Protein AF-A0A4R5BL15-F1 (afdb_monomer)

Mean predicted aligned error: 12.19 Å

Foldseek 3Di:
DDDDDDDDDDDDDDDDDDDDDDDDDDDDDDDDDDDDDDDDDDDDDDDDDDDDDQPPAWKWAFQKPQFGKIWGRWAWEDDPDWKIKTKTKIWGQHQAWAFVVLQLQWPVQQQKWKAQLLQQKIKTFWDQVDDTLWFLPRDIAHHRGIGMTMTMTTDDPPPRQWIWIGTARTDTIIHGYHYPPPPDDDDGPSVVGDTDDHGMAGWWWWKWFADLFIKIKIKTFLVQQDDPLDLDGDPRNLLVLQLVLVVCLVFAFAKEKEFEAAPPDDQVSQQVRRQSNQVSSVVSSCVRNVPSYHYDGGYPRNVDFLFDQADVVGDGDSSSRSRRRMMMMMGTTDSVRSVVPPLDQALDLQCVVLPKDKDWDAWEDNRQKIKTKMKIWHQDQAWGFQQQVQDPDPPSRLGFFFKKKADPVVSMIIGFIEGRPPRNHDHLEDRDHGDHRVPRRIAGHGMMGMYIGITGDDRPPDQKIFMDTNNNNGTDIHGHDHD

Sequence (483 aa):
MNGGRAHRPGIFRIGCGAAALVLASSACGALDTDFGGGEKDGAAGQGGGQGGGRGGGVVALPVSSAFHVEGRGMRLVRSGEREAVLQFELFNGTRDEVAPEDLGIDAREQLLGLVDPSHGTAYAPIGTGGADALVGSGDAIGPGGSGTVTAVFSAPPKETTEMLVAVSGLLPARVKVQPQGADGLKDDAVLHARRAERRVEPLVCKTGKAGPQATVGFRLSSDVLFAFGSATLLPDAQSALEGIAEQLKEVGGNLAVEGHTDAIGDEPSNQRLSQQRAAAVVAALRGRLDGAVAYRADGAGETRPIAPNARPGGGDNPDGRAQNRRVELQLTLAPSASASAAPAPNGGTGLADAGLRWRVDRVERLAGHVLAQVKVSNPTARALPLDFENHYSPEDAPTPGRVTASDQGTRLRYEPCRFLAPTYYDFIGNLGQNFTPKDAGSVPPGAEVILWSLLAAPPQQTGSMDVQVTGFPQPQPAEIATG

Radius of gyration: 28.51 Å; Cα contacts (8 Å, |Δi|>4): 1131; chains: 1; bounding box: 60×98×86 Å

Nearest PDB structures (foldseek):
  4rha-assembly2_A  TM=8.670E-01  e=1.370E-08  Salmonella enterica subsp. enterica serovar Typhimurium str. 14028S
  5nhx-assembly1_A  TM=8.116E-01  e=4.532E-08  Klebsiella pneumoniae
  4b62-assembly1_A  TM=8.363E-01  e=1.765E-07  Pseudomonas aeruginosa PAO1
  3wpx-assembly1_B  TM=8.026E-01  e=8.244E-08  Vibrio alginolyticus
  4zhw-assembly1_A  TM=8.375E-01  e=1.062E-06  Pseudomonas aeruginosa PAO1

pLDDT: mean 75.79, std 22.53, range [22.0, 98.31]

InterPro domains:
  IPR006664 Outer membrane protein, bacterial [PR01021] (226-248)
  IPR006664 Outer membrane protein, bacterial [PR01021] (255-270)
  IPR006664 Outer membrane protein, bacterial [PR01021] (270-286)
  IPR006665 OmpA-like domain [PF00691] (225-312)
  IPR006665 OmpA-like domain [PS51123] (213-335)
  IPR006665 OmpA-like domain [cd07185] (223-331)
  IPR036737 OmpA-like domain superfamily [G3DSA:3.30.1330.60] (206-341)
  IPR036737 OmpA-like domain superfamily [SSF103088] (217-331)
  IPR050330 Bacterial Outer Membrane Structural/Functional [PTHR30329] (218-331)

Solvent-accessible surface area (backbone atoms only — not comparable to full-atom values): 26438 Å² total; per-residue (Å²): 133,89,86,86,88,86,85,86,88,90,90,87,89,91,81,88,83,89,80,88,84,88,86,88,84,91,84,89,86,87,82,87,89,84,90,84,89,84,88,86,90,83,86,87,87,87,84,88,86,88,77,78,93,76,63,99,42,40,71,26,47,40,28,28,75,79,48,40,37,34,39,38,42,38,44,33,32,30,57,68,92,62,23,24,36,40,37,29,36,41,34,29,62,38,91,54,70,47,38,50,63,55,34,22,41,33,75,84,44,46,17,41,40,41,33,32,43,31,50,33,32,32,32,38,59,38,46,36,90,83,61,65,35,30,40,73,56,84,58,63,25,45,54,74,30,68,42,48,36,38,33,36,28,50,39,71,62,90,76,56,53,53,30,40,39,39,39,25,64,36,39,72,30,78,37,55,50,38,58,63,85,60,87,83,77,76,90,49,71,70,79,73,48,66,69,60,70,86,38,64,44,54,36,43,23,44,32,36,30,71,50,84,73,19,33,44,32,39,48,38,31,35,80,52,31,20,49,89,100,48,48,54,71,35,77,65,29,50,54,47,50,45,51,52,28,62,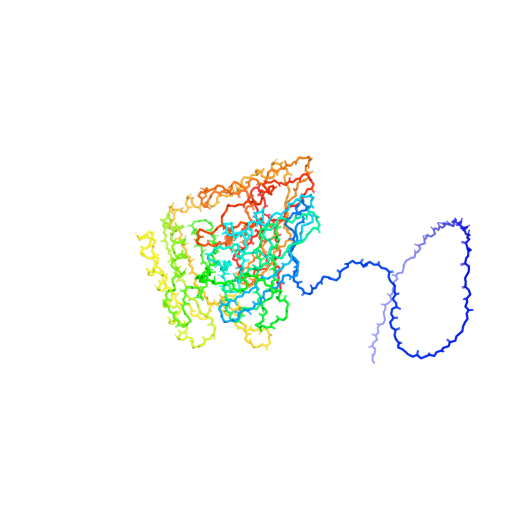73,40,52,87,49,46,29,42,34,40,26,39,10,30,26,37,81,77,78,53,70,71,58,29,30,51,50,10,28,45,35,12,43,41,52,50,57,61,41,51,80,64,34,78,69,45,46,49,82,45,61,41,42,53,9,47,80,77,61,75,39,56,55,46,40,95,90,64,55,85,21,60,55,20,25,39,45,16,23,22,37,39,37,39,35,38,41,34,64,80,55,30,77,74,53,54,77,72,84,62,32,52,48,62,38,45,74,72,53,42,45,74,45,83,71,47,36,35,43,42,76,51,20,26,44,39,32,31,38,40,33,22,83,44,94,53,70,39,69,52,55,61,71,56,59,98,60,66,95,80,63,73,48,32,65,44,45,34,36,30,34,84,90,80,50,37,35,31,33,43,23,26,62,54,67,100,48,53,29,33,42,70,35,42,40,47,56,65,55,65,47,81,78,62,52,36,38,45,50,72,23,41,38,42,37,29,18,41,25,56,41,71,62,81,86,57,53,54,38,33,38,35,43,30,13,40,84,68,66,44,82,41,61,48,39,81,113

Organism: NCBI:txid2530368

Structure (mmCIF, N/CA/C/O backbone):
data_AF-A0A4R5BL15-F1
#
_entry.id   AF-A0A4R5BL15-F1
#
loop_
_atom_site.group_PDB
_atom_site.id
_atom_site.type_symbol
_atom_site.label_atom_id
_atom_site.label_alt_id
_atom_site.label_comp_id
_atom_site.label_asym_id
_atom_site.label_entity_id
_atom_site.label_seq_id
_atom_site.pdbx_PDB_ins_code
_atom_site.Cartn_x
_atom_site.Cartn_y
_atom_site.Cartn_z
_atom_site.occupancy
_atom_site.B_iso_or_equiv
_atom_site.auth_seq_id
_atom_site.auth_comp_id
_atom_site.auth_asym_id
_atom_site.auth_atom_id
_atom_site.pdbx_PDB_model_num
ATOM 1 N N . MET A 1 1 ? -10.426 73.960 -1.659 1.00 35.16 1 MET A N 1
ATOM 2 C CA . MET A 1 1 ? -9.712 74.366 -0.431 1.00 35.16 1 MET A CA 1
ATOM 3 C C . MET A 1 1 ? -8.321 73.751 -0.475 1.00 35.16 1 MET A C 1
ATOM 5 O O . MET A 1 1 ? -8.216 72.597 -0.862 1.00 35.16 1 MET A O 1
ATOM 9 N N . ASN A 1 2 ? -7.310 74.587 -0.209 1.00 31.83 2 ASN A N 1
ATOM 10 C CA . ASN A 1 2 ? -5.853 74.366 -0.108 1.00 31.83 2 ASN A CA 1
ATOM 11 C C . ASN A 1 2 ? -5.405 72.932 0.244 1.00 31.83 2 ASN A C 1
ATOM 13 O O . ASN A 1 2 ? -6.056 72.287 1.050 1.00 31.83 2 ASN A O 1
ATOM 17 N N . GLY A 1 3 ? -4.274 72.392 -0.215 1.00 32.22 3 GLY A N 1
ATOM 18 C CA . GLY A 1 3 ? -3.078 72.962 -0.843 1.00 32.22 3 GLY A CA 1
ATOM 19 C C . GLY A 1 3 ? -1.856 72.118 -0.417 1.00 32.22 3 GLY A C 1
ATOM 20 O O . GLY A 1 3 ? -1.914 71.466 0.620 1.00 32.22 3 GLY A O 1
ATOM 21 N N . GLY A 1 4 ? -0.760 72.136 -1.189 1.00 30.19 4 GLY A N 1
ATOM 22 C CA . GLY A 1 4 ? 0.565 71.721 -0.688 1.00 30.19 4 GLY A CA 1
ATOM 23 C C . GLY A 1 4 ? 1.436 70.861 -1.614 1.00 30.19 4 GLY A C 1
ATOM 24 O O . GLY A 1 4 ? 1.488 69.647 -1.471 1.00 30.19 4 GLY A O 1
ATOM 25 N N . ARG A 1 5 ? 2.187 71.514 -2.514 1.00 35.66 5 ARG A N 1
ATOM 26 C CA . ARG A 1 5 ? 3.441 71.014 -3.123 1.00 35.66 5 ARG A CA 1
ATOM 27 C C . ARG A 1 5 ? 4.624 71.253 -2.171 1.00 35.66 5 ARG A C 1
ATOM 29 O O . ARG A 1 5 ? 4.665 72.319 -1.570 1.00 35.66 5 ARG A O 1
ATOM 36 N N . ALA A 1 6 ? 5.644 70.387 -2.217 1.00 32.69 6 ALA A N 1
ATOM 37 C CA . ALA A 1 6 ? 7.085 70.733 -2.227 1.00 32.69 6 ALA A CA 1
ATOM 38 C C . ALA A 1 6 ? 7.895 69.453 -2.560 1.00 32.69 6 ALA A C 1
ATOM 40 O O . ALA A 1 6 ? 7.704 68.437 -1.909 1.00 32.69 6 ALA A O 1
ATOM 41 N N . HIS A 1 7 ? 8.534 69.309 -3.727 1.00 29.67 7 HIS A N 1
ATOM 42 C CA . HIS A 1 7 ? 9.836 69.811 -4.223 1.00 29.67 7 HIS A CA 1
ATOM 43 C C . HIS A 1 7 ? 11.084 68.964 -3.857 1.00 29.67 7 HIS A C 1
ATOM 45 O O . HIS A 1 7 ? 11.388 68.734 -2.696 1.00 29.67 7 HIS A O 1
ATOM 51 N N . ARG A 1 8 ? 11.780 68.531 -4.929 1.00 34.22 8 ARG A N 1
ATOM 52 C CA . ARG A 1 8 ? 13.052 67.768 -5.053 1.00 34.22 8 ARG A CA 1
ATOM 53 C C . ARG A 1 8 ? 14.302 68.554 -4.585 1.00 34.22 8 ARG A C 1
ATOM 55 O O . ARG A 1 8 ? 14.168 69.756 -4.365 1.00 34.22 8 ARG A O 1
ATOM 62 N N . PRO A 1 9 ? 15.512 67.943 -4.520 1.00 37.75 9 PRO A N 1
ATOM 63 C CA . PRO A 1 9 ? 16.452 67.813 -5.678 1.00 37.75 9 PRO A CA 1
ATOM 64 C C . PRO A 1 9 ? 17.211 66.446 -5.674 1.00 37.75 9 PRO A C 1
ATOM 66 O O . PRO A 1 9 ? 17.134 65.727 -4.694 1.00 37.75 9 PRO A O 1
ATOM 69 N N . GLY A 1 10 ? 17.928 65.906 -6.672 1.00 28.14 10 GLY A N 1
ATOM 70 C CA . GLY A 1 10 ? 18.507 66.376 -7.933 1.00 28.14 10 GLY A CA 1
ATOM 71 C C . GLY A 1 10 ? 20.046 66.282 -7.902 1.00 28.14 10 GLY A C 1
ATOM 72 O O . GLY A 1 10 ? 20.636 67.230 -7.410 1.00 28.14 10 GLY A O 1
ATOM 73 N N . ILE A 1 11 ? 20.683 65.221 -8.443 1.00 27.20 11 ILE A N 1
ATOM 74 C CA . ILE A 1 11 ? 22.108 65.187 -8.886 1.00 27.20 11 ILE A CA 1
ATOM 75 C C . ILE A 1 11 ? 22.258 64.256 -10.117 1.00 27.20 11 ILE A C 1
ATOM 77 O O . ILE A 1 11 ? 21.502 63.304 -10.285 1.00 27.20 11 ILE A O 1
ATOM 81 N N . PHE A 1 12 ? 23.204 64.605 -10.996 1.00 24.97 12 PHE A N 1
ATOM 82 C CA . PHE A 1 12 ? 23.370 64.285 -12.422 1.00 24.97 12 PHE A CA 1
ATOM 83 C C . PHE A 1 12 ? 24.771 63.678 -12.708 1.00 24.97 12 PHE A C 1
ATOM 85 O O . PHE A 1 12 ? 25.675 63.896 -11.904 1.00 24.97 12 PHE A O 1
ATOM 92 N N . ARG A 1 13 ? 24.953 63.126 -13.931 1.00 26.81 13 ARG A N 1
ATOM 93 C CA . ARG A 1 13 ? 26.193 62.814 -14.723 1.00 26.81 13 ARG A CA 1
ATOM 94 C C . ARG A 1 13 ? 26.582 61.323 -14.820 1.00 26.81 13 ARG A C 1
ATOM 96 O O . ARG A 1 13 ? 26.665 60.686 -13.786 1.00 26.81 13 ARG A O 1
ATOM 103 N N . ILE A 1 14 ? 26.710 60.644 -15.981 1.00 25.53 14 ILE A N 1
ATOM 104 C CA . ILE A 1 14 ? 27.335 60.790 -17.342 1.00 25.53 14 ILE A CA 1
ATOM 105 C C . ILE A 1 14 ? 28.470 59.743 -17.502 1.00 25.53 14 ILE A C 1
ATOM 107 O O . ILE A 1 14 ? 29.382 59.708 -16.685 1.00 25.53 14 ILE A O 1
ATOM 111 N N . GLY A 1 15 ? 28.443 58.999 -18.622 1.00 24.12 15 GLY A N 1
ATOM 112 C CA . GLY A 1 15 ? 29.555 58.265 -19.271 1.00 24.12 15 GLY A CA 1
ATOM 113 C C . GLY A 1 15 ? 28.989 57.216 -20.256 1.00 24.12 15 GLY A C 1
ATOM 114 O O . GLY A 1 15 ? 28.384 56.262 -19.788 1.00 24.12 15 GLY A O 1
ATOM 115 N N . CYS A 1 16 ? 28.860 57.437 -21.580 1.00 22.00 16 CYS A N 1
ATOM 116 C CA . CYS A 1 16 ? 29.867 57.377 -22.677 1.00 22.00 16 CYS A CA 1
ATOM 117 C C . CYS A 1 16 ? 30.783 56.135 -22.615 1.00 22.00 16 CYS A C 1
ATOM 119 O O . CYS A 1 16 ? 31.408 55.932 -21.587 1.00 22.00 16 CYS A O 1
ATOM 121 N N . GLY A 1 17 ? 30.995 55.308 -23.650 1.00 24.61 17 GLY A N 1
ATOM 122 C CA . GLY A 1 17 ? 30.583 55.305 -25.060 1.00 24.61 17 GLY A CA 1
ATOM 123 C C . GLY A 1 17 ? 31.408 54.274 -25.874 1.00 24.61 17 GLY A C 1
ATOM 124 O O . GLY A 1 17 ? 32.307 53.650 -25.319 1.00 24.61 17 GLY A O 1
ATOM 125 N N . ALA A 1 18 ? 31.124 54.210 -27.188 1.00 26.77 18 ALA A N 1
ATOM 126 C CA . ALA A 1 18 ? 31.867 53.569 -28.301 1.00 26.77 18 ALA A CA 1
ATOM 127 C C . ALA A 1 18 ? 31.773 52.030 -28.460 1.00 26.77 18 ALA A C 1
ATOM 129 O O . ALA A 1 18 ? 31.748 51.304 -27.481 1.00 26.77 18 ALA A O 1
ATOM 130 N N . ALA A 1 19 ? 31.791 51.427 -29.654 1.00 25.86 19 ALA A N 1
ATOM 131 C CA . ALA A 1 19 ? 31.560 51.839 -31.043 1.00 25.86 19 ALA A CA 1
ATOM 132 C C . ALA A 1 19 ? 31.503 50.553 -31.911 1.00 25.86 19 ALA A C 1
ATOM 134 O O . ALA A 1 19 ? 31.914 49.480 -31.481 1.00 25.86 19 ALA A O 1
ATOM 135 N N . ALA A 1 20 ? 30.974 50.710 -33.123 1.00 25.08 20 ALA A N 1
ATOM 136 C CA . ALA A 1 20 ? 30.718 49.741 -34.189 1.00 25.08 20 ALA A CA 1
ATOM 137 C C . ALA A 1 20 ? 31.817 48.707 -34.526 1.00 25.08 20 ALA A C 1
ATOM 139 O O . ALA A 1 20 ? 32.996 49.047 -34.536 1.00 25.08 20 ALA A O 1
ATOM 140 N N . LEU A 1 21 ? 31.403 47.539 -35.046 1.00 22.89 21 LEU A N 1
ATOM 141 C CA . LEU A 1 21 ? 31.886 47.091 -36.360 1.00 22.89 21 LEU A CA 1
ATOM 142 C C . LEU A 1 21 ? 30.887 46.159 -37.069 1.00 22.89 21 LEU A C 1
ATOM 144 O O . LEU A 1 21 ? 30.405 45.170 -36.527 1.00 22.89 21 LEU A O 1
ATOM 148 N N . VAL A 1 22 ? 30.601 46.553 -38.304 1.00 24.28 22 VAL A N 1
ATOM 149 C CA . VAL A 1 22 ? 29.848 45.885 -39.366 1.00 24.28 22 VAL A CA 1
ATOM 150 C C . VAL A 1 22 ? 30.631 44.683 -39.891 1.00 24.28 22 VAL A C 1
ATOM 152 O O . VAL A 1 22 ? 31.834 44.811 -40.071 1.00 24.28 22 VAL A O 1
ATOM 155 N N . LEU A 1 23 ? 29.948 43.592 -40.252 1.00 24.66 23 LEU A N 1
ATOM 156 C CA . LEU A 1 23 ? 30.219 42.852 -41.492 1.00 24.66 23 LEU A CA 1
ATOM 157 C C . LEU A 1 23 ? 28.954 42.092 -41.916 1.00 24.66 23 LEU A C 1
ATOM 159 O O . LEU A 1 23 ? 28.505 41.157 -41.258 1.00 24.66 23 LEU A O 1
ATOM 163 N N . ALA A 1 24 ? 28.381 42.552 -43.025 1.00 25.83 24 ALA A N 1
ATOM 164 C CA . ALA A 1 24 ? 27.393 41.847 -43.819 1.00 25.83 24 ALA A CA 1
ATOM 165 C C . ALA A 1 24 ? 28.105 41.091 -44.949 1.00 25.83 24 ALA A C 1
ATOM 167 O O . ALA A 1 24 ? 29.043 41.618 -45.546 1.00 25.83 24 ALA A O 1
ATOM 168 N N . SER A 1 25 ? 27.597 39.909 -45.287 1.00 25.30 25 SER A N 1
ATOM 169 C CA . SER A 1 25 ? 27.744 39.271 -46.602 1.00 25.30 25 SER A CA 1
ATOM 170 C C . SER A 1 25 ? 26.602 38.247 -46.731 1.00 25.30 25 SER A C 1
ATOM 172 O O . SER A 1 25 ? 26.583 37.273 -45.988 1.00 25.30 25 SER A O 1
ATOM 174 N N . SER A 1 26 ? 25.467 38.570 -47.358 1.00 23.84 26 SER A N 1
ATOM 175 C CA . SER A 1 26 ? 25.162 38.503 -48.802 1.00 23.84 26 SER A CA 1
ATOM 176 C C . SER A 1 26 ? 25.052 37.080 -49.367 1.00 23.84 26 SER A C 1
ATOM 178 O O . SER A 1 26 ? 26.072 36.455 -49.628 1.00 23.84 26 SER A O 1
ATOM 180 N N . ALA A 1 27 ? 23.810 36.634 -49.604 1.00 26.84 27 ALA A N 1
ATOM 181 C CA . ALA A 1 27 ? 23.284 36.051 -50.857 1.00 26.84 27 ALA A CA 1
ATOM 182 C C . ALA A 1 27 ? 21.877 35.471 -50.561 1.00 26.84 27 ALA A C 1
ATOM 184 O O . ALA A 1 27 ? 21.744 34.612 -49.701 1.00 26.84 27 ALA A O 1
ATOM 185 N N . CYS A 1 28 ? 20.779 36.093 -51.002 1.00 22.73 28 CYS A N 1
ATOM 186 C CA . CYS A 1 28 ? 20.180 36.089 -52.349 1.00 22.73 28 CYS A CA 1
ATOM 187 C C . CYS A 1 28 ? 19.351 34.818 -52.628 1.00 22.73 28 CYS A C 1
ATOM 189 O O . CYS A 1 28 ? 19.885 33.715 -52.650 1.00 22.73 28 CYS A O 1
ATOM 191 N N . GLY A 1 29 ? 18.047 35.007 -52.852 1.00 25.64 29 GLY A N 1
ATOM 192 C CA . GLY A 1 29 ? 17.087 33.958 -53.205 1.00 25.64 29 GLY A CA 1
ATOM 193 C C . GLY A 1 29 ? 15.645 34.423 -53.012 1.00 25.64 29 GLY A C 1
ATOM 194 O O . GLY A 1 29 ? 14.982 34.003 -52.072 1.00 25.64 29 GLY A O 1
ATOM 195 N N . ALA A 1 30 ? 15.213 35.355 -53.862 1.00 25.41 30 ALA A N 1
ATOM 196 C CA . ALA A 1 30 ? 13.862 35.904 -53.934 1.00 25.41 30 ALA A CA 1
ATOM 197 C C . ALA A 1 30 ? 12.840 34.874 -54.439 1.00 25.41 30 ALA A C 1
ATOM 199 O O . ALA A 1 30 ? 13.188 34.079 -55.307 1.00 25.41 30 ALA A O 1
ATOM 200 N N . LEU A 1 31 ? 11.584 34.978 -53.989 1.00 24.98 31 LEU A N 1
ATOM 201 C CA . LEU A 1 31 ? 10.410 34.687 -54.815 1.00 24.98 31 LEU A CA 1
ATOM 202 C C . LEU A 1 31 ? 9.266 35.652 -54.468 1.00 24.98 31 LEU A C 1
ATOM 204 O O . LEU A 1 31 ? 9.033 35.975 -53.303 1.00 24.98 31 LEU A O 1
ATOM 208 N N . ASP A 1 32 ? 8.637 36.121 -55.541 1.00 25.69 32 ASP A N 1
ATOM 209 C CA . ASP A 1 32 ? 7.698 37.229 -55.677 1.00 25.69 32 ASP A CA 1
ATOM 210 C C . ASP A 1 32 ? 6.343 37.063 -54.971 1.00 25.69 32 ASP A C 1
ATOM 212 O O . ASP A 1 32 ? 5.815 35.969 -54.774 1.00 25.69 32 ASP A O 1
ATOM 216 N N . THR A 1 33 ? 5.759 38.220 -54.668 1.00 25.14 33 THR A N 1
ATOM 217 C CA . THR A 1 33 ? 4.349 38.470 -54.351 1.00 25.14 33 THR A CA 1
ATOM 218 C C . THR A 1 33 ? 3.517 38.620 -55.632 1.00 25.14 33 THR A C 1
ATOM 220 O O . THR A 1 33 ? 3.950 39.371 -56.499 1.00 25.14 33 THR A O 1
ATOM 223 N N . ASP A 1 34 ? 2.315 38.022 -55.725 1.00 24.48 34 ASP A N 1
ATOM 224 C CA . ASP A 1 34 ? 1.076 38.792 -55.986 1.00 24.48 34 ASP A CA 1
ATOM 225 C C . ASP A 1 34 ? -0.256 37.993 -56.030 1.00 24.48 34 ASP A C 1
ATOM 227 O O . ASP A 1 34 ? -0.357 36.924 -56.622 1.00 24.48 34 ASP A O 1
ATOM 231 N N . PHE A 1 35 ? -1.261 38.628 -55.401 1.00 25.50 35 PHE A N 1
ATOM 232 C CA . PHE A 1 35 ? -2.736 38.670 -55.553 1.00 25.50 35 PHE A CA 1
ATOM 233 C C . PHE A 1 35 ? -3.647 37.444 -55.804 1.00 25.50 35 PHE A C 1
ATOM 235 O O . PHE A 1 35 ? -3.551 36.746 -56.806 1.00 25.50 35 PHE A O 1
ATOM 242 N N . GLY A 1 36 ? -4.740 37.392 -55.015 1.00 25.16 36 GLY A N 1
ATOM 243 C CA . GLY A 1 36 ? -6.061 36.886 -55.441 1.00 25.16 36 GLY A CA 1
ATOM 244 C C . GLY A 1 36 ? -6.865 36.187 -54.336 1.00 25.16 36 GLY A C 1
ATOM 245 O O . GLY A 1 36 ? -6.486 35.107 -53.909 1.00 25.16 36 GLY A O 1
ATOM 246 N N . GLY A 1 37 ? -7.955 36.797 -53.849 1.00 23.31 37 GLY A N 1
ATOM 247 C CA . GLY A 1 37 ? -8.733 36.321 -52.693 1.00 23.31 37 GLY A CA 1
ATOM 248 C C . GLY A 1 37 ? -9.838 35.291 -52.972 1.00 23.31 37 GLY A C 1
ATOM 249 O O . GLY A 1 37 ? -10.103 34.943 -54.117 1.00 23.31 37 GLY A O 1
ATOM 250 N N . GLY A 1 38 ? -10.534 34.892 -51.897 1.00 23.50 38 GLY A N 1
ATOM 251 C CA . GLY A 1 38 ? -11.866 34.275 -51.953 1.00 23.50 38 GLY A CA 1
ATOM 252 C C . GLY A 1 38 ? -12.034 32.946 -51.204 1.00 23.50 38 GLY A C 1
ATOM 253 O O . GLY A 1 38 ? -11.696 31.899 -51.732 1.00 23.50 38 GLY A O 1
ATOM 254 N N . GLU A 1 39 ? -12.693 33.031 -50.044 1.00 24.41 39 GLU A N 1
ATOM 255 C CA . GLU A 1 39 ? -13.611 32.029 -49.463 1.00 24.41 39 GLU A CA 1
ATOM 256 C C . GLU A 1 39 ? -13.081 30.700 -48.867 1.00 24.41 39 GLU A C 1
ATOM 258 O O . GLU A 1 39 ? -11.928 30.319 -49.006 1.00 24.41 39 GLU A O 1
ATOM 263 N N . LYS A 1 40 ? -13.937 30.096 -48.032 1.00 28.03 40 LYS A N 1
ATOM 264 C CA . LYS A 1 40 ? -13.649 29.276 -46.842 1.00 28.03 40 LYS A CA 1
ATOM 265 C C . LYS A 1 40 ? -13.481 27.763 -47.089 1.00 28.03 40 LYS A C 1
ATOM 267 O O . LYS A 1 40 ? -13.969 27.222 -48.071 1.00 28.03 40 LYS A O 1
ATOM 272 N N . ASP A 1 41 ? -12.931 27.140 -46.037 1.00 24.36 41 ASP A N 1
ATOM 273 C CA . ASP A 1 41 ? -12.950 25.727 -45.611 1.00 24.36 41 ASP A CA 1
ATOM 274 C C . ASP A 1 41 ? -11.853 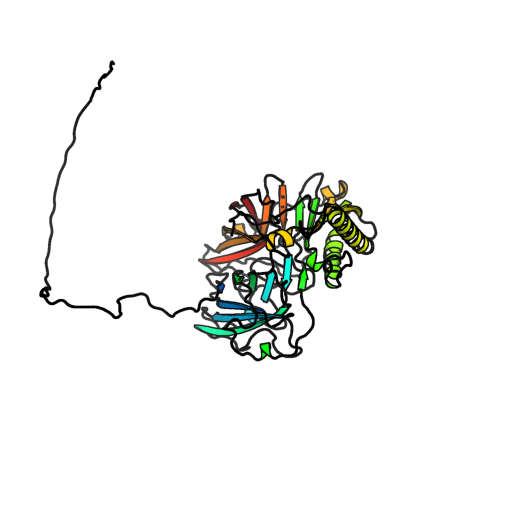24.775 -46.137 1.00 24.36 41 ASP A C 1
ATOM 276 O O . ASP A 1 41 ? -11.783 24.450 -47.315 1.00 24.36 41 ASP A O 1
ATOM 280 N N . GLY A 1 42 ? -11.056 24.227 -45.197 1.00 22.53 42 GLY A N 1
ATOM 281 C CA . GLY A 1 42 ? -10.327 22.959 -45.372 1.00 22.53 42 GLY A CA 1
ATOM 282 C C . GLY A 1 42 ? -8.802 22.970 -45.157 1.00 22.53 42 GLY A C 1
ATOM 283 O O . GLY A 1 42 ? -8.053 23.287 -46.064 1.00 22.53 42 GLY A O 1
ATOM 284 N N . ALA A 1 43 ? -8.388 22.510 -43.968 1.00 23.88 43 ALA A N 1
ATOM 285 C CA . ALA A 1 43 ? -7.252 21.620 -43.645 1.00 23.88 43 ALA A CA 1
ATOM 286 C C . ALA A 1 43 ? -5.790 21.857 -44.132 1.00 23.88 43 ALA A C 1
ATOM 288 O O . ALA A 1 43 ? -5.504 22.042 -45.306 1.00 23.88 43 ALA A O 1
ATOM 289 N N . ALA A 1 44 ? -4.877 21.566 -43.180 1.00 24.05 44 ALA A N 1
ATOM 290 C CA . ALA A 1 44 ? -3.436 21.249 -43.279 1.00 24.05 44 ALA A CA 1
ATOM 291 C C . ALA A 1 44 ? -2.483 22.428 -43.584 1.00 24.05 44 ALA A C 1
ATOM 293 O O . ALA A 1 44 ? -2.717 23.219 -44.478 1.00 24.05 44 ALA A O 1
ATOM 294 N N . GLY A 1 45 ? -1.360 22.644 -42.897 1.00 24.91 45 GLY A N 1
ATOM 295 C CA . GLY A 1 45 ? -0.570 21.795 -42.008 1.00 24.91 45 GLY A CA 1
ATOM 296 C C . GLY A 1 45 ? 0.905 21.897 -42.420 1.00 24.91 45 GLY A C 1
ATOM 297 O O . GLY A 1 45 ? 1.206 21.698 -43.588 1.00 24.91 45 GLY A O 1
ATOM 298 N N . GLN A 1 46 ? 1.797 22.214 -41.475 1.00 26.81 46 GLN A N 1
ATOM 299 C CA . GLN A 1 46 ? 3.226 21.839 -41.410 1.00 26.81 46 GLN A CA 1
ATOM 300 C C . GLN A 1 46 ? 3.821 22.528 -40.167 1.00 26.81 46 GLN A C 1
ATOM 302 O O . GLN A 1 46 ? 3.616 23.718 -39.974 1.00 26.81 46 GLN A O 1
ATOM 307 N N . GLY A 1 47 ? 4.498 21.862 -39.235 1.00 26.22 47 GLY A N 1
ATOM 308 C CA . GLY A 1 47 ? 5.228 20.593 -39.309 1.00 26.22 47 GLY A CA 1
ATOM 309 C C . GLY A 1 47 ? 6.678 20.879 -38.868 1.00 26.22 47 GLY A C 1
ATOM 310 O O . GLY A 1 47 ? 7.253 21.853 -39.322 1.00 26.22 47 GLY A O 1
ATOM 311 N N . GLY A 1 48 ? 7.319 20.134 -37.972 1.00 24.42 48 GLY A N 1
ATOM 312 C CA . GLY A 1 48 ? 6.992 18.788 -37.554 1.00 24.42 48 GLY A CA 1
ATOM 313 C C . GLY A 1 48 ? 7.750 18.303 -36.322 1.00 24.42 48 GLY A C 1
ATOM 314 O O . GLY A 1 48 ? 8.715 18.891 -35.841 1.00 24.42 48 GLY A O 1
ATOM 315 N N . GLY A 1 49 ? 7.218 17.183 -35.854 1.00 26.55 49 GLY A N 1
ATOM 316 C CA . GLY A 1 49 ? 7.647 16.352 -34.742 1.00 26.55 49 GLY A CA 1
ATOM 317 C C . GLY A 1 49 ? 6.580 15.276 -34.525 1.00 26.55 49 GLY A C 1
ATOM 318 O O . GLY A 1 49 ? 6.010 15.180 -33.447 1.00 26.55 49 GLY A O 1
ATOM 319 N N . GLN A 1 50 ? 6.210 14.560 -35.597 1.00 28.16 50 GLN A N 1
ATOM 320 C CA . GLN A 1 50 ? 5.260 13.445 -35.563 1.00 28.16 50 GLN A CA 1
ATOM 321 C C . GLN A 1 50 ? 5.984 12.150 -35.192 1.00 28.16 50 GLN A C 1
ATOM 323 O O . GLN A 1 50 ? 6.945 11.761 -35.849 1.00 28.16 50 GLN A O 1
ATOM 328 N N . GLY A 1 51 ? 5.431 11.455 -34.201 1.00 26.98 51 GLY A N 1
ATOM 329 C CA . GLY A 1 51 ? 5.641 10.038 -33.939 1.00 26.98 51 GLY A CA 1
ATOM 330 C C . GLY A 1 51 ? 4.435 9.472 -33.185 1.00 26.98 51 GLY A C 1
ATOM 331 O O . GLY A 1 51 ? 4.377 9.598 -31.971 1.00 26.98 51 GLY A O 1
ATOM 332 N N . GLY A 1 52 ? 3.473 8.910 -33.931 1.00 27.22 52 GLY A N 1
ATOM 333 C CA . GLY A 1 52 ? 2.459 7.924 -33.507 1.00 27.22 52 GLY A CA 1
ATOM 334 C C . GLY A 1 52 ? 1.526 8.270 -32.335 1.00 27.22 52 GLY A C 1
ATOM 335 O O . GLY A 1 52 ? 1.925 8.239 -31.177 1.00 27.22 52 GLY A O 1
ATOM 336 N N . GLY A 1 53 ? 0.238 8.494 -32.618 1.00 34.78 53 GLY A N 1
ATOM 337 C CA . GLY A 1 53 ? -0.799 8.697 -31.600 1.00 34.78 53 GLY A CA 1
ATOM 338 C C . GLY A 1 53 ? -0.898 7.538 -30.599 1.00 34.78 53 GLY A C 1
ATOM 339 O O . GLY A 1 53 ? -1.347 6.446 -30.939 1.00 34.78 53 GLY A O 1
ATOM 340 N N . ARG A 1 54 ? -0.514 7.801 -29.345 1.00 42.84 54 ARG A N 1
ATOM 341 C CA . ARG A 1 54 ? -0.784 6.942 -28.185 1.00 42.84 54 ARG A CA 1
ATOM 342 C C . ARG A 1 54 ? -2.244 7.166 -27.758 1.00 42.84 54 ARG A C 1
ATOM 344 O O . ARG A 1 54 ? -2.624 8.289 -27.441 1.00 42.84 54 ARG A O 1
ATOM 351 N N . GLY A 1 55 ? -3.078 6.124 -27.812 1.00 45.66 55 GLY A N 1
ATOM 352 C CA . GLY A 1 55 ? -4.491 6.184 -27.409 1.00 45.66 55 GLY A CA 1
ATOM 353 C C . GLY A 1 55 ? -4.660 6.632 -25.951 1.00 45.66 55 GLY A C 1
ATOM 354 O O . GLY A 1 55 ? -3.781 6.382 -25.136 1.00 45.66 55 GLY A O 1
ATOM 355 N N . GLY A 1 56 ? -5.783 7.282 -25.622 1.00 63.38 56 GLY A N 1
ATOM 356 C CA . GLY A 1 56 ? -6.028 8.020 -24.365 1.00 63.38 56 GLY A CA 1
ATOM 357 C C . GLY A 1 56 ? -6.076 7.234 -23.040 1.00 63.38 56 GLY A C 1
ATOM 358 O O . GLY A 1 56 ? -6.835 7.614 -22.155 1.00 63.38 56 GLY A O 1
ATOM 359 N N . GLY A 1 57 ? -5.323 6.140 -22.897 1.00 78.19 57 GLY A N 1
ATOM 360 C CA . GLY A 1 57 ? -5.105 5.434 -21.629 1.00 78.19 57 GLY A CA 1
ATOM 361 C C . GLY A 1 57 ? -3.859 5.927 -20.880 1.00 78.19 57 GLY A C 1
ATOM 362 O O . GLY A 1 57 ? -3.110 6.770 -21.374 1.00 78.19 57 GLY A O 1
ATOM 363 N N . VAL A 1 58 ? -3.633 5.394 -19.678 1.00 90.00 58 VAL A N 1
ATOM 364 C CA . VAL A 1 58 ? -2.523 5.805 -18.799 1.00 90.00 58 VAL A CA 1
ATOM 365 C C . VAL A 1 58 ? -1.218 5.123 -19.222 1.00 90.00 58 VAL A C 1
ATOM 367 O O . VAL A 1 58 ? -1.233 3.971 -19.652 1.00 90.00 58 VAL A O 1
ATOM 370 N N . VAL A 1 59 ? -0.087 5.828 -19.126 1.00 93.06 59 VAL A N 1
ATOM 371 C CA . VAL A 1 59 ? 1.247 5.258 -19.372 1.00 93.06 59 VAL A CA 1
ATOM 372 C C . VAL A 1 59 ? 1.987 5.124 -18.043 1.00 93.06 59 VAL A C 1
ATOM 374 O O . VAL A 1 59 ? 2.247 6.131 -17.387 1.00 93.06 59 VAL A O 1
ATOM 377 N N . ALA A 1 60 ? 2.334 3.898 -17.664 1.00 92.69 60 ALA A N 1
ATOM 378 C CA . ALA A 1 60 ? 3.263 3.602 -16.583 1.00 92.69 60 ALA A CA 1
ATOM 379 C C . ALA A 1 60 ? 4.698 3.614 -17.121 1.00 92.69 60 ALA A C 1
ATOM 381 O O . ALA A 1 60 ? 5.020 2.938 -18.102 1.00 92.69 60 ALA A O 1
ATOM 382 N N . LEU A 1 61 ? 5.539 4.424 -16.486 1.00 92.62 61 LEU A N 1
ATOM 383 C CA . LEU A 1 61 ? 6.928 4.647 -16.876 1.00 92.62 61 LEU A CA 1
ATOM 384 C C . LEU A 1 61 ? 7.859 3.616 -16.219 1.00 92.62 61 LEU A C 1
ATOM 386 O O . LEU A 1 61 ? 7.504 3.074 -15.171 1.00 92.62 61 LEU A O 1
ATOM 390 N N . PRO A 1 62 ? 9.053 3.371 -16.783 1.00 89.12 62 PRO A N 1
ATOM 391 C CA . PRO A 1 62 ? 10.040 2.486 -16.173 1.00 89.12 62 PRO A CA 1
ATOM 392 C C . PRO A 1 62 ? 10.525 3.017 -14.823 1.00 89.12 62 PRO A C 1
ATOM 394 O O . PRO A 1 62 ? 10.661 4.227 -14.624 1.00 89.12 62 PRO A O 1
ATOM 397 N N . VAL A 1 63 ? 10.881 2.100 -13.923 1.00 86.12 63 VAL A N 1
ATOM 398 C CA . VAL A 1 63 ? 11.551 2.445 -12.656 1.00 86.12 63 VAL A CA 1
ATOM 399 C C . VAL A 1 63 ? 13.044 2.710 -12.817 1.00 86.12 63 VAL A C 1
ATOM 401 O O . VAL A 1 63 ? 13.655 3.241 -11.900 1.00 86.12 63 VAL A O 1
ATOM 404 N N . SER A 1 64 ? 13.667 2.355 -13.943 1.00 86.25 64 SER A N 1
ATOM 405 C CA . SER A 1 64 ? 15.099 2.573 -14.157 1.00 86.25 64 SER A CA 1
ATOM 406 C C . SER A 1 64 ? 15.401 3.162 -15.526 1.00 86.25 64 SER A C 1
ATOM 408 O O . SER A 1 64 ? 14.791 2.805 -16.529 1.00 86.25 64 SER A O 1
ATOM 410 N N . SER A 1 65 ? 16.421 4.018 -15.588 1.00 88.50 65 SER A N 1
ATOM 411 C CA . SER A 1 65 ? 16.965 4.502 -16.858 1.00 88.50 65 SER A CA 1
ATOM 412 C C . SER A 1 65 ? 17.713 3.420 -17.647 1.00 88.50 65 SER A C 1
ATOM 414 O O . SER A 1 65 ? 17.953 3.604 -18.837 1.00 88.50 65 SER A O 1
ATOM 416 N N . ALA A 1 66 ? 18.128 2.326 -16.997 1.00 83.62 66 ALA A N 1
ATOM 417 C CA . ALA A 1 66 ? 18.819 1.204 -17.637 1.00 83.62 66 ALA A CA 1
ATOM 418 C C . ALA A 1 66 ? 17.864 0.085 -18.083 1.00 83.62 66 ALA A C 1
ATOM 420 O O . ALA A 1 66 ? 18.221 -0.707 -18.950 1.00 83.62 66 ALA A O 1
ATOM 421 N N . PHE A 1 67 ? 16.651 0.050 -17.526 1.00 83.69 67 PHE A N 1
ATOM 422 C CA . PHE A 1 67 ? 15.622 -0.937 -17.836 1.00 83.69 67 PHE A CA 1
ATOM 423 C C . PHE A 1 67 ? 14.372 -0.228 -18.368 1.00 83.69 67 PHE A C 1
ATOM 425 O O . PHE A 1 67 ? 13.502 0.207 -17.617 1.00 83.69 67 PHE A O 1
ATOM 432 N N . HIS A 1 68 ? 14.326 -0.043 -19.687 1.00 87.50 68 HIS A N 1
ATOM 433 C CA . HIS A 1 68 ? 13.322 0.776 -20.361 1.00 87.50 68 HIS A CA 1
ATOM 434 C C . HIS A 1 68 ? 12.111 -0.049 -20.821 1.00 87.50 68 HIS A C 1
ATOM 436 O O . HIS A 1 68 ? 11.933 -0.305 -22.009 1.00 87.50 68 HIS A O 1
ATOM 442 N N . VAL A 1 69 ? 11.272 -0.462 -19.874 1.00 88.25 69 VAL A N 1
ATOM 443 C CA . VAL A 1 69 ? 9.968 -1.090 -20.142 1.00 88.25 69 VAL A CA 1
ATOM 444 C C . VAL A 1 69 ? 8.850 -0.094 -19.823 1.00 88.25 69 VAL A C 1
ATOM 446 O O . VAL A 1 69 ? 8.932 0.643 -18.843 1.00 88.25 69 VAL A O 1
ATOM 449 N N . GLU A 1 70 ? 7.811 -0.034 -20.659 1.00 93.19 70 GLU A N 1
ATOM 450 C CA . GLU A 1 70 ? 6.660 0.862 -20.466 1.00 93.19 70 GLU A CA 1
ATOM 451 C C . GLU A 1 70 ? 5.348 0.074 -20.480 1.00 93.19 70 GLU A C 1
ATOM 453 O O . GLU A 1 70 ? 5.129 -0.760 -21.356 1.00 93.19 70 GLU A O 1
ATOM 458 N N . GLY A 1 71 ? 4.426 0.401 -19.575 1.00 92.50 71 GLY A N 1
ATOM 459 C CA . GLY A 1 71 ? 3.036 -0.048 -19.664 1.00 92.50 71 GLY A CA 1
ATOM 460 C C . GLY A 1 71 ? 2.183 1.038 -20.311 1.00 92.50 71 GLY A C 1
ATOM 461 O O . GLY A 1 71 ? 1.949 2.081 -19.712 1.00 92.50 71 GLY A O 1
ATOM 462 N N . ARG A 1 72 ? 1.727 0.841 -21.543 1.00 93.69 72 ARG A N 1
ATOM 463 C CA . ARG A 1 72 ? 1.032 1.846 -22.351 1.00 93.69 72 ARG A CA 1
ATOM 464 C C . ARG A 1 72 ? -0.464 1.584 -22.415 1.00 93.69 72 ARG A C 1
ATOM 466 O O . ARG A 1 72 ? -0.917 0.455 -22.578 1.00 93.69 72 ARG A O 1
ATOM 473 N N . GLY A 1 73 ? -1.240 2.664 -22.365 1.00 92.56 73 GLY A N 1
ATOM 474 C CA . GLY A 1 73 ? -2.680 2.603 -22.585 1.00 92.56 73 GLY A CA 1
ATOM 475 C C . GLY A 1 73 ? -3.429 1.810 -21.515 1.00 92.56 73 GLY A C 1
ATOM 476 O O . GLY A 1 73 ? -4.417 1.167 -21.853 1.00 92.56 73 GLY A O 1
ATOM 477 N N . MET A 1 74 ? -2.981 1.855 -20.255 1.00 93.06 74 MET A N 1
ATOM 478 C CA . MET A 1 74 ? -3.622 1.155 -19.145 1.00 93.06 74 MET A CA 1
ATOM 479 C C . MET A 1 74 ? -5.079 1.572 -18.979 1.00 93.06 74 MET A C 1
ATOM 481 O O . MET A 1 74 ? -5.404 2.765 -18.908 1.00 93.06 74 MET A O 1
ATOM 485 N N . ARG A 1 75 ? -5.947 0.561 -18.913 1.00 93.25 75 ARG A N 1
ATOM 486 C CA . ARG A 1 75 ? -7.394 0.692 -18.741 1.00 93.25 75 ARG A CA 1
ATOM 487 C C . ARG A 1 75 ? -7.872 -0.310 -17.712 1.00 93.25 75 ARG A C 1
ATOM 489 O O . ARG A 1 75 ? -7.587 -1.494 -17.844 1.00 93.25 75 ARG A O 1
ATOM 496 N N . LEU A 1 76 ? -8.636 0.170 -16.740 1.00 94.44 76 LEU A N 1
ATOM 497 C CA . LEU A 1 76 ? -9.297 -0.653 -15.741 1.00 94.44 76 LEU A CA 1
ATOM 498 C C . LEU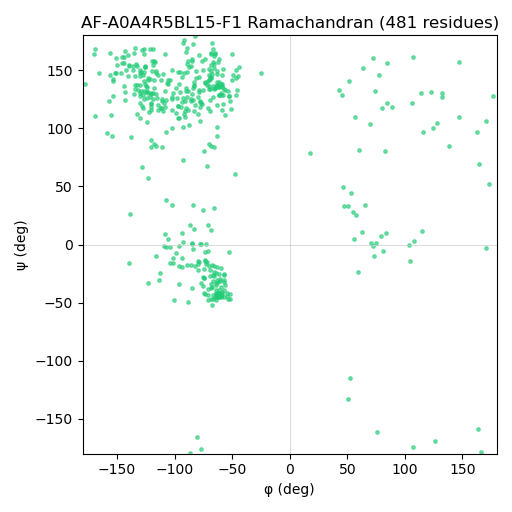 A 1 76 ? -10.808 -0.532 -15.932 1.00 94.44 76 LEU A C 1
ATOM 500 O O . LEU A 1 76 ? -11.356 0.557 -15.790 1.00 94.44 76 LEU A O 1
ATOM 504 N N . VAL A 1 77 ? -11.481 -1.623 -16.285 1.00 93.44 77 VAL A N 1
ATOM 505 C CA . VAL A 1 77 ? -12.897 -1.625 -16.680 1.00 93.44 77 VAL A CA 1
ATOM 506 C C . VAL A 1 77 ? -13.667 -2.635 -15.841 1.00 93.44 77 VAL A C 1
ATOM 508 O O . VAL A 1 77 ? -13.247 -3.781 -15.708 1.00 93.44 77 VAL A O 1
ATOM 511 N N . ARG A 1 78 ? -14.816 -2.251 -15.282 1.00 92.00 78 ARG A N 1
ATOM 512 C CA . ARG A 1 78 ? -15.707 -3.204 -14.602 1.00 92.00 78 ARG A CA 1
ATOM 513 C C . ARG A 1 78 ? -16.291 -4.195 -15.605 1.00 92.00 78 ARG A C 1
ATOM 515 O O . ARG A 1 78 ? -16.912 -3.792 -16.582 1.00 92.00 78 ARG A O 1
ATOM 522 N N . SER A 1 79 ? -16.151 -5.487 -15.332 1.00 87.69 79 SER A N 1
ATOM 523 C CA . SER A 1 79 ? -16.762 -6.564 -16.112 1.00 87.69 79 SER A CA 1
ATOM 524 C C . SER A 1 79 ? -17.855 -7.219 -15.267 1.00 87.69 79 SER A C 1
ATOM 526 O O . SER A 1 79 ? -17.633 -8.185 -14.544 1.00 87.69 79 SER A O 1
ATOM 528 N N . GLY A 1 80 ? -19.048 -6.624 -15.286 1.00 83.12 80 GLY A N 1
ATOM 529 C CA . GLY A 1 80 ? -20.158 -7.034 -14.426 1.00 83.12 80 GLY A CA 1
ATOM 530 C C . GLY A 1 80 ? -20.011 -6.582 -12.967 1.00 83.12 80 GLY A C 1
ATOM 531 O O . GLY A 1 80 ? -19.271 -5.657 -12.640 1.00 83.12 80 GLY A O 1
ATOM 532 N N . GLU A 1 81 ? -20.764 -7.231 -12.077 1.00 82.50 81 GLU A N 1
ATOM 533 C CA . GLU A 1 81 ? -20.903 -6.818 -10.669 1.00 82.50 81 GLU A CA 1
ATOM 534 C C . GLU A 1 81 ? -19.763 -7.299 -9.759 1.00 82.50 81 GLU A C 1
ATOM 536 O O . GLU A 1 81 ? -19.599 -6.781 -8.657 1.00 82.50 81 GLU A O 1
ATOM 541 N N . ARG A 1 82 ? -18.995 -8.309 -10.182 1.00 86.19 82 ARG A N 1
ATOM 542 C CA . ARG A 1 82 ? -18.009 -8.990 -9.325 1.00 86.19 82 ARG A CA 1
ATOM 543 C C . ARG A 1 82 ? -16.570 -8.830 -9.777 1.00 86.19 82 ARG A C 1
ATOM 545 O O . ARG A 1 82 ? -15.678 -9.208 -9.024 1.00 86.19 82 ARG A O 1
ATOM 552 N N . GLU A 1 83 ? -16.335 -8.290 -10.968 1.00 89.81 83 GLU A N 1
ATOM 553 C CA . GLU A 1 83 ? -15.019 -8.339 -11.597 1.00 89.81 83 GLU A CA 1
ATOM 554 C C . GLU A 1 83 ? -14.627 -6.997 -12.215 1.00 89.81 83 GLU A C 1
ATOM 556 O O . GLU A 1 83 ? -15.467 -6.211 -12.664 1.00 89.81 83 GLU A O 1
ATOM 561 N N . ALA A 1 84 ? -13.325 -6.744 -12.249 1.00 92.19 84 ALA A N 1
ATOM 562 C CA . ALA A 1 84 ? -12.711 -5.654 -12.988 1.00 92.19 84 ALA A CA 1
ATOM 563 C C . ALA A 1 84 ? -11.553 -6.205 -13.824 1.00 92.19 84 ALA A C 1
ATOM 565 O O . ALA A 1 84 ? -10.902 -7.168 -13.434 1.00 92.19 84 ALA A O 1
ATOM 566 N N . VAL A 1 85 ? -11.311 -5.611 -14.985 1.00 92.31 85 VAL A N 1
ATOM 567 C CA . VAL A 1 85 ? -10.306 -6.048 -15.954 1.00 92.31 85 VAL A CA 1
ATOM 568 C C . VAL A 1 85 ? -9.321 -4.915 -16.161 1.00 92.31 85 VAL A C 1
ATOM 570 O O . VAL A 1 85 ? -9.717 -3.828 -16.584 1.00 92.31 85 VAL A O 1
ATOM 573 N N . LEU A 1 86 ? -8.050 -5.179 -15.884 1.00 92.94 86 LEU A N 1
ATOM 574 C CA . LEU A 1 86 ? -6.940 -4.340 -16.301 1.00 92.94 86 LEU A CA 1
ATOM 575 C C . LEU A 1 86 ? -6.416 -4.861 -17.642 1.00 92.94 86 LEU A C 1
ATOM 577 O O . LEU A 1 86 ? -6.057 -6.032 -17.747 1.00 92.94 86 LEU A O 1
ATOM 581 N N . GLN A 1 87 ? -6.332 -3.993 -18.646 1.00 91.62 87 GLN A N 1
ATOM 582 C CA . GLN A 1 87 ? -5.659 -4.312 -19.902 1.00 91.62 87 GLN A CA 1
ATOM 583 C C . GLN A 1 87 ? -4.721 -3.182 -20.318 1.00 91.62 87 GLN A C 1
ATOM 585 O O . GLN A 1 87 ? -5.072 -2.000 -20.215 1.00 91.62 87 GLN A O 1
ATOM 590 N N . PHE A 1 88 ? -3.525 -3.544 -20.776 1.00 91.75 88 PHE A N 1
ATOM 591 C CA . PHE A 1 88 ? -2.525 -2.603 -21.271 1.00 91.75 88 PHE A CA 1
ATOM 592 C C . PHE A 1 88 ? -1.545 -3.258 -22.244 1.00 91.75 88 PHE A C 1
ATOM 594 O O . PHE A 1 88 ? -1.456 -4.480 -22.348 1.00 91.75 88 PHE A O 1
ATOM 601 N N . GLU A 1 89 ? -0.815 -2.425 -22.975 1.00 90.94 89 GLU A N 1
ATOM 602 C CA . GLU A 1 89 ? 0.287 -2.845 -23.834 1.00 90.94 89 GLU A CA 1
ATOM 603 C C . GLU A 1 89 ? 1.602 -2.740 -23.055 1.00 90.94 89 GLU A C 1
ATOM 605 O O . GLU A 1 89 ? 1.953 -1.662 -22.584 1.00 90.94 89 GLU A O 1
ATOM 610 N N . LEU A 1 90 ? 2.341 -3.836 -22.924 1.00 90.06 90 LEU A N 1
ATOM 611 C CA . LEU A 1 90 ? 3.689 -3.839 -22.371 1.00 90.06 90 LEU A CA 1
ATOM 612 C C . LEU A 1 90 ? 4.687 -3.662 -23.516 1.00 90.06 90 LEU A C 1
ATOM 614 O O . LEU A 1 90 ? 4.780 -4.525 -24.383 1.00 90.06 90 LEU A O 1
ATOM 618 N N . PHE A 1 91 ? 5.415 -2.550 -23.531 1.00 92.44 91 PHE A N 1
ATOM 619 C CA . PHE A 1 91 ? 6.419 -2.243 -24.547 1.00 92.44 91 PHE A CA 1
ATOM 620 C C . PHE A 1 91 ? 7.830 -2.495 -24.015 1.00 92.44 91 PHE A C 1
ATOM 622 O O . PHE A 1 91 ? 8.216 -1.924 -22.991 1.00 92.44 91 PHE A O 1
ATOM 629 N N . ASN A 1 92 ? 8.614 -3.281 -24.754 1.00 91.88 92 ASN A N 1
ATOM 630 C CA . ASN A 1 92 ? 10.019 -3.527 -24.460 1.00 91.88 92 ASN A CA 1
ATOM 631 C C . ASN A 1 92 ? 10.908 -2.525 -25.213 1.00 91.88 92 ASN A C 1
ATOM 633 O O . ASN A 1 92 ? 11.191 -2.684 -26.397 1.00 91.88 92 ASN A O 1
ATOM 637 N N . GLY A 1 93 ? 11.378 -1.493 -24.518 1.00 90.75 93 GLY A N 1
ATOM 638 C CA . GLY A 1 93 ? 12.358 -0.537 -25.036 1.00 90.75 93 GLY A CA 1
ATOM 639 C C . GLY A 1 93 ? 13.812 -0.882 -24.695 1.00 90.75 93 GLY A C 1
ATOM 640 O O . GLY A 1 93 ? 14.692 -0.040 -24.888 1.00 90.75 93 GLY A O 1
ATOM 641 N N . THR A 1 94 ? 14.072 -2.073 -24.153 1.00 88.06 94 THR A N 1
ATOM 642 C CA . THR A 1 94 ? 15.421 -2.548 -23.824 1.00 88.06 94 THR A CA 1
ATOM 643 C C . THR A 1 94 ? 16.126 -3.126 -25.060 1.00 88.06 94 THR A C 1
ATOM 645 O O . THR A 1 94 ? 15.587 -3.122 -26.169 1.00 88.06 94 THR A O 1
ATOM 648 N N . ARG A 1 95 ? 17.376 -3.575 -24.889 1.00 88.81 95 ARG A N 1
ATOM 649 C CA . ARG A 1 95 ? 18.153 -4.253 -25.944 1.00 88.81 95 ARG A CA 1
ATOM 650 C C . ARG A 1 95 ? 18.033 -5.769 -25.894 1.00 88.81 95 ARG A C 1
ATOM 652 O O . ARG A 1 95 ? 18.459 -6.424 -26.842 1.00 88.81 95 ARG A O 1
ATOM 659 N N . ASP A 1 96 ? 17.472 -6.281 -24.812 1.00 87.19 96 ASP A N 1
ATOM 660 C CA . ASP A 1 96 ? 17.325 -7.697 -24.549 1.00 87.19 96 ASP A CA 1
ATOM 661 C C . ASP A 1 96 ? 15.854 -8.076 -24.692 1.00 87.19 96 ASP A C 1
ATOM 663 O O . ASP A 1 96 ? 14.961 -7.228 -24.761 1.00 87.19 96 ASP A O 1
ATOM 667 N N . GLU A 1 97 ? 15.597 -9.364 -24.811 1.00 88.50 97 GLU A N 1
ATOM 668 C CA . GLU A 1 97 ? 14.242 -9.883 -24.762 1.00 88.50 97 GLU A CA 1
ATOM 669 C C . GLU A 1 97 ? 13.704 -9.781 -23.326 1.00 88.50 97 GLU A C 1
ATOM 671 O O . GLU A 1 97 ? 14.450 -9.988 -22.371 1.00 88.50 97 GLU A O 1
ATOM 676 N N . VAL A 1 98 ? 12.428 -9.417 -23.178 1.00 83.19 98 VAL A N 1
ATOM 677 C CA . VAL A 1 98 ? 11.759 -9.300 -21.875 1.00 83.19 98 VAL A CA 1
ATOM 678 C C . VAL A 1 98 ? 10.554 -10.219 -21.876 1.00 83.19 98 VAL A C 1
ATOM 680 O O . VAL A 1 98 ? 9.597 -9.993 -22.623 1.00 83.19 98 VAL A O 1
ATOM 683 N N . ALA A 1 99 ? 10.587 -11.247 -21.041 1.00 79.19 99 ALA A N 1
ATOM 684 C CA . ALA A 1 99 ? 9.445 -12.107 -20.811 1.00 79.19 99 ALA A CA 1
ATOM 685 C C . ALA A 1 99 ? 8.559 -11.538 -19.690 1.00 79.19 99 ALA A C 1
ATOM 687 O O . ALA A 1 99 ? 9.048 -10.842 -18.798 1.00 79.19 99 ALA A O 1
ATOM 688 N N . PRO A 1 100 ? 7.246 -11.827 -19.684 1.00 75.62 100 PRO A N 1
ATOM 689 C CA . PRO A 1 100 ? 6.392 -11.442 -18.565 1.00 75.62 100 PRO A CA 1
ATOM 690 C C . PRO A 1 100 ? 6.852 -11.999 -17.210 1.00 75.62 100 PRO A C 1
ATOM 692 O O . PRO A 1 100 ? 6.648 -11.333 -16.199 1.00 75.62 100 PRO A O 1
ATOM 695 N N . GLU A 1 101 ? 7.498 -13.169 -17.196 1.00 74.00 101 GLU A N 1
ATOM 696 C CA . GLU A 1 101 ? 8.138 -13.753 -16.006 1.00 74.00 101 GLU A CA 1
ATOM 697 C C . GLU A 1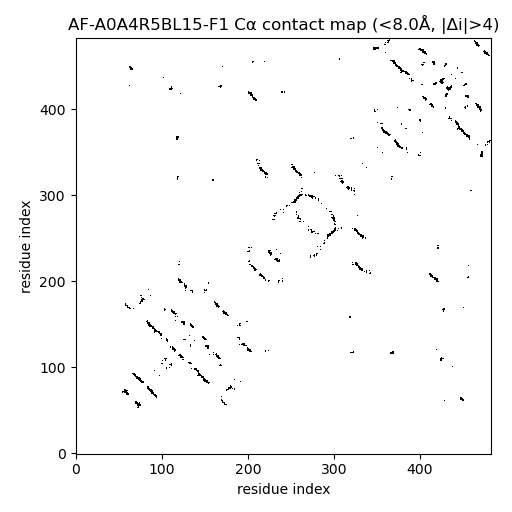 101 ? 9.300 -12.899 -15.476 1.00 74.00 101 GLU A C 1
ATOM 699 O O . GLU A 1 101 ? 9.446 -12.759 -14.272 1.00 74.00 101 GLU A O 1
ATOM 704 N N . ASP A 1 102 ? 10.060 -12.201 -16.332 1.00 75.06 102 ASP A N 1
ATOM 705 C CA . ASP A 1 102 ? 11.118 -11.283 -15.869 1.00 75.06 102 ASP A CA 1
ATOM 706 C C . ASP A 1 102 ? 10.547 -10.076 -15.094 1.00 75.06 102 ASP A C 1
ATOM 708 O O . ASP A 1 102 ? 11.266 -9.390 -14.361 1.00 75.06 102 ASP A O 1
ATOM 712 N N . LEU A 1 103 ? 9.249 -9.804 -15.268 1.00 75.25 103 LEU A N 1
ATOM 713 C CA . LEU A 1 103 ? 8.484 -8.771 -14.566 1.00 75.25 103 LEU A CA 1
ATOM 714 C C . LEU A 1 103 ? 7.549 -9.360 -13.497 1.00 75.25 103 LEU A C 1
ATOM 716 O O . LEU A 1 103 ? 6.730 -8.629 -12.934 1.00 75.25 103 LEU A O 1
ATOM 720 N N . GLY A 1 104 ? 7.616 -10.674 -13.272 1.00 72.56 104 GLY A N 1
ATOM 721 C CA . GLY A 1 104 ? 6.734 -11.440 -12.403 1.00 72.56 104 GLY A CA 1
ATOM 722 C C . GLY A 1 104 ? 5.248 -11.304 -12.710 1.00 72.56 104 GLY A C 1
ATOM 723 O O . GLY A 1 104 ? 4.406 -11.447 -11.830 1.00 72.56 104 GLY A O 1
ATOM 724 N N . ILE A 1 105 ? 4.886 -11.029 -13.962 1.00 74.75 105 ILE A N 1
ATOM 725 C CA . ILE A 1 105 ? 3.491 -10.953 -14.420 1.00 74.75 105 ILE A CA 1
ATOM 726 C C . ILE A 1 105 ? 2.959 -12.367 -14.737 1.00 74.75 105 ILE A C 1
ATOM 728 O O . ILE A 1 105 ? 1.919 -12.524 -15.360 1.00 74.75 105 ILE A O 1
ATOM 732 N N . ASP A 1 106 ? 3.640 -13.435 -14.332 1.00 69.31 106 ASP A N 1
ATOM 733 C CA . ASP A 1 106 ? 3.173 -14.805 -14.533 1.00 69.31 106 ASP A CA 1
ATOM 734 C C . ASP A 1 106 ? 2.360 -15.345 -13.340 1.00 69.31 106 ASP A C 1
ATOM 736 O O . ASP A 1 106 ? 2.217 -14.721 -12.285 1.00 69.31 106 ASP A O 1
ATOM 740 N N . ALA A 1 107 ? 1.782 -16.535 -13.517 1.00 61.34 107 ALA A N 1
ATOM 741 C CA . ALA A 1 107 ? 0.900 -17.149 -12.531 1.00 61.34 107 ALA A CA 1
ATOM 742 C C . ALA A 1 107 ? 1.591 -17.576 -11.221 1.00 61.34 107 ALA A C 1
ATOM 744 O O . ALA A 1 107 ? 0.880 -17.824 -10.242 1.00 61.34 107 ALA A O 1
ATOM 745 N N . ARG A 1 108 ? 2.922 -17.704 -11.205 1.00 64.12 108 ARG A N 1
ATOM 746 C CA . ARG A 1 108 ? 3.736 -18.070 -10.039 1.00 64.12 108 ARG A CA 1
ATOM 747 C C . ARG A 1 108 ? 4.130 -16.837 -9.243 1.00 64.12 108 ARG A C 1
ATOM 749 O O . ARG A 1 108 ? 3.939 -16.845 -8.031 1.00 64.12 108 ARG A O 1
ATOM 756 N N . GLU A 1 109 ? 4.652 -15.815 -9.916 1.00 63.75 109 GLU A N 1
ATOM 757 C CA . GLU A 1 109 ? 5.189 -14.627 -9.249 1.00 63.75 109 GLU A CA 1
ATOM 758 C C . GLU A 1 109 ? 4.096 -13.593 -8.932 1.00 63.75 109 GLU A C 1
ATOM 760 O O . GLU A 1 109 ? 4.102 -13.038 -7.843 1.00 63.75 109 GLU A O 1
ATOM 765 N N . GLN A 1 110 ? 3.093 -13.400 -9.802 1.00 67.19 110 GLN A N 1
ATOM 766 C CA . GLN A 1 110 ? 1.917 -12.535 -9.574 1.00 67.19 110 GLN A CA 1
ATOM 767 C C . GLN A 1 110 ? 2.223 -11.096 -9.092 1.00 67.19 110 GLN A C 1
ATOM 769 O O . GLN A 1 110 ? 1.401 -10.477 -8.417 1.00 67.19 110 GLN A O 1
ATOM 774 N N . LEU A 1 111 ? 3.342 -10.505 -9.519 1.00 72.31 111 LEU A N 1
ATOM 775 C CA . LEU A 1 111 ? 3.828 -9.155 -9.180 1.00 72.31 111 LEU A CA 1
ATOM 776 C C . LEU A 1 111 ? 3.077 -8.018 -9.902 1.00 72.31 111 LEU A C 1
ATOM 778 O O . LEU A 1 111 ? 3.622 -6.945 -10.186 1.00 72.31 111 LEU A O 1
ATOM 782 N N . LEU A 1 112 ? 1.802 -8.253 -10.203 1.00 81.81 112 LEU A N 1
ATOM 783 C CA . LEU A 1 112 ? 0.847 -7.295 -10.737 1.00 81.81 112 LEU A CA 1
ATOM 784 C C . LEU A 1 112 ? -0.312 -7.185 -9.747 1.00 81.81 112 LEU A C 1
ATOM 786 O O . LEU A 1 112 ? -0.997 -8.167 -9.489 1.00 81.81 112 LEU A O 1
ATOM 790 N N . GLY A 1 113 ? -0.582 -5.985 -9.242 1.00 85.75 113 GLY A N 1
ATOM 791 C CA . GLY A 1 113 ? -1.649 -5.754 -8.272 1.00 85.75 113 GLY A CA 1
ATOM 792 C C . GLY A 1 113 ? -2.360 -4.423 -8.471 1.00 85.75 113 GLY A C 1
ATOM 793 O O . GLY A 1 113 ? -1.846 -3.496 -9.105 1.00 85.75 113 GLY A O 1
ATOM 794 N N . LEU A 1 114 ? -3.556 -4.323 -7.892 1.00 90.75 114 LEU A N 1
ATOM 795 C CA . LEU A 1 114 ? -4.256 -3.050 -7.738 1.00 90.75 114 LEU A CA 1
ATOM 796 C C . LEU A 1 114 ? -4.319 -2.674 -6.263 1.00 90.75 114 LEU A C 1
ATOM 798 O O . LEU A 1 114 ? -4.582 -3.517 -5.408 1.00 90.75 114 LEU A O 1
ATOM 802 N N . VAL A 1 115 ? -4.161 -1.389 -5.977 1.00 90.94 115 VAL A N 1
ATOM 803 C CA . VAL A 1 115 ? -4.411 -0.816 -4.655 1.00 90.94 115 VAL A CA 1
ATOM 804 C C . VAL A 1 115 ? -5.525 0.211 -4.776 1.00 90.94 115 VAL A C 1
ATOM 806 O O . VAL A 1 115 ? -5.520 1.043 -5.680 1.00 90.94 115 VAL A O 1
ATOM 809 N N . ASP A 1 116 ? -6.477 0.161 -3.853 1.00 93.00 116 ASP A N 1
ATOM 810 C CA . ASP A 1 116 ? -7.475 1.199 -3.620 1.00 93.00 116 ASP A CA 1
ATOM 811 C C . ASP A 1 116 ? -7.044 2.005 -2.384 1.00 93.00 116 ASP A C 1
ATOM 813 O O . ASP A 1 116 ? -7.225 1.548 -1.245 1.00 93.00 116 ASP A O 1
ATOM 817 N N . PRO A 1 117 ? -6.442 3.193 -2.576 1.00 90.88 117 PRO A N 1
ATOM 818 C CA . PRO A 1 117 ? -5.926 3.989 -1.469 1.00 90.88 117 PRO A CA 1
ATOM 819 C C . PRO A 1 117 ? -7.025 4.580 -0.577 1.00 90.88 117 PRO A C 1
ATOM 821 O O . PRO A 1 117 ? -6.746 4.911 0.578 1.00 90.88 117 PRO A O 1
ATOM 824 N N . SER A 1 118 ? -8.253 4.725 -1.088 1.00 89.44 118 SER A N 1
ATOM 825 C CA . SER A 1 118 ? -9.400 5.252 -0.337 1.00 89.44 118 SER A CA 1
ATOM 826 C C . SER A 1 118 ? -9.928 4.218 0.651 1.00 89.44 118 SER A C 1
ATOM 828 O O . SER A 1 118 ? -10.215 4.550 1.800 1.00 89.44 118 SER A O 1
ATOM 830 N N . HIS A 1 119 ? -9.995 2.959 0.219 1.00 90.00 119 HIS A N 1
ATOM 831 C CA . HIS A 1 119 ? -10.488 1.847 1.029 1.00 90.00 119 HIS A CA 1
ATOM 832 C C . HIS A 1 119 ? -9.375 1.058 1.715 1.00 90.00 119 HIS A C 1
ATOM 834 O O . HIS A 1 119 ? -9.687 0.092 2.402 1.00 90.00 119 HIS A O 1
ATOM 840 N N . GLY A 1 120 ? -8.099 1.402 1.510 1.00 88.31 120 GLY A N 1
ATOM 841 C CA . GLY A 1 120 ? -6.966 0.652 2.060 1.00 88.31 120 GLY A CA 1
ATOM 842 C C . GLY A 1 120 ? -7.037 -0.833 1.707 1.00 88.31 120 GLY A C 1
ATOM 843 O O . GLY A 1 120 ? -6.877 -1.681 2.583 1.00 88.31 120 GLY A O 1
ATOM 844 N N . THR A 1 121 ? -7.356 -1.140 0.448 1.00 86.88 121 THR A N 1
ATOM 845 C CA . THR A 1 121 ? -7.471 -2.517 -0.052 1.00 86.88 121 THR A CA 1
ATOM 846 C C . THR A 1 121 ? -6.497 -2.789 -1.169 1.00 86.88 121 THR A C 1
ATOM 848 O O . THR A 1 121 ? -6.170 -1.913 -1.965 1.00 86.88 121 THR A O 1
ATOM 851 N N . ALA A 1 122 ? -6.089 -4.042 -1.236 1.00 86.31 122 ALA A N 1
ATOM 852 C CA . ALA A 1 122 ? -5.278 -4.610 -2.280 1.00 86.31 122 ALA A CA 1
ATOM 853 C C . ALA A 1 122 ? -6.059 -5.683 -3.024 1.00 86.31 122 ALA A C 1
ATOM 855 O O . ALA A 1 122 ? -6.873 -6.391 -2.428 1.00 86.31 122 ALA A O 1
ATOM 856 N N . TYR A 1 123 ? -5.788 -5.816 -4.314 1.00 86.75 123 TYR A N 1
ATOM 857 C CA . TYR A 1 123 ? -6.451 -6.776 -5.177 1.00 86.75 123 TYR A CA 1
ATOM 858 C C . TYR A 1 123 ? -5.391 -7.542 -5.943 1.00 86.75 123 TYR A C 1
ATOM 860 O O . TYR A 1 123 ? -4.612 -6.953 -6.699 1.00 86.75 123 TYR 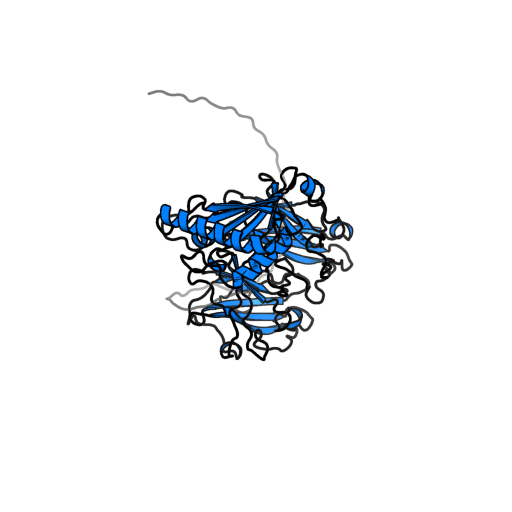A O 1
ATOM 868 N N . ALA A 1 124 ? -5.414 -8.857 -5.759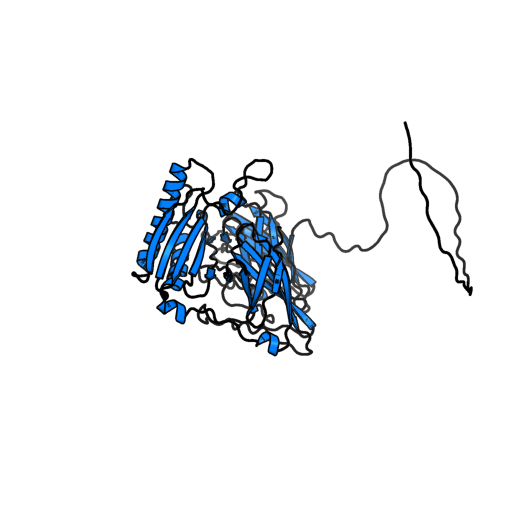 1.00 82.00 124 ALA A N 1
ATOM 869 C CA . ALA A 1 124 ? -4.616 -9.769 -6.550 1.00 82.00 124 ALA A CA 1
ATOM 870 C C . ALA A 1 124 ? -5.354 -10.134 -7.842 1.00 82.00 124 ALA A C 1
ATOM 872 O O . ALA A 1 124 ? -6.595 -10.181 -7.852 1.00 82.00 124 ALA A O 1
ATOM 873 N N . PRO A 1 125 ? -4.619 -10.487 -8.901 1.00 81.56 125 PRO A N 1
ATOM 874 C CA . PRO A 1 125 ? -5.208 -11.099 -10.073 1.00 81.56 125 PRO A CA 1
ATOM 875 C C . PRO A 1 125 ? -5.924 -12.406 -9.703 1.00 81.56 125 PRO A C 1
ATOM 877 O O . PRO A 1 125 ? -5.410 -13.231 -8.941 1.00 81.56 125 PRO A O 1
ATOM 880 N N . ILE A 1 126 ? -7.129 -12.610 -10.234 1.00 80.06 126 ILE A N 1
ATOM 881 C CA . ILE A 1 126 ? -7.902 -13.839 -10.060 1.00 80.06 126 ILE A CA 1
ATOM 882 C C . ILE A 1 126 ? -7.404 -14.873 -11.071 1.00 80.06 126 ILE A C 1
ATOM 884 O O . ILE A 1 126 ? -7.502 -14.679 -12.281 1.00 80.06 126 ILE A O 1
ATOM 888 N N . GLY A 1 127 ? -6.921 -16.004 -10.558 1.00 68.56 127 GLY A N 1
ATOM 889 C CA . GLY A 1 127 ? -6.469 -17.124 -11.376 1.00 68.56 127 GLY A CA 1
ATOM 890 C C . GLY A 1 127 ? -7.589 -17.809 -12.172 1.00 68.56 127 GLY A C 1
ATOM 891 O O . GLY A 1 127 ? -8.744 -17.888 -11.743 1.00 68.56 127 GLY A O 1
ATOM 892 N N . THR A 1 128 ? -7.205 -18.385 -13.308 1.00 56.78 128 THR A N 1
ATOM 893 C CA . THR A 1 128 ? -8.056 -19.087 -14.283 1.00 56.78 128 THR A CA 1
ATOM 894 C C . THR A 1 128 ? -7.836 -20.606 -14.254 1.00 56.78 128 THR A C 1
ATOM 896 O O . THR A 1 128 ? -7.794 -21.252 -15.291 1.00 56.78 128 THR A O 1
ATOM 899 N N . GLY A 1 129 ? -7.632 -21.212 -13.078 1.00 51.69 129 GLY A N 1
ATOM 900 C CA . GLY A 1 129 ? -7.681 -22.673 -12.871 1.00 51.69 129 GLY A CA 1
ATOM 901 C C . GLY A 1 129 ? -6.774 -23.587 -13.724 1.00 51.69 129 GLY A C 1
ATOM 902 O O . GLY A 1 129 ? -6.903 -24.801 -13.587 1.00 51.69 129 GLY A O 1
ATOM 903 N N . GLY A 1 130 ? -5.881 -23.071 -14.581 1.00 48.03 130 GLY A N 1
ATOM 904 C CA . GLY A 1 130 ? -5.041 -23.918 -15.438 1.00 48.03 130 GLY A CA 1
ATOM 905 C C . GLY A 1 130 ? -4.196 -23.271 -16.548 1.00 48.03 130 GLY A C 1
ATOM 906 O O . GLY A 1 130 ? -3.462 -24.015 -17.187 1.00 48.03 130 GLY A O 1
ATOM 907 N N . ALA A 1 131 ? -4.237 -21.957 -16.800 1.00 42.47 131 ALA A N 1
ATOM 908 C CA . ALA A 1 131 ? -3.319 -21.308 -17.751 1.00 42.47 131 ALA A CA 1
ATOM 909 C C . ALA A 1 131 ? -3.171 -19.807 -17.451 1.00 42.47 131 ALA A C 1
ATOM 911 O O . ALA A 1 131 ? -4.181 -19.110 -17.391 1.00 42.47 131 ALA A O 1
ATOM 912 N N . ASP A 1 132 ? -1.932 -19.357 -17.227 1.00 49.00 132 ASP A N 1
ATOM 913 C CA . ASP A 1 132 ? -1.415 -17.978 -17.275 1.00 49.00 132 ASP A CA 1
ATOM 914 C C . ASP A 1 132 ? -2.473 -16.867 -17.211 1.00 49.00 132 ASP A C 1
ATOM 916 O O . ASP A 1 132 ? -2.853 -16.256 -18.207 1.00 49.00 132 ASP A O 1
ATOM 920 N N . ALA A 1 133 ? -2.968 -16.595 -16.003 1.00 47.16 133 ALA A N 1
ATOM 921 C CA . ALA A 1 133 ? -4.088 -15.684 -15.749 1.00 47.16 133 ALA A CA 1
ATOM 922 C C . ALA A 1 133 ? -3.779 -14.187 -15.971 1.00 47.16 133 ALA A C 1
ATOM 924 O O . ALA A 1 133 ? -4.497 -13.334 -15.445 1.00 47.16 133 ALA A O 1
ATOM 925 N N . LEU A 1 134 ? -2.696 -13.856 -16.677 1.00 59.22 134 LEU A N 1
ATOM 926 C CA . LEU A 1 134 ? -2.103 -12.524 -16.626 1.00 59.22 134 LEU A CA 1
ATOM 927 C C . LEU A 1 134 ? -1.602 -11.953 -17.957 1.00 59.22 134 LEU A C 1
ATOM 929 O O . LEU A 1 134 ? -1.408 -10.742 -18.033 1.00 59.22 134 LEU A O 1
ATOM 933 N N . VAL A 1 135 ? -1.419 -12.741 -19.022 1.00 55.16 135 VAL A N 1
ATOM 934 C CA . VAL A 1 135 ? -0.826 -12.216 -20.265 1.00 55.16 135 VAL A CA 1
ATOM 935 C C . VAL A 1 135 ? -1.469 -12.849 -21.489 1.00 55.16 135 VAL A C 1
ATOM 937 O O . VAL A 1 135 ? -1.433 -14.061 -21.658 1.00 55.16 135 VAL A O 1
ATOM 940 N N . GLY A 1 136 ? -1.993 -12.013 -22.386 1.00 51.31 136 GLY A N 1
ATOM 941 C CA . GLY A 1 136 ? -2.568 -12.440 -23.662 1.00 51.31 136 GLY A CA 1
ATOM 942 C C . GLY A 1 136 ? -1.534 -12.888 -24.700 1.00 51.31 136 GLY A C 1
ATOM 943 O O . GLY A 1 136 ? -1.918 -13.229 -25.815 1.00 51.31 136 GLY A O 1
ATOM 944 N N . SER A 1 137 ? -0.236 -12.875 -24.375 1.00 51.38 137 SER A N 1
ATOM 945 C CA . SER A 1 137 ? 0.811 -13.367 -25.274 1.00 51.38 137 SER A CA 1
ATOM 946 C C . SER A 1 137 ? 1.695 -14.471 -24.715 1.00 51.38 137 SER A C 1
ATOM 948 O O . SER A 1 137 ? 2.075 -15.281 -25.536 1.00 51.38 137 SER A O 1
ATOM 950 N N . GLY A 1 138 ? 2.023 -14.561 -23.414 1.00 59.34 138 GLY A N 1
ATOM 951 C CA . GLY A 1 138 ? 2.912 -15.605 -22.835 1.00 59.34 138 GLY A CA 1
ATOM 952 C C . GLY A 1 138 ? 4.349 -15.664 -23.398 1.00 59.34 138 GLY A C 1
ATOM 953 O O . GLY A 1 138 ? 5.273 -16.106 -22.725 1.00 59.34 138 GLY A O 1
ATOM 954 N N . ASP A 1 139 ? 4.535 -15.163 -24.611 1.00 73.50 139 ASP A N 1
ATOM 955 C CA . ASP A 1 139 ? 5.748 -15.080 -25.379 1.00 73.50 139 ASP A CA 1
ATOM 956 C C . ASP A 1 139 ? 6.580 -13.910 -24.886 1.00 73.50 139 ASP A C 1
ATOM 958 O O . ASP A 1 139 ? 6.076 -12.836 -24.523 1.00 73.50 139 ASP A O 1
ATOM 962 N N . ALA A 1 140 ? 7.880 -14.133 -24.917 1.00 83.75 140 ALA A N 1
ATOM 963 C CA . ALA A 1 140 ? 8.837 -13.112 -24.606 1.00 83.75 140 ALA A CA 1
ATOM 964 C C . ALA A 1 140 ? 8.846 -12.027 -25.703 1.00 83.75 140 ALA A C 1
ATOM 966 O O . ALA A 1 140 ? 8.593 -12.265 -26.888 1.00 83.75 140 ALA A O 1
ATOM 967 N N . ILE A 1 141 ? 9.014 -10.779 -25.272 1.00 88.31 141 ILE A N 1
ATOM 968 C CA . ILE A 1 141 ? 8.866 -9.597 -26.115 1.00 88.31 141 ILE A CA 1
ATOM 969 C C . ILE A 1 141 ? 10.261 -9.173 -26.550 1.00 88.31 141 ILE A C 1
ATOM 971 O O . ILE A 1 141 ? 11.061 -8.718 -25.734 1.00 88.31 141 ILE A O 1
ATOM 975 N N . GLY A 1 142 ? 10.555 -9.284 -27.844 1.00 91.12 142 GLY A N 1
ATOM 976 C CA . GLY A 1 142 ? 11.830 -8.827 -28.396 1.00 91.12 142 GLY A CA 1
ATOM 977 C C . GLY A 1 142 ? 12.033 -7.301 -28.296 1.00 91.12 142 GLY A C 1
ATOM 978 O O . GLY A 1 142 ? 11.065 -6.555 -28.111 1.00 91.12 142 GLY A O 1
ATOM 979 N N . PRO A 1 143 ? 13.275 -6.808 -28.462 1.00 93.88 143 PRO A N 1
ATOM 980 C CA . PRO A 1 143 ? 13.594 -5.378 -28.444 1.00 93.88 143 PRO A CA 1
ATOM 981 C C . PRO A 1 143 ? 12.729 -4.549 -29.404 1.00 93.88 143 PRO A C 1
ATOM 983 O O . PRO A 1 143 ? 12.629 -4.850 -30.594 1.00 93.88 143 PRO A O 1
ATOM 986 N N . GLY A 1 144 ? 12.109 -3.483 -28.896 1.00 93.88 144 GLY A N 1
ATOM 987 C CA . GLY A 1 144 ? 11.184 -2.622 -29.640 1.00 93.88 144 GLY A CA 1
ATOM 988 C C . GLY A 1 144 ? 9.795 -3.226 -29.883 1.00 93.88 144 GLY A C 1
ATOM 989 O O . GLY A 1 144 ? 8.966 -2.583 -30.531 1.00 93.88 144 GLY A O 1
ATOM 990 N N . GLY A 1 145 ? 9.541 -4.442 -29.393 1.00 92.50 145 GLY A N 1
ATOM 991 C CA . GLY A 1 145 ? 8.259 -5.129 -29.482 1.00 92.50 145 GLY A CA 1
ATOM 992 C C . GLY A 1 145 ? 7.276 -4.733 -28.380 1.00 92.50 145 GLY A C 1
ATOM 993 O O . GLY A 1 145 ? 7.621 -4.040 -27.417 1.00 92.50 145 GLY A O 1
ATOM 994 N N . SER A 1 146 ? 6.044 -5.228 -28.517 1.00 90.69 146 SER A N 1
ATOM 995 C CA . SER A 1 146 ? 4.981 -5.052 -27.528 1.00 90.69 146 SER A CA 1
ATOM 996 C C . SER A 1 146 ? 4.144 -6.318 -27.354 1.00 90.69 146 SER A C 1
ATOM 998 O O . SER A 1 146 ? 3.849 -7.002 -28.333 1.00 90.69 146 SER A O 1
ATOM 1000 N N . GLY A 1 147 ? 3.693 -6.572 -26.126 1.00 86.31 147 GLY A N 1
ATOM 1001 C CA . GLY A 1 147 ? 2.732 -7.620 -25.768 1.00 86.31 147 GLY A CA 1
ATOM 1002 C C . GLY A 1 147 ? 1.473 -7.033 -25.127 1.00 86.31 147 GLY A C 1
ATOM 1003 O O . GLY A 1 147 ? 1.491 -5.911 -24.622 1.00 86.31 147 GLY A O 1
ATOM 1004 N N . THR A 1 148 ? 0.358 -7.768 -25.153 1.00 87.06 148 THR A N 1
ATOM 1005 C CA . THR A 1 148 ? -0.866 -7.362 -24.435 1.00 87.06 148 THR A CA 1
ATOM 1006 C C . THR A 1 148 ? -0.940 -8.090 -23.100 1.00 87.06 148 THR A C 1
ATOM 1008 O O . THR A 1 148 ? -0.884 -9.317 -23.048 1.00 87.06 148 THR A O 1
ATOM 1011 N N . VAL A 1 149 ? -1.097 -7.325 -22.025 1.00 87.12 149 VAL A N 1
ATOM 1012 C CA . VAL A 1 149 ? -1.319 -7.835 -20.672 1.00 87.12 149 VAL A CA 1
ATOM 1013 C C . VAL A 1 149 ? -2.801 -7.677 -20.357 1.00 87.12 149 VAL A C 1
ATOM 1015 O O . VAL A 1 149 ? -3.333 -6.569 -20.455 1.00 87.12 149 VAL A O 1
ATOM 1018 N N . THR A 1 150 ? -3.453 -8.776 -19.980 1.00 88.19 150 THR A N 1
ATOM 1019 C CA . THR A 1 150 ? -4.861 -8.809 -19.570 1.00 88.19 150 THR A CA 1
ATOM 1020 C C . THR A 1 150 ? -4.931 -9.500 -18.218 1.00 88.19 150 THR A C 1
ATOM 1022 O O . THR A 1 150 ? -4.594 -10.673 -18.100 1.00 88.19 150 THR A O 1
ATOM 1025 N N . ALA A 1 151 ? -5.390 -8.775 -17.203 1.00 87.25 151 ALA A N 1
ATOM 1026 C CA . ALA A 1 151 ? -5.496 -9.274 -15.842 1.00 87.25 151 ALA A CA 1
ATOM 1027 C C . ALA A 1 151 ? -6.883 -8.989 -15.275 1.00 87.25 151 ALA A C 1
ATOM 1029 O O . ALA A 1 151 ? -7.444 -7.902 -15.436 1.00 87.25 151 ALA A O 1
ATOM 1030 N N . VAL A 1 152 ? -7.437 -9.978 -14.590 1.00 87.81 152 VAL A N 1
ATOM 1031 C CA . VAL A 1 152 ? -8.755 -9.890 -13.970 1.00 87.81 152 VAL A CA 1
ATOM 1032 C C . VAL A 1 152 ? -8.598 -9.753 -12.468 1.00 87.81 152 VAL A C 1
ATOM 1034 O O . VAL A 1 152 ? -7.860 -10.508 -11.856 1.00 87.81 152 VAL A O 1
ATOM 1037 N N . PHE A 1 153 ? -9.391 -8.881 -11.861 1.00 89.31 153 PHE A N 1
ATOM 1038 C CA . PHE A 1 153 ? -9.450 -8.655 -10.426 1.00 89.31 153 PHE A CA 1
ATOM 1039 C C . PHE A 1 153 ? -10.880 -8.786 -9.913 1.00 89.31 153 PHE A C 1
ATOM 1041 O O . PHE A 1 153 ? -11.854 -8.707 -10.667 1.00 89.31 153 PHE A O 1
ATOM 1048 N N . SER A 1 154 ? -11.011 -8.925 -8.594 1.00 89.12 154 SER A N 1
ATOM 1049 C CA . SER A 1 154 ? -12.305 -8.717 -7.942 1.00 89.12 154 SER A CA 1
ATOM 1050 C C . SER A 1 154 ? -12.736 -7.263 -8.148 1.00 89.12 154 SER A C 1
ATOM 1052 O O . SER A 1 154 ? -11.906 -6.359 -8.078 1.00 89.12 154 SER A O 1
ATOM 1054 N N . ALA A 1 155 ? -14.020 -7.023 -8.409 1.00 90.44 155 ALA A N 1
ATOM 1055 C CA . ALA A 1 155 ? -14.526 -5.666 -8.575 1.00 90.44 155 ALA A CA 1
ATOM 1056 C C . ALA A 1 155 ? -14.309 -4.863 -7.281 1.00 90.44 155 ALA A C 1
ATOM 1058 O O . ALA A 1 155 ? -14.748 -5.314 -6.216 1.00 90.44 155 ALA A O 1
ATOM 1059 N N . PRO A 1 156 ? -13.705 -3.662 -7.356 1.00 91.38 156 PRO A N 1
ATOM 1060 C CA . PRO A 1 156 ? -13.633 -2.773 -6.203 1.00 91.38 156 PRO A CA 1
ATOM 1061 C C . PRO A 1 156 ? -15.038 -2.248 -5.849 1.00 91.38 156 PRO A C 1
ATOM 1063 O O . PRO A 1 156 ? -15.946 -2.322 -6.692 1.00 91.38 156 PRO A O 1
ATOM 1066 N N . PRO A 1 157 ? -15.264 -1.685 -4.648 1.00 89.56 157 PRO A N 1
ATOM 1067 C CA . PRO A 1 157 ? -16.522 -1.024 -4.286 1.00 89.56 157 PRO A CA 1
ATOM 1068 C C . PRO A 1 157 ? -17.010 -0.065 -5.375 1.00 89.56 157 PRO A C 1
ATOM 1070 O O . PRO A 1 157 ? -16.199 0.582 -6.031 1.00 89.56 157 PRO A O 1
ATOM 1073 N N . LYS A 1 158 ? -18.328 0.038 -5.611 1.00 88.56 158 LYS A N 1
ATOM 1074 C CA . LYS A 1 158 ? -18.887 0.866 -6.709 1.00 88.56 158 LYS A CA 1
ATOM 1075 C C . LYS A 1 158 ? -18.473 2.338 -6.633 1.00 88.56 158 LYS A C 1
ATOM 1077 O O . LYS A 1 158 ? -18.429 3.005 -7.660 1.00 88.56 158 LYS A O 1
ATOM 1082 N N . GLU A 1 159 ? -18.171 2.815 -5.431 1.00 87.50 159 GLU A N 1
ATOM 1083 C CA . GLU A 1 159 ? -17.698 4.171 -5.170 1.00 87.50 159 GLU A CA 1
ATOM 1084 C C . GLU A 1 159 ? -16.212 4.401 -5.486 1.00 87.50 159 GLU A C 1
ATOM 1086 O O . GLU A 1 159 ? -15.808 5.552 -5.635 1.00 87.50 159 GLU A O 1
ATOM 1091 N N . THR A 1 160 ? -15.416 3.343 -5.670 1.00 90.81 160 THR A N 1
ATOM 1092 C CA . THR A 1 160 ? -14.024 3.442 -6.125 1.00 90.81 160 THR A CA 1
ATOM 1093 C C . THR A 1 160 ? -13.985 3.891 -7.583 1.00 90.81 160 THR A C 1
ATOM 1095 O O . THR A 1 160 ? -14.431 3.170 -8.484 1.00 90.81 160 THR A O 1
ATOM 1098 N N . THR A 1 161 ? -13.431 5.082 -7.816 1.00 89.56 161 THR A N 1
ATOM 1099 C CA . THR A 1 161 ? -13.332 5.703 -9.150 1.00 89.56 161 THR A CA 1
ATOM 1100 C C . THR A 1 161 ? -11.935 5.629 -9.758 1.00 89.56 161 THR A C 1
ATOM 1102 O O . THR A 1 161 ? -11.776 5.798 -10.967 1.00 89.56 161 THR A O 1
ATOM 1105 N N . GLU A 1 162 ? -10.921 5.343 -8.949 1.00 92.62 162 GLU A N 1
ATOM 1106 C CA . GLU A 1 162 ? -9.526 5.269 -9.361 1.00 92.62 162 GLU A CA 1
ATOM 1107 C C . GLU A 1 162 ? -8.778 4.273 -8.479 1.00 92.62 162 GLU A C 1
ATOM 1109 O O . GLU A 1 162 ? -9.095 4.110 -7.302 1.00 92.62 162 GLU A O 1
ATOM 1114 N N . MET A 1 163 ? -7.795 3.597 -9.061 1.00 94.06 163 MET A N 1
ATOM 1115 C CA . MET A 1 163 ? -6.916 2.670 -8.362 1.00 94.06 163 MET A CA 1
ATOM 1116 C C . MET A 1 163 ? -5.468 2.936 -8.751 1.00 94.06 163 MET A C 1
ATOM 1118 O O . MET A 1 163 ? -5.180 3.447 -9.834 1.00 94.06 163 MET A O 1
ATOM 1122 N N . LEU A 1 164 ? -4.550 2.564 -7.871 1.00 93.88 164 LEU A N 1
ATOM 1123 C CA . LEU A 1 164 ? -3.131 2.520 -8.172 1.00 93.88 164 LEU A CA 1
ATOM 1124 C C . LEU A 1 164 ? -2.809 1.140 -8.756 1.00 93.88 164 LEU A C 1
ATOM 1126 O O . LEU A 1 164 ? -2.969 0.128 -8.077 1.00 93.88 164 LEU A O 1
ATOM 1130 N N . VAL A 1 165 ? -2.380 1.100 -10.012 1.00 92.44 165 VAL A N 1
ATOM 1131 C CA . VAL A 1 165 ? -1.839 -0.097 -10.659 1.00 92.44 165 VAL A CA 1
ATOM 1132 C C . VAL A 1 165 ? -0.365 -0.189 -10.303 1.00 92.44 165 VAL A C 1
ATOM 1134 O O . VAL A 1 165 ? 0.391 0.751 -10.562 1.00 92.44 165 VAL A O 1
ATOM 1137 N N . ALA A 1 166 ? 0.039 -1.314 -9.728 1.00 86.50 166 ALA A N 1
ATOM 1138 C CA . ALA A 1 166 ? 1.423 -1.598 -9.397 1.00 86.50 166 ALA A CA 1
ATOM 1139 C C . ALA A 1 166 ? 1.872 -2.843 -10.171 1.00 86.50 166 ALA A C 1
ATOM 1141 O O . ALA A 1 166 ? 1.224 -3.887 -10.105 1.00 86.50 166 ALA A O 1
ATOM 1142 N N . VAL A 1 167 ? 2.958 -2.708 -10.931 1.00 82.19 167 VAL A N 1
ATOM 1143 C CA . VAL A 1 167 ? 3.553 -3.772 -11.755 1.00 82.19 167 VAL A CA 1
ATOM 1144 C C . VAL A 1 167 ? 5.055 -3.745 -11.525 1.00 82.19 167 VAL A C 1
ATOM 1146 O O . VAL A 1 167 ? 5.635 -2.655 -11.504 1.00 82.19 167 VAL A O 1
ATOM 1149 N N . SER A 1 168 ? 5.699 -4.901 -11.367 1.00 77.19 168 SER A N 1
ATOM 1150 C CA . SER A 1 168 ? 7.158 -4.920 -11.249 1.00 77.19 168 SER A CA 1
ATOM 1151 C C . SER A 1 168 ? 7.838 -4.313 -12.484 1.00 77.19 168 SER A C 1
ATOM 1153 O O . SER A 1 168 ? 7.326 -4.367 -13.602 1.00 77.19 168 SER A O 1
ATOM 1155 N N . GLY A 1 169 ? 8.973 -3.645 -12.268 1.00 77.06 169 GLY A N 1
ATOM 1156 C CA . GLY A 1 169 ? 9.697 -2.903 -13.309 1.00 77.06 169 GLY A CA 1
ATOM 1157 C C . GLY A 1 169 ? 9.054 -1.581 -13.764 1.00 77.06 169 GLY A C 1
ATOM 1158 O O . GLY A 1 169 ? 9.719 -0.793 -14.444 1.00 77.06 169 GLY A O 1
ATOM 1159 N N . LEU A 1 170 ? 7.815 -1.278 -13.358 1.00 86.50 170 LEU A N 1
ATOM 1160 C CA . LEU A 1 170 ? 7.107 -0.039 -13.696 1.00 86.50 170 LEU A CA 1
ATOM 1161 C C . LEU A 1 170 ? 6.815 0.809 -12.452 1.00 86.50 170 LEU A C 1
ATOM 1163 O O . LEU A 1 170 ? 6.606 0.307 -11.348 1.00 86.50 170 LEU A O 1
ATOM 1167 N N . LEU A 1 171 ? 6.783 2.128 -12.631 1.00 88.56 171 LEU A N 1
ATOM 1168 C CA . LEU A 1 171 ? 6.294 3.035 -11.601 1.00 88.56 171 LEU A CA 1
ATOM 1169 C C . LEU A 1 171 ? 4.785 2.851 -11.401 1.00 88.56 171 LEU A C 1
ATOM 1171 O O . LEU A 1 171 ? 4.064 2.684 -12.391 1.00 88.56 171 LEU A O 1
ATOM 1175 N N . PRO A 1 172 ? 4.284 2.968 -10.155 1.00 90.19 172 PRO A N 1
ATOM 1176 C CA . PRO A 1 172 ? 2.856 2.916 -9.888 1.00 90.19 172 PRO A CA 1
ATOM 1177 C C . PRO A 1 172 ? 2.085 3.958 -10.695 1.00 90.19 172 PRO A C 1
ATOM 1179 O O . PRO A 1 172 ? 2.455 5.135 -10.725 1.00 90.19 172 PRO A O 1
ATOM 1182 N N . ALA A 1 173 ? 0.992 3.530 -11.321 1.00 93.00 173 ALA A N 1
ATOM 1183 C CA . ALA A 1 173 ? 0.180 4.368 -12.192 1.00 93.00 173 ALA A CA 1
ATOM 1184 C C . ALA A 1 173 ? -1.257 4.471 -11.675 1.00 93.00 173 ALA A C 1
ATOM 1186 O O . ALA A 1 173 ? -1.910 3.466 -11.409 1.00 93.00 173 ALA A O 1
ATOM 1187 N N . ARG A 1 174 ? -1.774 5.696 -11.552 1.00 93.88 174 ARG A N 1
ATOM 1188 C CA . ARG A 1 174 ? -3.181 5.943 -11.206 1.00 93.88 174 ARG A CA 1
ATOM 1189 C C . ARG A 1 174 ? -4.051 5.684 -12.431 1.00 93.88 174 ARG A C 1
ATOM 1191 O O . ARG A 1 174 ? -3.864 6.321 -13.465 1.00 93.88 174 ARG A O 1
ATOM 1198 N N . VAL A 1 175 ? -4.994 4.752 -12.326 1.00 94.69 175 VAL A N 1
ATOM 1199 C CA . VAL A 1 175 ? -5.880 4.350 -13.423 1.00 94.69 175 VAL A CA 1
ATOM 1200 C C . VAL A 1 175 ? -7.330 4.450 -12.974 1.00 94.69 175 VAL A C 1
ATOM 1202 O O . VAL A 1 175 ? -7.738 3.865 -11.971 1.00 94.69 175 VAL A O 1
ATOM 1205 N N . LYS A 1 176 ? -8.130 5.193 -13.744 1.00 94.00 176 LYS A N 1
ATOM 1206 C CA . LYS A 1 176 ? -9.567 5.343 -13.493 1.00 94.00 176 LYS A CA 1
ATOM 1207 C C . LYS A 1 176 ? -10.299 4.024 -13.714 1.00 94.00 176 LYS A C 1
ATOM 1209 O O . LYS A 1 176 ? -10.081 3.357 -14.726 1.00 94.00 176 LYS A O 1
ATOM 1214 N N . VAL A 1 177 ? -11.215 3.706 -12.803 1.00 93.31 177 VAL A N 1
ATOM 1215 C CA . VAL A 1 177 ? -12.138 2.575 -12.918 1.00 93.31 177 VAL A CA 1
ATOM 1216 C C . VAL A 1 177 ? -13.279 2.975 -13.850 1.00 93.31 177 VAL A C 1
ATOM 1218 O O . VAL A 1 177 ? -14.095 3.840 -13.533 1.00 93.31 177 VAL A O 1
ATOM 1221 N N . GLN A 1 178 ? -13.343 2.345 -15.014 1.00 92.69 178 GLN A N 1
ATOM 1222 C CA . GLN A 1 178 ? -14.361 2.595 -16.028 1.00 92.69 178 GLN A CA 1
ATOM 1223 C C . GLN A 1 178 ? -15.593 1.701 -15.806 1.00 92.69 178 GLN A C 1
ATOM 1225 O O . GLN A 1 178 ? -15.462 0.575 -15.307 1.00 92.69 178 GLN A O 1
ATOM 1230 N N . PRO A 1 179 ? -16.800 2.177 -16.161 1.00 90.00 179 PRO A N 1
ATOM 1231 C CA . PRO A 1 179 ? -18.022 1.391 -16.034 1.00 90.00 179 PRO A CA 1
ATOM 1232 C C . PRO A 1 179 ? -18.051 0.216 -17.020 1.00 90.00 179 PRO A C 1
ATOM 1234 O O . PRO A 1 179 ? -17.302 0.173 -17.996 1.00 90.00 179 PRO A O 1
ATOM 1237 N N . GLN A 1 180 ? -18.962 -0.727 -16.777 1.00 84.75 180 GLN A N 1
ATOM 1238 C CA . GLN A 1 180 ? -19.190 -1.845 -17.686 1.00 84.75 180 GLN A CA 1
ATOM 1239 C C . GLN A 1 180 ? -19.616 -1.358 -19.074 1.00 84.75 180 GLN A C 1
ATOM 1241 O O . GLN A 1 180 ? -20.442 -0.455 -19.194 1.00 84.75 180 GLN A O 1
ATOM 1246 N N . GLY A 1 181 ? -19.062 -1.988 -20.112 1.00 75.19 181 GLY A N 1
ATOM 1247 C CA . GLY A 1 181 ? -19.347 -1.642 -21.505 1.00 75.19 181 GLY A CA 1
ATOM 1248 C C . GLY A 1 181 ? -18.598 -0.408 -22.009 1.00 75.19 181 GLY A C 1
ATOM 1249 O O . GLY A 1 181 ? -18.876 0.033 -23.117 1.00 75.19 181 GLY A O 1
ATOM 1250 N N . ALA A 1 182 ? -17.661 0.147 -21.231 1.00 79.31 182 ALA A N 1
ATOM 1251 C CA . ALA A 1 182 ? -16.724 1.130 -21.758 1.00 79.31 182 ALA A CA 1
ATOM 1252 C C . ALA A 1 182 ? -15.911 0.515 -22.911 1.00 79.31 182 ALA A C 1
ATOM 1254 O O . ALA A 1 182 ? -15.360 -0.582 -22.779 1.00 79.31 182 ALA A O 1
ATOM 1255 N N . ASP A 1 183 ? -15.851 1.224 -24.039 1.00 66.69 183 ASP A N 1
ATOM 1256 C CA . ASP A 1 183 ? -15.122 0.781 -25.224 1.00 66.69 183 ASP A CA 1
ATOM 1257 C C . ASP A 1 183 ? -13.624 0.618 -24.921 1.00 66.69 183 ASP A C 1
ATOM 1259 O O . ASP A 1 183 ? -13.005 1.455 -24.260 1.00 66.69 183 ASP A O 1
ATOM 1263 N N . GLY A 1 184 ? -13.004 -0.432 -25.468 1.00 70.81 184 GLY A N 1
ATOM 1264 C CA . GLY A 1 184 ? -11.543 -0.521 -25.539 1.00 70.81 184 GLY A CA 1
ATOM 1265 C C . GLY A 1 184 ? -10.868 -1.635 -24.743 1.00 70.81 184 GLY A C 1
ATOM 1266 O O . GLY A 1 184 ? -9.637 -1.606 -24.664 1.00 70.81 184 GLY A O 1
ATOM 1267 N N . LEU A 1 185 ? -11.609 -2.613 -24.212 1.00 85.06 185 LEU A N 1
ATOM 1268 C CA . LEU A 1 185 ? -11.025 -3.933 -23.953 1.00 85.06 185 LEU A CA 1
ATOM 1269 C C . LEU A 1 185 ? -10.932 -4.697 -25.278 1.00 85.06 185 LEU A C 1
ATOM 1271 O O . LEU A 1 185 ? -11.932 -4.879 -25.971 1.00 85.06 185 LEU A O 1
ATOM 1275 N N . LYS A 1 186 ? -9.724 -5.117 -25.643 1.00 85.81 186 LYS A N 1
ATOM 1276 C CA . LYS A 1 186 ? -9.497 -6.088 -26.712 1.00 85.81 186 LYS A CA 1
ATOM 1277 C C . LYS A 1 186 ? -9.907 -7.466 -26.209 1.00 85.81 186 LYS A C 1
ATOM 1279 O O . LYS A 1 186 ? -9.626 -7.799 -25.057 1.00 85.81 186 LYS A O 1
ATOM 1284 N N . ASP A 1 187 ? -10.554 -8.234 -27.078 1.00 84.81 187 ASP A N 1
ATOM 1285 C CA . ASP A 1 187 ? -10.930 -9.611 -26.777 1.00 84.81 187 ASP A CA 1
ATOM 1286 C C . ASP A 1 187 ? -9.685 -10.466 -26.499 1.00 84.81 187 ASP A C 1
ATOM 1288 O O . ASP A 1 187 ? -8.679 -10.343 -27.199 1.00 84.81 187 ASP A O 1
ATOM 1292 N N . ASP A 1 188 ? -9.746 -11.286 -25.453 1.00 80.38 188 ASP A N 1
ATOM 1293 C CA . ASP A 1 188 ? -8.617 -12.048 -24.916 1.00 80.38 188 ASP A CA 1
ATOM 1294 C C . ASP A 1 188 ? -9.152 -13.303 -24.205 1.00 80.38 188 ASP A C 1
ATOM 1296 O O . ASP A 1 188 ? -10.201 -13.262 -23.554 1.00 80.38 188 ASP A O 1
ATOM 1300 N N . ALA A 1 189 ? -8.445 -14.431 -24.317 1.00 78.12 189 ALA A N 1
ATOM 1301 C CA . ALA A 1 189 ? -8.845 -15.697 -23.703 1.00 78.12 189 ALA A CA 1
ATOM 1302 C C . ALA A 1 189 ? -9.022 -15.592 -22.175 1.00 78.12 189 ALA A C 1
ATOM 1304 O O . ALA A 1 189 ? -9.912 -16.241 -21.615 1.00 78.12 189 ALA A O 1
ATOM 1305 N N . VAL A 1 190 ? -8.245 -14.730 -21.507 1.00 78.00 190 VAL A N 1
ATOM 1306 C CA . VAL A 1 190 ? -8.347 -14.466 -20.062 1.00 78.00 190 VAL A CA 1
ATOM 1307 C C . VAL A 1 190 ? -9.731 -13.916 -19.688 1.00 78.00 190 VAL A C 1
ATOM 1309 O O . VAL A 1 190 ? -10.256 -14.220 -18.612 1.00 78.00 190 VAL A O 1
ATOM 1312 N N . LEU A 1 191 ? -10.384 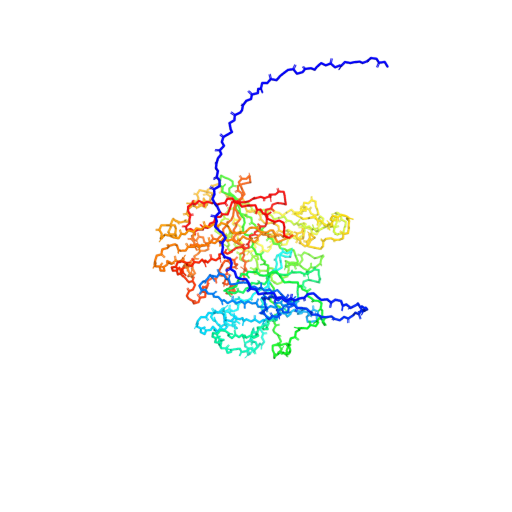-13.162 -20.582 1.00 81.25 191 LEU A N 1
ATOM 1313 C CA . LEU A 1 191 ? -11.712 -12.595 -20.324 1.00 81.25 191 LEU A CA 1
ATOM 1314 C C . LEU A 1 191 ? -12.794 -13.672 -20.212 1.00 81.25 191 LEU A C 1
ATOM 1316 O O . LEU A 1 191 ? -13.728 -13.503 -19.428 1.00 81.25 191 LEU A O 1
ATOM 1320 N N . HIS A 1 192 ? -12.645 -14.782 -20.933 1.00 80.69 192 HIS A N 1
ATOM 1321 C CA . HIS A 1 192 ? -13.651 -15.848 -21.031 1.00 80.69 192 HIS A CA 1
ATOM 1322 C C . HIS A 1 192 ? -13.377 -17.044 -20.119 1.00 80.69 192 HIS A C 1
ATOM 1324 O O . HIS A 1 192 ? -14.199 -17.958 -20.016 1.00 80.69 192 HIS A O 1
ATOM 1330 N N . ALA A 1 193 ? -12.220 -17.065 -19.464 1.00 74.44 193 ALA A N 1
ATOM 1331 C CA . ALA A 1 193 ? -11.825 -18.159 -18.598 1.00 74.44 193 ALA A CA 1
ATOM 1332 C C . ALA A 1 193 ? -12.704 -18.248 -17.338 1.00 74.44 193 ALA A C 1
ATOM 1334 O O . ALA A 1 193 ? -13.141 -17.241 -16.775 1.00 74.44 193 ALA A O 1
ATOM 1335 N N . ARG A 1 194 ? -12.939 -19.478 -16.857 1.00 70.62 194 ARG A N 1
ATOM 1336 C CA . ARG A 1 194 ? -13.597 -19.703 -15.562 1.00 70.62 194 ARG A CA 1
ATOM 1337 C C . ARG A 1 194 ? -12.669 -19.264 -14.441 1.00 70.62 194 ARG A C 1
ATOM 1339 O O . ARG A 1 194 ? -11.494 -19.622 -14.436 1.00 70.62 194 ARG A O 1
ATOM 1346 N N . ARG A 1 195 ? -13.217 -18.518 -13.488 1.00 73.31 195 ARG A N 1
ATOM 1347 C CA . ARG A 1 195 ? -12.420 -17.820 -12.480 1.00 73.31 195 ARG A CA 1
ATOM 1348 C C . ARG A 1 195 ? -12.592 -18.431 -11.099 1.00 73.31 195 ARG A C 1
ATOM 1350 O O . ARG A 1 195 ? -13.656 -18.959 -10.771 1.00 73.31 195 ARG A O 1
ATOM 1357 N N . ALA A 1 196 ? -11.506 -18.384 -10.337 1.00 62.56 196 ALA A N 1
ATOM 1358 C CA . ALA A 1 196 ? -11.451 -18.812 -8.948 1.00 62.56 196 ALA A CA 1
ATOM 1359 C C . ALA A 1 196 ? -12.007 -17.735 -7.988 1.00 62.56 196 ALA A C 1
ATOM 1361 O O . ALA A 1 196 ? -12.707 -16.806 -8.392 1.00 62.56 196 ALA A O 1
ATOM 1362 N N . GLU A 1 197 ? -11.726 -17.910 -6.697 1.00 67.75 197 GLU A N 1
ATOM 1363 C CA . GLU A 1 197 ? -12.247 -17.126 -5.575 1.00 67.75 197 GLU A CA 1
ATOM 1364 C C . GLU A 1 197 ? -11.795 -15.654 -5.565 1.00 67.75 197 GLU A C 1
ATOM 1366 O O . GLU A 1 197 ? -10.824 -15.254 -6.210 1.00 67.75 197 GL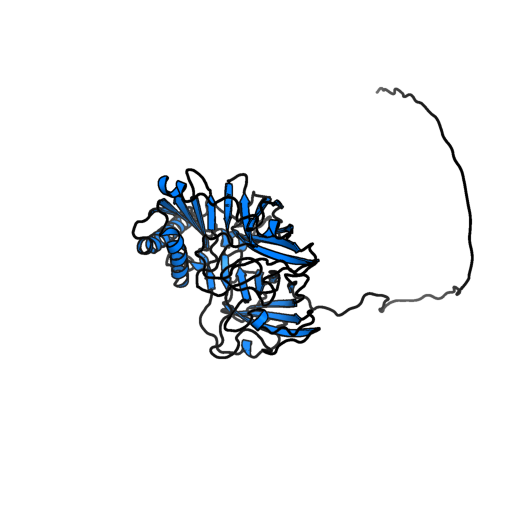U A O 1
ATOM 1371 N N . ARG A 1 198 ? -12.526 -14.843 -4.790 1.00 75.94 198 ARG A N 1
ATOM 1372 C CA . ARG A 1 198 ? -12.231 -13.430 -4.527 1.00 75.94 198 ARG A CA 1
ATOM 1373 C C . ARG A 1 198 ? -10.855 -13.297 -3.867 1.00 75.94 198 ARG A C 1
ATOM 1375 O O . ARG A 1 198 ? -10.606 -13.934 -2.852 1.00 75.94 198 ARG A O 1
ATOM 1382 N N . ARG A 1 199 ? -9.999 -12.429 -4.413 1.00 78.69 199 ARG A N 1
ATOM 1383 C CA . ARG A 1 199 ? -8.662 -12.132 -3.875 1.00 78.69 199 ARG A CA 1
ATOM 1384 C C . ARG A 1 199 ? -8.537 -10.652 -3.543 1.00 78.69 199 ARG A C 1
ATOM 1386 O O . ARG A 1 199 ? -8.094 -9.849 -4.364 1.00 78.69 199 ARG A O 1
ATOM 1393 N N . VAL A 1 200 ? -9.016 -10.302 -2.355 1.00 82.00 200 VAL A N 1
ATOM 1394 C CA . VAL A 1 200 ? -8.983 -8.939 -1.822 1.00 82.00 200 VAL A CA 1
ATOM 1395 C C . VAL A 1 200 ? -8.401 -8.998 -0.426 1.00 82.00 200 VAL A C 1
ATOM 1397 O O . VAL A 1 200 ? -8.860 -9.787 0.393 1.00 82.00 200 VAL A O 1
ATOM 1400 N N . GLU A 1 201 ? -7.428 -8.142 -0.154 1.00 79.94 201 GLU A N 1
ATOM 1401 C CA . GLU A 1 201 ? -6.738 -8.112 1.129 1.00 79.94 201 GLU A CA 1
ATOM 1402 C C . GLU A 1 201 ? -6.704 -6.696 1.701 1.00 79.94 201 GLU A C 1
ATOM 1404 O O . GLU A 1 201 ? -6.670 -5.715 0.948 1.00 79.94 201 GLU A O 1
ATOM 1409 N N . PRO A 1 202 ? -6.729 -6.548 3.033 1.00 81.38 202 PRO A N 1
ATOM 1410 C CA . PRO A 1 202 ? -6.531 -5.250 3.645 1.00 81.38 202 PRO A CA 1
ATOM 1411 C C . PRO A 1 202 ? -5.064 -4.846 3.541 1.00 81.38 202 PRO A C 1
ATOM 1413 O O . PRO A 1 202 ? -4.154 -5.638 3.776 1.00 81.38 202 PRO A O 1
ATOM 1416 N N . LEU A 1 203 ? -4.849 -3.573 3.246 1.00 82.88 203 LEU A N 1
ATOM 1417 C CA . LEU A 1 203 ? -3.543 -2.952 3.311 1.00 82.88 203 LEU A CA 1
ATOM 1418 C C . LEU A 1 203 ? -3.231 -2.599 4.770 1.00 82.88 203 LEU A C 1
ATOM 1420 O O . LEU A 1 203 ? -4.019 -1.914 5.426 1.00 82.88 203 LEU A O 1
ATOM 1424 N N . VAL A 1 204 ? -2.081 -3.043 5.281 1.00 82.31 204 VAL A N 1
ATOM 1425 C CA . VAL A 1 204 ? -1.654 -2.740 6.655 1.00 82.31 204 VAL A CA 1
ATOM 1426 C C . VAL A 1 204 ? -0.458 -1.831 6.648 1.00 82.31 204 VAL A C 1
ATOM 1428 O O . VAL A 1 204 ? 0.618 -2.204 6.200 1.00 82.31 204 VAL A O 1
ATOM 1431 N N . CYS A 1 205 ? -0.640 -0.648 7.217 1.00 83.00 205 CYS A N 1
ATOM 1432 C CA . CYS A 1 205 ? 0.422 0.323 7.399 1.00 83.00 205 CYS A CA 1
ATOM 1433 C C . CYS A 1 205 ? 0.803 0.393 8.875 1.00 83.00 205 CYS A C 1
ATOM 1435 O O . CYS A 1 205 ? -0.049 0.669 9.725 1.00 83.00 205 CYS A O 1
ATOM 1437 N N . LYS A 1 206 ? 2.086 0.172 9.171 1.00 84.81 206 LYS A N 1
ATOM 1438 C CA . LYS A 1 206 ? 2.646 0.332 10.515 1.00 84.81 206 LYS A CA 1
ATOM 1439 C C . LYS A 1 206 ? 3.108 1.775 10.699 1.00 84.81 206 LYS A C 1
ATOM 1441 O O . LYS A 1 206 ? 3.807 2.344 9.863 1.00 84.81 206 LYS A O 1
ATOM 1446 N N . THR A 1 207 ? 2.727 2.370 11.816 1.00 88.25 207 THR A N 1
ATOM 1447 C CA . THR A 1 207 ? 3.296 3.629 12.300 1.00 88.25 207 THR A CA 1
ATOM 1448 C C . THR A 1 207 ? 3.941 3.391 13.652 1.00 88.25 207 THR A C 1
ATOM 1450 O O . THR A 1 207 ? 3.582 2.451 14.360 1.00 88.25 207 THR A O 1
ATOM 1453 N N . GLY A 1 208 ? 4.919 4.205 14.025 1.00 86.31 208 GLY A N 1
ATOM 1454 C CA . GLY A 1 208 ? 5.590 4.036 15.303 1.00 86.31 208 GLY A CA 1
ATOM 1455 C C . GLY A 1 208 ? 6.140 5.332 15.858 1.00 86.31 208 GLY A C 1
ATOM 1456 O O . GLY A 1 208 ? 6.568 6.206 15.113 1.00 86.31 208 GLY A O 1
ATOM 1457 N N . LYS A 1 209 ? 6.153 5.456 17.179 1.00 85.44 209 LYS A N 1
ATOM 1458 C CA . LYS A 1 209 ? 6.832 6.542 17.884 1.00 85.44 209 LYS A CA 1
ATOM 1459 C C . LYS A 1 209 ? 7.855 5.932 18.824 1.00 85.44 209 LYS A C 1
ATOM 1461 O O . LYS A 1 209 ? 7.501 5.077 19.625 1.00 85.44 209 LYS A O 1
ATOM 1466 N N . ALA A 1 210 ? 9.106 6.372 18.742 1.00 77.56 210 ALA A N 1
ATOM 1467 C CA . ALA A 1 210 ? 10.160 5.932 19.653 1.00 77.56 210 ALA A CA 1
ATOM 1468 C C . ALA A 1 210 ? 10.177 6.760 20.952 1.00 77.56 210 ALA A C 1
ATOM 1470 O O . ALA A 1 210 ? 9.734 7.913 20.978 1.00 77.56 210 ALA A O 1
ATOM 1471 N N . GLY A 1 211 ? 10.746 6.193 22.021 1.00 75.06 211 GLY A N 1
ATOM 1472 C CA . GLY A 1 211 ? 10.999 6.876 23.294 1.00 75.06 211 GLY A CA 1
ATOM 1473 C C . GLY A 1 211 ? 10.407 6.159 24.515 1.00 75.06 211 GLY A C 1
ATOM 1474 O O . GLY A 1 211 ? 9.932 5.033 24.396 1.00 75.06 211 GLY A O 1
ATOM 1475 N N . PRO A 1 212 ? 10.393 6.812 25.694 1.00 70.81 212 PRO A N 1
ATOM 1476 C CA . PRO A 1 212 ? 9.922 6.209 26.951 1.00 70.81 212 PRO A CA 1
ATOM 1477 C C . PRO A 1 212 ? 8.458 5.741 26.938 1.00 70.81 212 PRO A C 1
ATOM 1479 O O . PRO A 1 212 ? 8.055 4.933 27.767 1.00 70.81 212 PRO A O 1
ATOM 1482 N N . GLN A 1 213 ? 7.659 6.270 26.009 1.00 77.56 213 GLN A N 1
ATOM 1483 C CA . GLN A 1 213 ? 6.287 5.851 25.723 1.00 77.56 213 GLN A CA 1
ATOM 1484 C C . GLN A 1 213 ? 6.196 5.451 24.253 1.00 77.56 213 GLN A C 1
ATOM 1486 O O . GLN A 1 213 ? 5.474 6.070 23.471 1.00 77.56 213 GLN A O 1
ATOM 1491 N N . ALA A 1 214 ? 7.025 4.486 23.858 1.00 84.75 214 ALA A N 1
ATOM 1492 C CA . ALA A 1 214 ? 7.031 4.014 22.489 1.00 84.75 214 ALA A CA 1
ATOM 1493 C C . ALA A 1 214 ? 5.644 3.482 22.108 1.00 84.75 214 ALA A C 1
ATOM 1495 O O . ALA A 1 214 ? 4.991 2.799 22.905 1.00 84.75 214 ALA A O 1
ATOM 1496 N N . THR A 1 215 ? 5.194 3.808 20.901 1.00 88.00 215 THR A N 1
ATOM 1497 C CA . THR A 1 215 ? 3.921 3.321 20.372 1.00 88.00 215 THR A CA 1
ATOM 1498 C C . THR A 1 215 ? 4.106 2.657 19.022 1.00 88.00 215 THR A C 1
ATOM 1500 O O . THR A 1 215 ? 4.975 3.049 18.246 1.00 88.00 215 THR A O 1
ATOM 1503 N N . VAL A 1 216 ? 3.268 1.662 18.746 1.00 87.94 216 VAL A N 1
ATOM 1504 C CA . VAL A 1 216 ? 3.122 1.024 17.436 1.00 87.94 216 VAL A CA 1
ATOM 1505 C C . VAL A 1 216 ? 1.656 1.124 17.041 1.00 87.94 216 VAL A C 1
ATOM 1507 O O . VAL A 1 216 ? 0.779 0.755 17.818 1.00 87.94 216 VAL A O 1
ATOM 1510 N N . GLY A 1 217 ? 1.388 1.671 15.863 1.00 89.19 217 GLY A N 1
ATOM 1511 C CA . GLY A 1 217 ? 0.052 1.917 15.344 1.00 89.19 217 GLY A CA 1
ATOM 1512 C C . GLY A 1 217 ? -0.220 1.136 14.064 1.00 89.19 217 GLY A C 1
ATOM 1513 O O . GLY A 1 217 ? 0.646 1.074 13.193 1.00 89.19 217 GLY A O 1
ATOM 1514 N N . PHE A 1 218 ? -1.437 0.623 13.915 1.00 89.69 218 PHE A N 1
ATOM 1515 C CA . PHE A 1 218 ? -1.957 0.048 12.676 1.00 89.69 218 PHE A CA 1
ATOM 1516 C C . PHE A 1 218 ? -3.291 0.700 12.328 1.00 89.69 218 PHE A C 1
ATOM 1518 O O . PHE A 1 218 ? -4.088 1.019 13.212 1.00 89.69 218 PHE A O 1
ATOM 1525 N N . ARG A 1 219 ? -3.554 0.869 11.034 1.00 88.94 219 ARG A N 1
ATOM 1526 C CA . ARG A 1 219 ? -4.843 1.343 10.523 1.00 88.94 219 ARG A CA 1
ATOM 1527 C C . ARG A 1 219 ? -5.393 0.323 9.540 1.00 88.94 219 ARG A C 1
ATOM 1529 O O . ARG A 1 219 ? -4.682 -0.088 8.630 1.00 88.94 219 ARG A O 1
ATOM 1536 N N . LEU A 1 220 ? -6.652 -0.053 9.736 1.00 89.44 220 LEU A N 1
ATOM 1537 C CA . LEU A 1 220 ? -7.372 -1.026 8.922 1.00 89.44 220 LEU A CA 1
ATOM 1538 C C . LEU A 1 220 ? -8.684 -0.431 8.425 1.00 89.44 220 LEU A C 1
ATOM 1540 O O . LEU A 1 220 ? -9.396 0.238 9.174 1.00 89.44 220 LEU A O 1
ATOM 1544 N N . SER A 1 221 ? -9.039 -0.722 7.180 1.00 88.69 221 SER A N 1
ATOM 1545 C CA . SER A 1 221 ? -10.335 -0.337 6.625 1.00 88.69 221 SER A CA 1
ATOM 1546 C C . SER A 1 221 ? -11.461 -1.221 7.151 1.00 88.69 221 SER A C 1
ATOM 1548 O O . SER A 1 221 ? -11.369 -2.449 7.144 1.00 88.69 221 SER A O 1
ATOM 1550 N N . SER A 1 222 ? -12.562 -0.600 7.577 1.00 89.38 222 SER A N 1
ATOM 1551 C CA . SER A 1 222 ? -13.742 -1.331 8.047 1.00 89.38 222 SER A CA 1
ATOM 1552 C C . SER A 1 222 ? -14.421 -2.119 6.932 1.00 89.38 222 SER A C 1
ATOM 1554 O O . SER A 1 222 ? -15.049 -3.129 7.229 1.00 89.38 222 SER A O 1
ATOM 1556 N N . ASP A 1 223 ? -14.288 -1.694 5.676 1.00 84.62 223 ASP A N 1
ATOM 1557 C CA . ASP A 1 223 ? -14.966 -2.329 4.537 1.00 84.62 223 ASP A CA 1
ATOM 1558 C C . ASP A 1 223 ? -14.353 -3.688 4.170 1.00 84.62 223 ASP A C 1
ATOM 1560 O O . ASP A 1 223 ? -14.972 -4.498 3.483 1.00 84.62 223 ASP A O 1
ATOM 1564 N N . VAL A 1 224 ? -13.140 -3.953 4.661 1.00 81.56 224 VAL A N 1
ATOM 1565 C CA . VAL A 1 224 ? -12.458 -5.250 4.538 1.00 81.56 224 VAL A CA 1
ATOM 1566 C C . VAL A 1 224 ? -12.658 -6.099 5.774 1.00 81.56 224 VAL A C 1
ATOM 1568 O O . VAL A 1 224 ? -12.731 -7.323 5.695 1.00 81.56 224 VAL A O 1
ATOM 1571 N N . LEU A 1 225 ? -12.736 -5.447 6.933 1.00 88.19 225 LEU A N 1
ATOM 1572 C CA . LEU A 1 225 ? -12.912 -6.146 8.191 1.00 88.19 225 LEU A CA 1
ATOM 1573 C C . LEU A 1 225 ? -14.344 -6.642 8.373 1.00 88.19 225 LEU A C 1
ATOM 1575 O O . LEU A 1 225 ? -14.534 -7.712 8.941 1.00 88.19 225 LEU A O 1
ATOM 1579 N N . PHE A 1 226 ? -15.346 -5.897 7.908 1.00 90.81 226 PHE A N 1
ATOM 1580 C CA . PHE A 1 226 ? -16.746 -6.138 8.238 1.00 90.81 226 PHE A CA 1
ATOM 1581 C C . PHE A 1 226 ? -17.661 -6.033 7.022 1.00 90.81 226 PHE A C 1
ATOM 1583 O O . PHE A 1 226 ? -17.427 -5.260 6.098 1.00 90.81 226 PHE A O 1
ATOM 1590 N N . ALA A 1 227 ? -18.788 -6.742 7.077 1.00 84.75 227 ALA A N 1
ATOM 1591 C CA . ALA A 1 227 ? -19.896 -6.470 6.169 1.00 84.75 227 ALA A CA 1
ATOM 1592 C C . ALA A 1 227 ? -20.519 -5.082 6.437 1.00 84.75 227 ALA A C 1
ATOM 1594 O O . ALA A 1 227 ? -20.444 -4.538 7.549 1.00 84.75 227 ALA A O 1
ATOM 1595 N N . PHE A 1 228 ? -21.192 -4.526 5.425 1.00 81.75 228 PHE A N 1
ATOM 1596 C CA . PHE A 1 228 ? -21.891 -3.244 5.534 1.00 81.75 228 PHE A CA 1
ATOM 1597 C C . PHE A 1 228 ? -22.878 -3.234 6.713 1.00 81.75 228 PHE A C 1
ATOM 1599 O O . PHE A 1 228 ? -23.642 -4.181 6.902 1.00 81.75 228 PHE A O 1
ATOM 1606 N N . GLY A 1 229 ? -22.838 -2.172 7.525 1.00 83.06 229 GLY A N 1
ATOM 1607 C CA . GLY A 1 229 ? -23.694 -2.018 8.709 1.00 83.06 229 GLY A CA 1
ATOM 1608 C C . GLY A 1 229 ? -23.495 -3.073 9.806 1.00 83.06 229 GLY A C 1
ATOM 1609 O O . GLY A 1 229 ? -24.301 -3.143 10.729 1.00 83.06 229 GLY A O 1
ATOM 1610 N N . SER A 1 230 ? -22.450 -3.902 9.720 1.00 91.25 230 SER A N 1
ATOM 1611 C CA . SER A 1 230 ? -22.195 -5.009 10.644 1.00 91.25 230 SER A CA 1
ATOM 1612 C C . SER A 1 230 ? -20.880 -4.831 11.406 1.00 91.25 230 SER A C 1
ATOM 1614 O O . SER A 1 230 ? -19.968 -4.117 10.974 1.00 91.25 230 SER A O 1
ATOM 1616 N N . ALA A 1 231 ? -20.790 -5.514 12.547 1.00 93.62 231 ALA A N 1
ATOM 1617 C CA . ALA A 1 231 ? -19.564 -5.739 13.315 1.00 93.62 231 ALA A CA 1
ATOM 1618 C C . ALA A 1 231 ? -19.082 -7.203 13.232 1.00 93.62 231 ALA A C 1
ATOM 1620 O O . ALA A 1 231 ? -18.174 -7.607 13.954 1.00 93.62 231 ALA A O 1
ATOM 1621 N N . THR A 1 232 ? -19.692 -8.011 12.357 1.00 93.25 232 THR A N 1
ATOM 1622 C CA . THR A 1 232 ? -19.248 -9.386 12.090 1.00 93.25 232 THR A CA 1
ATOM 1623 C C . THR A 1 232 ? -18.021 -9.353 11.192 1.00 93.25 232 THR A C 1
ATOM 1625 O O . THR A 1 232 ? -18.088 -8.793 10.095 1.00 93.25 232 THR A O 1
ATOM 1628 N N . LEU A 1 233 ? -16.921 -9.941 11.666 1.00 91.19 233 LEU A N 1
ATOM 1629 C CA . LEU A 1 233 ? -15.677 -10.021 10.907 1.00 91.19 233 LEU A CA 1
ATOM 1630 C C . LEU A 1 233 ? -15.853 -10.904 9.666 1.00 91.19 233 LEU A C 1
ATOM 1632 O O . LEU A 1 233 ? -16.407 -12.001 9.752 1.00 91.19 233 LEU A O 1
ATOM 1636 N N . LEU A 1 234 ? -15.361 -10.427 8.526 1.00 88.25 234 LEU A N 1
ATOM 1637 C CA . LEU A 1 234 ? -15.277 -11.204 7.293 1.00 88.25 234 LEU A CA 1
ATOM 1638 C C . LEU A 1 234 ? -14.147 -12.249 7.383 1.00 88.25 234 LEU A C 1
ATOM 1640 O O . LEU A 1 234 ? -13.229 -12.081 8.189 1.00 88.25 234 LEU A O 1
ATOM 1644 N N . PRO A 1 235 ? -14.170 -13.315 6.560 1.00 82.62 235 PRO A N 1
ATOM 1645 C CA . PRO A 1 235 ? -13.076 -14.287 6.506 1.00 82.62 235 PRO A CA 1
ATOM 1646 C C . PRO A 1 235 ? -11.706 -13.635 6.262 1.00 82.62 235 PRO A C 1
ATOM 1648 O O . PRO A 1 235 ? -10.782 -13.874 7.033 1.00 82.62 235 PRO A O 1
ATOM 1651 N N . ASP A 1 236 ? -11.611 -12.724 5.288 1.00 75.12 236 ASP A N 1
ATOM 1652 C CA . ASP A 1 236 ? -10.365 -12.017 4.935 1.00 75.12 236 ASP A CA 1
ATOM 1653 C C . ASP A 1 236 ? -9.812 -11.163 6.092 1.00 75.12 236 ASP A C 1
ATOM 1655 O O . ASP A 1 236 ? -8.610 -10.916 6.191 1.00 75.12 236 ASP A O 1
ATOM 1659 N N . ALA A 1 237 ? -10.681 -10.738 7.015 1.00 83.31 237 ALA A N 1
ATOM 1660 C CA . ALA A 1 237 ? -10.282 -9.996 8.204 1.00 83.31 237 ALA A CA 1
ATOM 1661 C C . ALA A 1 237 ? -9.427 -10.845 9.158 1.00 83.31 237 ALA A C 1
ATOM 1663 O O . ALA A 1 237 ? -8.625 -10.302 9.915 1.00 83.31 237 ALA A O 1
ATOM 1664 N N . GLN A 1 238 ? -9.594 -12.171 9.150 1.00 83.19 238 GLN A N 1
ATOM 1665 C CA . GLN A 1 238 ? -8.890 -13.063 10.071 1.00 83.19 238 GLN A CA 1
ATOM 1666 C C . GLN A 1 238 ? -7.392 -13.112 9.774 1.00 83.19 238 GLN A C 1
ATOM 1668 O O . GLN A 1 238 ? -6.609 -12.934 10.705 1.00 83.19 238 GLN A O 1
ATOM 1673 N N . SER A 1 239 ? -7.003 -13.266 8.504 1.00 78.06 239 SER A N 1
ATOM 1674 C CA . SER A 1 239 ? -5.594 -13.265 8.080 1.00 78.06 239 SER A CA 1
ATOM 1675 C C . SER A 1 239 ? -4.909 -11.945 8.434 1.00 78.06 239 SER A C 1
ATOM 1677 O O . SER A 1 239 ? -3.763 -11.909 8.874 1.00 78.06 239 SER A O 1
ATOM 1679 N N . ALA A 1 240 ? -5.651 -10.842 8.326 1.00 79.44 240 ALA A N 1
ATOM 1680 C CA . ALA A 1 240 ? -5.145 -9.525 8.667 1.00 79.44 240 ALA A CA 1
ATOM 1681 C C . ALA A 1 240 ? -4.848 -9.340 10.148 1.00 79.44 240 ALA A C 1
ATOM 1683 O O . ALA A 1 240 ? -3.790 -8.842 10.538 1.00 79.44 240 ALA A O 1
ATOM 1684 N N . LEU A 1 241 ? -5.797 -9.758 10.978 1.00 88.31 241 LEU A N 1
ATOM 1685 C CA . LEU A 1 241 ? -5.650 -9.710 12.422 1.00 88.31 241 LEU A CA 1
ATOM 1686 C C . LEU A 1 241 ? -4.606 -10.717 12.915 1.00 88.31 241 LEU A C 1
ATOM 1688 O O . LEU A 1 241 ? -3.979 -10.468 13.938 1.00 88.31 241 LEU A O 1
ATOM 1692 N N . GLU A 1 242 ? -4.388 -11.816 12.195 1.00 84.94 242 GLU A N 1
ATOM 1693 C CA . GLU A 1 242 ? -3.318 -12.774 12.468 1.00 84.94 242 GLU A CA 1
ATOM 1694 C C . GLU A 1 242 ? -1.930 -12.183 12.208 1.00 84.94 242 GLU A C 1
ATOM 1696 O O . GLU A 1 242 ? -1.128 -12.148 13.138 1.00 84.94 242 GLU A O 1
ATOM 1701 N N . GLY A 1 243 ? -1.680 -11.602 11.030 1.00 79.31 243 GLY A N 1
ATOM 1702 C CA . GLY A 1 243 ? -0.391 -10.964 10.733 1.00 79.31 243 GLY A CA 1
ATOM 1703 C C . GLY A 1 243 ? -0.079 -9.758 11.632 1.00 79.31 243 GLY A C 1
ATOM 1704 O O . GLY A 1 243 ? 1.079 -9.487 11.951 1.00 79.31 243 GLY A O 1
ATOM 1705 N N . ILE A 1 244 ? -1.105 -9.033 12.096 1.00 84.06 244 ILE A N 1
ATOM 1706 C CA . ILE A 1 244 ? -0.931 -8.004 13.135 1.00 84.06 244 ILE A CA 1
ATOM 1707 C C . ILE A 1 244 ? -0.630 -8.644 14.491 1.00 84.06 244 ILE A C 1
ATOM 1709 O O . ILE A 1 244 ? 0.239 -8.156 15.211 1.00 84.06 244 ILE A O 1
ATOM 1713 N N . ALA A 1 245 ? -1.331 -9.718 14.862 1.00 85.88 245 ALA A N 1
ATOM 1714 C CA . ALA A 1 245 ? -1.079 -10.401 16.123 1.00 85.88 245 ALA A CA 1
ATOM 1715 C C . ALA A 1 245 ? 0.356 -10.935 16.185 1.00 85.88 245 ALA A C 1
ATOM 1717 O O . ALA A 1 245 ? 1.001 -10.766 17.208 1.00 85.88 245 ALA A O 1
ATOM 1718 N N . GLU A 1 246 ? 0.889 -11.506 15.107 1.00 80.62 246 GLU A N 1
ATOM 1719 C CA . GLU A 1 246 ? 2.277 -11.981 15.051 1.00 80.62 246 GLU A CA 1
ATOM 1720 C C . GLU A 1 246 ? 3.295 -10.882 15.365 1.00 80.62 246 GLU A C 1
ATOM 1722 O O . GLU A 1 246 ? 4.146 -11.083 16.227 1.00 80.62 246 GLU A O 1
ATOM 1727 N N . GLN A 1 247 ? 3.131 -9.687 14.792 1.00 76.81 247 GLN A N 1
ATOM 1728 C CA . GLN A 1 247 ? 3.980 -8.530 15.113 1.00 76.81 247 GLN A CA 1
ATOM 1729 C C . GLN A 1 247 ? 3.849 -8.051 16.567 1.00 76.81 247 GLN A C 1
ATOM 1731 O O . GLN A 1 247 ? 4.732 -7.370 17.086 1.00 76.81 247 GLN A O 1
ATOM 1736 N N . LEU A 1 248 ? 2.719 -8.341 17.211 1.00 81.94 248 LEU A N 1
ATOM 1737 C CA . LEU A 1 248 ? 2.423 -7.919 18.577 1.00 81.94 248 LEU A CA 1
ATOM 1738 C C . LEU A 1 248 ? 2.748 -9.003 19.620 1.00 81.94 248 LEU A C 1
ATOM 1740 O O . LEU A 1 248 ? 2.890 -8.665 20.792 1.00 81.94 248 LEU A O 1
ATOM 1744 N N . LYS A 1 249 ? 2.880 -10.283 19.235 1.00 75.88 249 LYS A N 1
ATOM 1745 C CA . LYS A 1 249 ? 3.102 -11.422 20.154 1.00 75.88 249 LYS A CA 1
ATOM 1746 C C . LYS A 1 249 ? 4.354 -11.245 21.008 1.00 75.88 249 LYS A C 1
ATOM 1748 O O . LYS A 1 249 ? 4.340 -11.571 22.192 1.00 75.88 249 LYS A O 1
ATOM 1753 N N . GLU A 1 250 ? 5.418 -10.715 20.419 1.00 68.50 250 GLU A N 1
ATOM 1754 C CA . GLU A 1 250 ? 6.708 -10.540 21.096 1.00 68.50 250 GLU A CA 1
ATOM 1755 C C . GLU A 1 250 ? 6.777 -9.249 21.925 1.00 68.50 250 GLU A C 1
ATOM 1757 O O . GLU A 1 250 ? 7.758 -8.999 22.629 1.00 68.50 250 GLU A O 1
ATOM 1762 N N . VAL A 1 251 ? 5.726 -8.422 21.876 1.00 72.19 251 VAL A N 1
ATOM 1763 C CA . VAL A 1 251 ? 5.749 -7.061 22.402 1.00 72.19 251 VAL A CA 1
ATOM 1764 C C . VAL A 1 251 ? 4.626 -6.847 23.421 1.00 72.19 251 VAL A C 1
ATOM 1766 O O . VAL A 1 251 ? 3.457 -6.680 23.084 1.00 72.19 251 VAL A O 1
ATOM 1769 N N . GLY A 1 252 ? 4.989 -6.801 24.704 1.00 79.06 252 GLY A N 1
ATOM 1770 C CA . GLY A 1 252 ? 4.042 -6.513 25.785 1.00 79.06 252 GLY A CA 1
ATOM 1771 C C . GLY A 1 252 ? 3.640 -5.033 25.875 1.00 79.06 252 GLY A C 1
ATOM 1772 O O . GLY A 1 252 ? 4.431 -4.132 25.575 1.00 79.06 252 GLY A O 1
ATOM 1773 N N . GLY A 1 253 ? 2.421 -4.752 26.346 1.00 89.31 253 GLY A N 1
ATOM 1774 C CA . GLY A 1 253 ? 1.947 -3.372 26.499 1.00 89.31 253 GLY A CA 1
ATOM 1775 C C . GLY A 1 253 ? 0.436 -3.204 26.665 1.00 89.31 253 GLY A C 1
ATOM 1776 O O . GLY A 1 253 ? -0.277 -4.130 27.049 1.00 89.31 253 GLY A O 1
ATOM 1777 N N . ASN A 1 254 ? -0.050 -1.996 26.371 1.00 92.69 254 ASN A N 1
ATOM 1778 C CA . ASN A 1 254 ? -1.474 -1.653 26.354 1.00 92.69 254 ASN A CA 1
ATOM 1779 C C . ASN A 1 254 ? -1.931 -1.420 24.911 1.00 92.69 254 ASN A C 1
ATOM 1781 O O . ASN A 1 254 ? -1.480 -0.466 24.279 1.00 92.69 254 ASN A O 1
ATOM 1785 N N . LEU A 1 255 ? -2.820 -2.270 24.403 1.00 94.38 255 LEU A N 1
ATOM 1786 C CA . LEU A 1 255 ? -3.396 -2.179 23.068 1.00 94.38 255 LEU A CA 1
ATOM 1787 C C . LEU A 1 255 ? -4.763 -1.486 23.124 1.00 94.38 255 LEU A C 1
ATOM 1789 O O . LEU A 1 255 ? -5.745 -2.059 23.605 1.00 94.38 255 LEU A O 1
ATOM 1793 N N . ALA A 1 256 ? -4.825 -0.261 22.609 1.00 95.94 256 ALA A N 1
ATOM 1794 C CA . ALA A 1 256 ? -6.070 0.454 22.358 1.00 95.94 256 ALA A CA 1
ATOM 1795 C C . ALA A 1 256 ? -6.570 0.153 20.940 1.00 95.94 256 ALA A C 1
ATOM 1797 O O . ALA A 1 256 ? -5.801 0.219 19.984 1.00 95.94 256 ALA A O 1
ATOM 1798 N N . VAL A 1 257 ? -7.852 -0.177 20.810 1.00 97.19 257 VAL A N 1
ATOM 1799 C CA . VAL A 1 257 ? -8.536 -0.400 19.535 1.00 97.19 257 VAL A CA 1
ATOM 1800 C C . VAL A 1 257 ? -9.685 0.593 19.436 1.00 97.19 257 VAL A C 1
ATOM 1802 O O . VAL A 1 257 ? -10.621 0.533 20.236 1.00 97.19 257 VAL A O 1
ATOM 1805 N N . GLU A 1 258 ? -9.616 1.494 18.461 1.00 97.81 258 GLU A N 1
ATOM 1806 C CA . GLU A 1 258 ? -10.620 2.529 18.226 1.00 97.81 258 GLU A CA 1
ATOM 1807 C C . GLU A 1 258 ? -11.384 2.256 16.928 1.00 97.81 258 GLU A C 1
ATOM 1809 O O . GLU A 1 258 ? -10.794 2.084 15.861 1.00 97.81 258 GLU A O 1
ATOM 1814 N N . GLY A 1 259 ? -12.713 2.188 17.015 1.00 97.38 259 GLY A N 1
ATOM 1815 C CA . GLY A 1 259 ? -13.591 2.030 15.858 1.00 97.38 259 GLY A CA 1
ATOM 1816 C C . GLY A 1 259 ? -14.182 3.364 15.415 1.00 97.38 259 GLY A C 1
ATOM 1817 O O . GLY A 1 259 ? -14.727 4.101 16.244 1.00 97.38 259 GLY A O 1
ATOM 1818 N N . HIS A 1 260 ? -14.169 3.625 14.107 1.00 97.06 260 HIS A N 1
ATOM 1819 C CA . HIS A 1 260 ? -14.708 4.840 13.493 1.00 97.06 260 HIS A CA 1
ATOM 1820 C C . HIS A 1 260 ? -15.730 4.532 12.391 1.00 97.06 260 HIS A C 1
ATOM 1822 O O . HIS A 1 260 ? -15.673 3.489 11.732 1.00 97.06 260 HIS A O 1
ATOM 1828 N N . THR A 1 261 ? -16.655 5.463 12.175 1.00 95.94 261 THR A N 1
ATOM 1829 C CA . THR A 1 261 ? -17.605 5.454 11.055 1.00 95.94 261 THR A CA 1
ATOM 1830 C C . THR A 1 261 ? -17.408 6.683 10.173 1.00 95.94 261 THR A C 1
ATOM 1832 O O . THR A 1 261 ? -16.717 7.636 10.541 1.00 95.94 261 THR A O 1
ATOM 1835 N N . ASP A 1 262 ? -18.033 6.667 8.998 1.00 93.56 262 ASP A N 1
ATOM 1836 C CA . ASP A 1 262 ? -18.312 7.901 8.270 1.00 93.56 262 ASP A CA 1
ATOM 1837 C C . ASP A 1 262 ? -19.513 8.637 8.893 1.00 93.56 262 ASP A C 1
ATOM 1839 O O . ASP A 1 262 ? -20.031 8.223 9.931 1.00 93.56 262 ASP A O 1
ATOM 1843 N N . ALA A 1 263 ? -19.919 9.745 8.269 1.00 92.88 263 ALA A N 1
ATOM 1844 C CA . ALA A 1 263 ? -21.035 10.576 8.726 1.00 92.88 263 ALA A CA 1
ATOM 1845 C C . ALA A 1 263 ? -22.416 10.126 8.200 1.00 92.88 263 ALA A C 1
ATOM 1847 O O . ALA A 1 263 ? -23.350 10.927 8.162 1.00 92.88 263 ALA A O 1
ATOM 1848 N N . ILE A 1 264 ? -22.553 8.890 7.701 1.00 90.88 264 ILE A N 1
ATOM 1849 C CA . ILE A 1 264 ? -23.852 8.357 7.273 1.00 90.88 264 ILE A CA 1
ATOM 1850 C C . ILE A 1 264 ? -24.531 7.680 8.464 1.00 90.88 264 ILE A C 1
ATOM 1852 O O . ILE A 1 264 ? -23.964 6.785 9.084 1.00 90.88 264 ILE A O 1
ATOM 1856 N N . GLY A 1 265 ? -25.776 8.067 8.748 1.00 89.62 265 GLY A N 1
ATOM 1857 C CA . GLY A 1 265 ? -26.555 7.555 9.881 1.00 89.62 265 GLY A CA 1
ATOM 1858 C C . GLY A 1 265 ? -26.692 8.577 11.009 1.00 89.62 265 GLY A C 1
ATOM 1859 O O . GLY A 1 265 ? -26.332 9.739 10.851 1.00 89.62 265 GLY A O 1
ATOM 1860 N N . ASP A 1 266 ? -27.283 8.160 12.131 1.00 94.81 266 ASP A N 1
ATOM 1861 C CA . ASP A 1 266 ? -27.362 8.979 13.344 1.00 94.81 266 ASP A CA 1
ATOM 1862 C C . ASP A 1 266 ? -26.173 8.717 14.281 1.00 94.81 266 ASP A C 1
ATOM 1864 O O . ASP A 1 266 ? -25.686 7.589 14.391 1.00 94.81 266 ASP A O 1
ATOM 1868 N N . GLU A 1 267 ? -25.742 9.754 15.004 1.00 95.38 267 GLU A N 1
ATOM 1869 C CA . GLU A 1 267 ? -24.609 9.702 15.936 1.00 95.38 267 GLU A CA 1
ATOM 1870 C C . GLU A 1 267 ? -24.711 8.541 16.955 1.00 95.38 267 GLU A C 1
ATOM 1872 O O . GLU A 1 267 ? -23.740 7.788 17.085 1.00 95.38 267 GLU A O 1
ATOM 1877 N N . PRO A 1 268 ? -25.854 8.291 17.635 1.00 96.88 268 PRO A N 1
ATOM 1878 C CA . PRO A 1 268 ? -25.993 7.133 18.519 1.00 96.88 268 PRO A CA 1
ATOM 1879 C C . PRO A 1 268 ? -25.772 5.781 17.828 1.00 96.88 268 PRO A C 1
ATOM 1881 O O . PRO A 1 268 ? -25.166 4.881 18.418 1.00 96.88 268 PRO A O 1
ATOM 1884 N N . SER A 1 269 ? -26.280 5.598 16.609 1.00 95.06 269 SER A N 1
ATOM 1885 C CA . SER A 1 269 ? -26.066 4.378 15.822 1.00 95.06 269 SER A CA 1
ATOM 1886 C C . SER A 1 269 ? -24.606 4.215 15.418 1.00 95.06 269 SER A C 1
ATOM 1888 O O . SER A 1 269 ? -24.050 3.130 15.599 1.00 95.06 269 SER A O 1
ATOM 1890 N N . ASN A 1 270 ? -23.968 5.294 14.971 1.00 96.19 270 ASN A N 1
ATOM 1891 C CA . ASN A 1 270 ? -22.558 5.308 14.598 1.00 96.19 270 ASN A CA 1
ATOM 1892 C C . ASN A 1 270 ? -21.651 4.998 15.791 1.00 96.19 270 ASN A C 1
ATOM 1894 O O . ASN A 1 270 ? -20.783 4.128 15.698 1.00 96.19 270 ASN A O 1
ATOM 1898 N N . GLN A 1 271 ? -21.930 5.589 16.951 1.00 97.94 271 GLN A N 1
ATOM 1899 C CA . GLN A 1 271 ? -21.230 5.294 18.198 1.00 97.94 271 GLN A CA 1
ATOM 1900 C C . GLN A 1 271 ? -21.362 3.817 18.607 1.00 97.94 271 GLN A C 1
ATOM 1902 O O . GLN A 1 271 ? -20.374 3.176 18.973 1.00 97.94 271 GLN A O 1
ATOM 1907 N N . ARG A 1 272 ? -22.573 3.243 18.529 1.00 97.50 272 ARG A N 1
ATOM 1908 C CA . ARG A 1 272 ? -22.796 1.820 18.844 1.00 97.50 272 ARG A CA 1
ATOM 1909 C C . ARG A 1 272 ? -22.063 0.901 17.870 1.00 97.50 272 ARG A C 1
ATOM 1911 O O . ARG A 1 272 ? -21.394 -0.029 18.317 1.00 97.50 272 ARG A O 1
ATOM 1918 N N . LEU A 1 273 ? -22.180 1.151 16.566 1.00 96.75 273 LEU A N 1
ATOM 1919 C CA . LEU A 1 273 ? -21.556 0.324 15.533 1.00 96.75 273 LEU A CA 1
ATOM 1920 C C . LEU A 1 273 ? -20.032 0.331 15.671 1.00 96.75 273 LEU A C 1
ATOM 1922 O O . LEU A 1 273 ? -19.392 -0.720 15.628 1.00 96.75 273 LEU A O 1
ATOM 1926 N N . SER A 1 274 ? -19.447 1.507 15.878 1.00 97.81 274 SER A N 1
ATOM 1927 C CA . SER A 1 274 ? -18.001 1.645 15.981 1.00 97.81 274 SER A CA 1
ATOM 1928 C C . SER A 1 274 ? -17.453 0.990 17.261 1.00 97.81 274 SER A C 1
ATOM 1930 O O . SER A 1 274 ? -16.441 0.289 17.200 1.00 97.81 274 SER A O 1
ATOM 1932 N N . GLN A 1 275 ? -18.176 1.082 18.386 1.00 98.31 275 GLN A N 1
ATOM 1933 C CA . GLN A 1 275 ? -17.850 0.358 19.621 1.00 98.31 275 GLN A CA 1
ATOM 1934 C C . GLN A 1 275 ? -17.921 -1.166 19.436 1.00 98.31 275 GLN A C 1
ATOM 1936 O O . GLN A 1 275 ? -17.049 -1.893 19.918 1.00 98.31 275 GLN A O 1
ATOM 1941 N N . GLN A 1 276 ? -18.947 -1.666 18.740 1.00 98.06 276 GLN A N 1
ATOM 1942 C CA . GLN A 1 276 ? -19.096 -3.096 18.455 1.00 98.06 276 GLN A CA 1
ATOM 1943 C C . GLN A 1 276 ? -17.959 -3.615 17.568 1.00 98.06 276 GLN A C 1
ATOM 1945 O O . GLN A 1 276 ? -17.410 -4.680 17.845 1.00 98.06 276 GLN A O 1
ATOM 1950 N N . ARG A 1 277 ? -17.558 -2.850 16.545 1.00 97.69 277 ARG A N 1
ATOM 1951 C CA . ARG A 1 277 ? -16.421 -3.181 15.671 1.00 97.69 277 ARG A CA 1
ATOM 1952 C C . ARG A 1 277 ? -15.100 -3.234 16.437 1.00 97.69 277 ARG A C 1
ATOM 1954 O O . ARG A 1 277 ? -14.358 -4.205 16.293 1.00 97.69 277 ARG A O 1
ATOM 1961 N N . ALA A 1 278 ? -14.838 -2.252 17.301 1.00 97.94 278 ALA A N 1
ATOM 1962 C CA . ALA A 1 278 ? -13.655 -2.257 18.162 1.00 97.94 278 ALA A CA 1
ATOM 1963 C C . ALA A 1 278 ? -13.634 -3.484 19.093 1.00 97.94 278 ALA A C 1
ATOM 1965 O O . ALA A 1 278 ? -12.616 -4.169 19.214 1.00 97.94 278 ALA A O 1
ATOM 1966 N N . ALA A 1 279 ? -14.777 -3.817 19.703 1.00 97.38 279 ALA A N 1
ATOM 1967 C CA . ALA A 1 279 ? -14.906 -4.995 20.558 1.00 97.38 279 ALA A CA 1
ATOM 1968 C C . ALA A 1 279 ? -14.697 -6.313 19.790 1.00 97.38 279 ALA A C 1
ATOM 1970 O O . ALA A 1 279 ? -14.051 -7.221 20.314 1.00 97.38 279 ALA A O 1
ATOM 1971 N N . ALA A 1 280 ? -15.196 -6.415 18.553 1.00 96.44 280 ALA A N 1
ATOM 1972 C CA . ALA A 1 280 ? -15.009 -7.586 17.697 1.00 96.44 280 ALA A CA 1
ATOM 1973 C C . ALA A 1 280 ? -13.530 -7.810 17.341 1.00 96.44 280 ALA A C 1
ATOM 1975 O O . ALA A 1 280 ? -13.037 -8.934 17.438 1.00 96.44 280 ALA A O 1
ATOM 1976 N N . VAL A 1 281 ? -12.798 -6.740 17.011 1.00 95.56 281 VAL A N 1
ATOM 1977 C CA . VAL A 1 281 ? -11.349 -6.806 16.748 1.00 95.56 281 VAL A CA 1
ATOM 1978 C C . VAL A 1 281 ? -10.582 -7.224 18.002 1.00 95.56 281 VAL A C 1
ATOM 1980 O O . VAL A 1 281 ? -9.753 -8.131 17.934 1.00 95.56 281 VAL A O 1
ATOM 1983 N N . VAL A 1 282 ? -10.897 -6.650 19.169 1.00 95.31 282 VAL A N 1
ATOM 1984 C CA . VAL A 1 282 ? -10.293 -7.080 20.443 1.00 95.31 282 VAL A CA 1
ATOM 1985 C C . VAL A 1 282 ? -10.579 -8.553 20.735 1.00 95.31 282 VAL A C 1
ATOM 1987 O O . VAL A 1 282 ? -9.674 -9.273 21.149 1.00 95.31 282 VAL A O 1
ATOM 1990 N N . ALA A 1 283 ? -11.808 -9.026 20.518 1.00 94.12 283 ALA A N 1
ATOM 1991 C CA . ALA A 1 283 ? -12.155 -10.429 20.728 1.00 94.12 283 ALA A CA 1
ATOM 1992 C C . ALA A 1 283 ? -11.340 -11.362 19.816 1.00 94.12 283 ALA A C 1
ATOM 1994 O O . ALA A 1 283 ? -10.834 -12.380 20.285 1.00 94.12 283 ALA A O 1
ATOM 1995 N N . ALA A 1 284 ? -11.153 -10.984 18.550 1.00 92.62 284 ALA A N 1
ATOM 1996 C CA . ALA A 1 284 ? -10.345 -11.742 17.602 1.00 92.62 284 ALA A CA 1
ATOM 1997 C C . ALA A 1 284 ? -8.846 -11.752 17.955 1.00 92.62 284 ALA A C 1
ATOM 1999 O O . ALA A 1 284 ? -8.191 -12.780 17.781 1.00 92.62 284 ALA A O 1
ATOM 2000 N N . LEU A 1 285 ? -8.296 -10.649 18.473 1.00 92.56 285 LEU A N 1
ATOM 2001 C CA . LEU A 1 285 ? -6.884 -10.566 18.874 1.00 92.56 285 LEU A CA 1
ATOM 2002 C C . LEU A 1 285 ? -6.598 -11.252 20.214 1.00 92.56 285 LEU A C 1
ATOM 2004 O O . LEU A 1 285 ? -5.534 -11.845 20.382 1.00 92.56 285 LEU A O 1
ATOM 2008 N N . ARG A 1 286 ? -7.552 -11.236 21.156 1.00 90.50 286 ARG A N 1
ATOM 2009 C CA . ARG A 1 286 ? -7.407 -11.885 22.471 1.00 90.50 286 ARG A CA 1
ATOM 2010 C C . ARG A 1 286 ? -7.034 -13.356 22.372 1.00 90.50 286 ARG A C 1
ATOM 2012 O O . ARG A 1 286 ? -6.184 -13.796 23.134 1.00 90.50 286 ARG A O 1
ATOM 2019 N N . GLY A 1 287 ? -7.641 -14.085 21.436 1.00 80.62 287 GLY A N 1
ATOM 2020 C CA . GLY A 1 287 ? -7.342 -15.502 21.215 1.00 80.62 287 GLY A CA 1
ATOM 2021 C C . GLY A 1 287 ? -6.001 -15.777 20.527 1.00 80.62 287 GLY A C 1
ATOM 2022 O O . GLY A 1 287 ? -5.651 -16.937 20.377 1.00 80.62 287 GLY A O 1
ATOM 2023 N N . ARG A 1 288 ? -5.284 -14.742 20.067 1.00 88.00 288 ARG A N 1
ATOM 2024 C CA . ARG A 1 288 ? -4.030 -14.864 19.299 1.00 88.00 288 ARG A CA 1
ATOM 2025 C C . ARG A 1 288 ? -2.797 -14.355 20.039 1.00 88.00 288 ARG A C 1
ATOM 2027 O O . ARG A 1 288 ? -1.683 -14.729 19.690 1.00 88.00 288 ARG A O 1
ATOM 2034 N N . LEU A 1 289 ? -2.994 -13.449 20.992 1.00 86.75 289 LEU A N 1
ATOM 2035 C CA . LEU A 1 289 ? -1.923 -12.800 21.752 1.00 86.75 289 LEU A CA 1
ATOM 2036 C C . LEU A 1 289 ? -1.779 -13.358 23.173 1.00 86.75 289 LEU A C 1
ATOM 2038 O O . LEU A 1 289 ? -0.933 -12.870 23.912 1.00 86.75 289 LEU A O 1
ATOM 2042 N N . ASP A 1 290 ? -2.627 -14.304 23.587 1.00 82.06 290 ASP A N 1
ATOM 2043 C CA . ASP A 1 290 ? -2.520 -15.065 24.844 1.00 82.06 290 ASP A CA 1
ATOM 2044 C C . ASP A 1 290 ? -2.247 -14.225 26.110 1.00 82.06 290 ASP A C 1
ATOM 2046 O O . ASP A 1 290 ? -1.591 -14.657 27.055 1.00 82.06 290 ASP A O 1
ATOM 2050 N N . GLY A 1 291 ? -2.776 -12.996 26.150 1.00 79.06 291 GLY A N 1
ATOM 2051 C CA . GLY A 1 291 ? -2.618 -12.081 27.286 1.00 79.06 291 GLY A CA 1
ATOM 2052 C C . GLY A 1 291 ? -1.319 -11.267 27.312 1.00 79.06 291 GLY A C 1
ATOM 2053 O O . GLY A 1 291 ? -1.080 -10.579 28.301 1.00 79.06 291 GLY A O 1
ATOM 2054 N N . ALA A 1 292 ? -0.520 -11.269 26.238 1.00 79.75 292 ALA A N 1
ATOM 2055 C CA . ALA A 1 292 ? 0.693 -10.449 26.111 1.00 79.75 292 ALA A CA 1
ATOM 2056 C C . ALA A 1 292 ? 0.434 -8.938 26.285 1.00 79.75 292 ALA A C 1
ATOM 2058 O O . ALA A 1 292 ? 1.321 -8.186 26.693 1.00 79.75 292 ALA A O 1
ATOM 2059 N N . VAL A 1 293 ? -0.792 -8.486 26.003 1.00 86.56 293 VAL A N 1
ATOM 2060 C CA . VAL A 1 293 ? -1.200 -7.080 26.087 1.00 86.56 293 VAL A CA 1
ATOM 2061 C C . VAL A 1 293 ? -2.492 -6.911 26.885 1.00 86.56 293 VAL A C 1
ATOM 2063 O O . VAL A 1 293 ? -3.376 -7.772 26.871 1.00 86.56 293 VAL A O 1
ATOM 2066 N N . ALA A 1 294 ? -2.635 -5.764 27.547 1.00 91.31 294 ALA A N 1
ATOM 2067 C CA . ALA A 1 294 ? -3.914 -5.321 28.089 1.00 91.31 294 ALA A CA 1
ATOM 2068 C C . ALA A 1 294 ? -4.734 -4.629 26.991 1.00 91.31 294 ALA A C 1
ATOM 2070 O O . ALA A 1 294 ? -4.198 -3.830 26.227 1.00 91.31 294 ALA A O 1
ATOM 2071 N N . TYR A 1 295 ? -6.036 -4.911 26.919 1.00 94.50 295 TYR A N 1
ATOM 2072 C CA . TYR A 1 295 ? -6.899 -4.420 25.841 1.00 94.50 295 TYR A CA 1
ATOM 2073 C C . TYR A 1 295 ? -7.817 -3.300 26.296 1.00 94.50 295 TYR A C 1
ATOM 2075 O O . TYR A 1 295 ? -8.455 -3.396 27.346 1.00 94.50 295 TYR A O 1
ATOM 2083 N N . ARG A 1 296 ? -8.001 -2.320 25.417 1.00 96.00 296 ARG A N 1
ATOM 2084 C CA . ARG A 1 296 ? -9.055 -1.316 25.505 1.00 96.00 296 ARG A CA 1
ATOM 2085 C C . ARG A 1 296 ? -9.759 -1.204 24.152 1.00 96.00 296 ARG A C 1
ATOM 2087 O O . ARG A 1 296 ? -9.090 -1.150 23.129 1.00 96.00 296 ARG A O 1
ATOM 2094 N N . ALA A 1 297 ? -11.090 -1.205 24.152 1.00 97.75 297 ALA A N 1
ATOM 2095 C CA . ALA A 1 297 ? -11.905 -1.031 22.950 1.00 97.75 297 ALA A CA 1
ATOM 2096 C C . ALA A 1 297 ? -12.801 0.194 23.124 1.00 97.75 297 ALA A C 1
ATOM 2098 O O . ALA A 1 297 ? -13.660 0.185 24.008 1.00 97.75 297 ALA A O 1
ATOM 2099 N N . ASP A 1 298 ? -12.640 1.202 22.272 1.0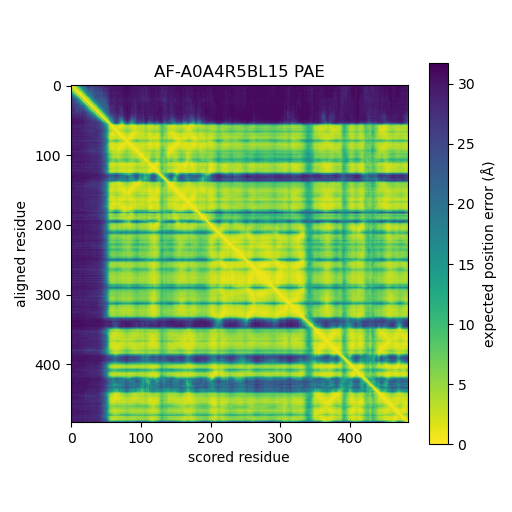0 97.94 298 ASP A N 1
ATOM 2100 C CA . ASP A 1 298 ? -13.459 2.413 22.283 1.00 97.94 298 ASP A CA 1
ATOM 2101 C C . ASP A 1 298 ? -14.089 2.642 20.901 1.00 97.94 298 ASP A C 1
ATOM 2103 O O . ASP A 1 298 ? -13.452 2.499 19.859 1.00 97.94 298 ASP A O 1
ATOM 2107 N N . GLY A 1 299 ? -15.366 3.006 20.876 1.00 97.50 299 GLY A N 1
ATOM 2108 C CA . GLY A 1 299 ? -16.003 3.568 19.694 1.00 97.50 299 GLY A CA 1
ATOM 2109 C C . GLY A 1 299 ? -15.879 5.089 19.688 1.00 97.50 299 GLY A C 1
ATOM 2110 O O . GLY A 1 299 ? -16.146 5.722 20.706 1.00 97.50 299 GLY A O 1
ATOM 2111 N N . ALA A 1 300 ? -15.512 5.683 18.554 1.00 97.44 300 ALA A N 1
ATOM 2112 C CA . ALA A 1 300 ? -15.535 7.133 18.355 1.00 97.44 300 ALA A CA 1
ATOM 2113 C C . ALA A 1 300 ? -16.667 7.621 17.430 1.00 97.44 300 ALA A C 1
ATOM 2115 O O . ALA A 1 300 ? -16.775 8.827 17.187 1.00 97.44 300 ALA A O 1
ATOM 2116 N N . GLY A 1 301 ? -17.475 6.710 16.876 1.00 97.25 301 GLY A N 1
ATOM 2117 C CA . GLY A 1 301 ? -18.467 7.029 15.852 1.00 97.25 301 GLY A CA 1
ATOM 2118 C C . GLY A 1 301 ? -17.852 7.840 14.707 1.00 97.25 301 GLY A C 1
ATOM 2119 O O . GLY A 1 301 ? -16.754 7.541 14.231 1.00 97.25 301 GLY A O 1
ATOM 2120 N N . GLU A 1 302 ? -18.540 8.909 14.318 1.00 95.50 302 GLU A N 1
ATOM 2121 C CA . GLU A 1 302 ? -18.134 9.836 13.254 1.00 95.50 302 GLU A CA 1
ATOM 2122 C C . GLU A 1 302 ? -17.335 11.054 13.757 1.00 95.50 302 GLU A C 1
ATOM 2124 O O . GLU A 1 302 ? -16.956 11.923 12.973 1.00 95.50 302 GLU A O 1
ATOM 2129 N N . THR A 1 303 ? -17.059 11.138 15.065 1.00 96.12 303 THR A N 1
ATOM 2130 C CA . THR A 1 303 ? -16.594 12.375 15.730 1.00 96.12 303 THR A CA 1
ATOM 2131 C C . THR A 1 303 ? -15.137 12.752 15.438 1.00 96.12 303 THR A C 1
ATOM 2133 O O . THR A 1 303 ? -14.716 13.877 15.711 1.00 96.12 303 THR A O 1
ATOM 2136 N N . ARG A 1 304 ? -14.350 11.821 14.883 1.00 94.38 304 ARG A N 1
ATOM 2137 C CA . ARG A 1 304 ? -12.916 11.991 14.582 1.00 94.38 304 ARG A CA 1
ATOM 2138 C C . ARG A 1 304 ? -12.601 11.613 13.126 1.00 94.38 304 ARG A C 1
ATOM 2140 O O . ARG A 1 304 ? -11.927 10.598 12.889 1.00 94.38 304 ARG A O 1
ATOM 2147 N N . PRO A 1 305 ? -13.112 12.378 12.142 1.00 94.00 305 PRO A N 1
ATOM 2148 C CA . PRO A 1 305 ? -12.846 12.118 10.734 1.00 94.00 305 PRO A CA 1
ATOM 2149 C C . PRO A 1 305 ? -11.386 12.444 10.387 1.00 94.00 305 PRO A C 1
ATOM 2151 O O . PRO A 1 305 ? -10.830 13.436 10.857 1.00 94.00 305 PRO A O 1
ATOM 2154 N N . ILE A 1 306 ? -10.776 11.621 9.536 1.00 91.12 306 ILE A N 1
ATOM 2155 C CA . ILE A 1 306 ? -9.429 11.845 8.976 1.00 91.12 306 ILE A CA 1
ATOM 2156 C C . ILE A 1 306 ? -9.475 12.385 7.546 1.00 91.12 306 ILE A C 1
ATOM 2158 O O . ILE A 1 306 ? -8.461 12.847 7.022 1.00 91.12 306 ILE A O 1
ATOM 2162 N N . ALA A 1 307 ? -10.653 12.353 6.926 1.00 91.25 307 ALA A N 1
ATOM 2163 C CA . ALA A 1 307 ? -10.927 12.962 5.638 1.00 91.25 307 ALA A CA 1
ATOM 2164 C C . ALA A 1 307 ? -12.319 13.621 5.637 1.00 91.25 307 ALA A C 1
ATOM 2166 O O . ALA A 1 307 ? -13.205 13.204 6.389 1.00 91.25 307 ALA A O 1
ATOM 2167 N N . PRO A 1 308 ? -12.557 14.651 4.807 1.00 92.00 308 PRO A N 1
ATOM 2168 C CA . PRO A 1 308 ? -13.873 15.278 4.711 1.00 92.00 308 PRO A CA 1
ATOM 2169 C C . PRO A 1 308 ? -14.943 14.286 4.235 1.00 92.00 308 PRO A C 1
ATOM 2171 O O . PRO A 1 308 ? -14.785 13.681 3.182 1.00 92.00 308 PRO A O 1
ATOM 2174 N N . ASN A 1 309 ? -16.068 14.161 4.945 1.00 92.06 309 ASN A N 1
ATOM 2175 C CA . ASN A 1 309 ? -17.208 13.341 4.489 1.00 92.06 309 ASN A CA 1
ATOM 2176 C C . ASN A 1 309 ? -17.972 13.965 3.299 1.00 92.06 309 ASN A C 1
ATOM 2178 O O . ASN A 1 309 ? -18.749 13.280 2.635 1.00 92.06 309 ASN A O 1
ATOM 2182 N N . ALA A 1 310 ? -17.739 15.252 3.019 1.00 92.44 310 ALA A N 1
ATOM 2183 C CA . ALA A 1 310 ? -18.354 16.013 1.933 1.00 92.44 310 ALA A CA 1
ATOM 2184 C C . ALA A 1 310 ? -17.302 16.812 1.145 1.00 92.44 310 ALA A C 1
ATOM 2186 O O . ALA A 1 310 ? -16.249 17.167 1.681 1.00 92.44 310 ALA A O 1
ATOM 2187 N N . ARG A 1 311 ? -17.584 17.089 -0.133 1.00 90.25 311 ARG A N 1
ATOM 2188 C CA . ARG A 1 311 ? -16.700 17.860 -1.025 1.00 90.25 311 ARG A CA 1
ATOM 2189 C C . ARG A 1 311 ? -16.763 19.369 -0.728 1.00 90.25 311 ARG A C 1
ATOM 2191 O O . ARG A 1 311 ? -17.782 19.846 -0.215 1.00 90.25 311 ARG A O 1
ATOM 2198 N N . PRO A 1 312 ? -15.730 20.155 -1.102 1.00 83.38 312 PRO A N 1
ATOM 2199 C CA . PRO A 1 312 ? -15.820 21.615 -1.098 1.00 83.38 312 PRO A CA 1
ATOM 2200 C C . PRO A 1 312 ? -16.978 22.079 -1.997 1.00 83.38 312 PRO A C 1
ATOM 2202 O O . PRO A 1 312 ? -17.002 21.759 -3.182 1.00 83.38 312 PRO A O 1
ATOM 2205 N N . GLY A 1 313 ? -17.952 22.801 -1.434 1.00 83.81 313 GLY A N 1
ATOM 2206 C CA . GLY A 1 313 ? -19.180 23.214 -2.136 1.00 83.81 313 GLY A CA 1
ATOM 2207 C C . GLY A 1 313 ? -20.434 22.406 -1.781 1.00 83.81 313 GLY A C 1
ATOM 2208 O O . GLY A 1 313 ? -21.519 22.728 -2.257 1.00 83.81 313 GLY A O 1
ATOM 2209 N N . GLY A 1 314 ? -20.305 21.411 -0.901 1.00 81.69 314 GLY A N 1
ATOM 2210 C CA . GLY A 1 314 ? -21.404 20.525 -0.535 1.00 81.69 314 GLY A CA 1
ATOM 2211 C C . GLY A 1 314 ? -21.556 19.374 -1.528 1.00 81.69 314 GLY A C 1
ATOM 2212 O O . GLY A 1 314 ? -21.117 19.437 -2.674 1.00 81.69 314 GLY A O 1
ATOM 2213 N N . GLY A 1 315 ? -22.150 18.282 -1.060 1.00 88.69 315 GLY A N 1
ATOM 2214 C CA . GLY A 1 315 ? -22.256 17.040 -1.816 1.00 88.69 315 GLY A CA 1
ATOM 2215 C C . GLY A 1 315 ? -21.326 15.948 -1.301 1.00 88.69 315 GLY A C 1
ATOM 2216 O O . GLY A 1 315 ? -20.368 16.182 -0.563 1.00 88.69 315 GLY A O 1
ATOM 2217 N N . ASP A 1 316 ? -21.675 14.733 -1.687 1.00 90.69 316 ASP A N 1
ATOM 2218 C CA . ASP A 1 316 ? -21.121 13.496 -1.164 1.00 90.69 316 ASP A CA 1
ATOM 2219 C C . ASP A 1 316 ? -19.621 13.328 -1.487 1.00 90.69 316 ASP A C 1
ATOM 2221 O O . ASP A 1 316 ? -19.205 13.564 -2.626 1.00 90.69 316 ASP A O 1
ATOM 2225 N N . ASN A 1 317 ? -18.800 12.915 -0.508 1.00 91.81 317 ASN A N 1
ATOM 2226 C CA . ASN A 1 317 ? -17.390 12.552 -0.725 1.00 91.81 317 ASN A CA 1
ATOM 2227 C C . ASN A 1 317 ? -17.107 11.078 -0.375 1.00 91.81 317 ASN A C 1
ATOM 2229 O O . ASN A 1 317 ? -16.680 10.798 0.750 1.00 91.81 317 ASN A O 1
ATOM 2233 N N . PRO A 1 318 ? -17.315 10.139 -1.318 1.00 90.56 318 PRO A N 1
ATOM 2234 C CA . PRO A 1 318 ? -17.123 8.715 -1.055 1.00 90.56 318 PRO A CA 1
ATOM 2235 C C . PRO A 1 318 ? -15.707 8.350 -0.610 1.00 90.56 318 PRO A C 1
ATOM 2237 O O . PRO A 1 318 ? -15.557 7.648 0.383 1.00 90.56 318 PRO A O 1
ATOM 2240 N N . ASP A 1 319 ? -14.674 8.911 -1.247 1.00 88.31 319 ASP A N 1
ATOM 2241 C CA . ASP A 1 319 ? -13.276 8.642 -0.881 1.00 88.31 319 ASP A CA 1
ATOM 2242 C C . ASP A 1 319 ? -12.962 9.066 0.556 1.00 88.31 319 ASP A C 1
ATOM 2244 O O . ASP A 1 319 ? -12.234 8.387 1.280 1.00 88.31 319 ASP A O 1
ATOM 2248 N N . GLY A 1 320 ? -13.516 10.201 0.993 1.00 91.38 320 GLY A N 1
ATOM 2249 C CA . GLY A 1 320 ? -13.351 10.669 2.366 1.00 91.38 320 GLY A CA 1
ATOM 2250 C C . GLY A 1 320 ? -14.117 9.815 3.375 1.00 91.38 320 GLY A C 1
ATOM 2251 O O . GLY A 1 320 ? -13.602 9.522 4.453 1.00 91.38 320 GLY A O 1
ATOM 2252 N N . ARG A 1 321 ? -15.320 9.356 3.015 1.00 93.38 321 ARG A N 1
ATOM 2253 C CA . ARG A 1 321 ? -16.091 8.431 3.854 1.00 93.38 321 ARG A CA 1
ATOM 2254 C C . ARG A 1 321 ? -15.407 7.077 4.001 1.00 93.38 321 ARG A C 1
ATOM 2256 O O . ARG A 1 321 ? -15.291 6.600 5.126 1.00 93.38 321 ARG A O 1
ATOM 2263 N N . ALA A 1 322 ? -14.904 6.502 2.911 1.00 92.25 322 ALA A N 1
ATOM 2264 C CA . ALA A 1 322 ? -14.161 5.243 2.929 1.00 92.25 322 ALA A CA 1
ATOM 2265 C C . ALA A 1 322 ? -12.978 5.296 3.907 1.00 92.25 322 ALA A C 1
ATOM 2267 O O . ALA A 1 322 ? -12.835 4.421 4.757 1.00 92.25 322 ALA A O 1
ATOM 2268 N N . GLN A 1 323 ? -12.215 6.393 3.894 1.00 92.69 323 GLN A N 1
ATOM 2269 C CA . GLN A 1 323 ? -11.129 6.614 4.854 1.00 92.69 323 GLN A CA 1
ATOM 2270 C C . GLN A 1 323 ? -11.620 6.728 6.306 1.00 92.69 323 GLN A C 1
ATOM 2272 O O . GLN A 1 323 ? -10.931 6.298 7.231 1.00 92.69 323 GLN A O 1
ATOM 2277 N N . ASN A 1 324 ? -12.797 7.313 6.540 1.00 94.69 324 ASN A N 1
ATOM 2278 C CA . ASN A 1 324 ? -13.350 7.465 7.886 1.00 94.69 324 ASN A CA 1
ATOM 2279 C C . ASN A 1 324 ? -13.890 6.147 8.460 1.00 94.69 324 ASN A C 1
ATOM 2281 O O . ASN A 1 324 ? -13.818 5.950 9.675 1.00 94.69 324 ASN A O 1
ATOM 2285 N N . ARG A 1 325 ? -14.348 5.218 7.610 1.00 94.81 325 ARG A N 1
ATOM 2286 C CA . ARG A 1 325 ? -14.743 3.854 7.990 1.00 94.81 325 ARG A CA 1
ATOM 2287 C C . ARG A 1 325 ? -13.510 2.991 8.276 1.00 94.81 325 ARG A C 1
ATOM 2289 O O . ARG A 1 325 ? -13.098 2.165 7.468 1.00 94.81 325 ARG A O 1
ATOM 2296 N N . ARG A 1 326 ? -12.929 3.124 9.468 1.00 94.50 326 ARG A N 1
ATOM 2297 C CA . ARG A 1 326 ? -11.664 2.461 9.839 1.00 94.50 326 ARG A CA 1
ATOM 2298 C C . ARG A 1 326 ? -11.649 1.940 11.274 1.00 94.50 326 ARG A C 1
ATOM 2300 O O . ARG A 1 326 ? -12.439 2.369 12.113 1.00 94.50 326 ARG A O 1
ATOM 2307 N N . VAL A 1 327 ? -10.700 1.054 11.545 1.00 95.31 327 VAL A N 1
ATOM 2308 C CA . VAL A 1 327 ? -10.283 0.664 12.892 1.00 95.31 327 VAL A CA 1
ATOM 2309 C C . VAL A 1 327 ? -8.813 1.034 13.061 1.00 95.31 327 VAL A C 1
ATOM 2311 O O . VAL A 1 327 ? -7.986 0.715 12.204 1.00 95.31 327 VAL A O 1
ATOM 2314 N N . GLU A 1 328 ? -8.488 1.717 14.154 1.00 94.38 328 GLU A N 1
ATOM 2315 C CA . GLU A 1 328 ? -7.117 2.060 14.527 1.00 94.38 328 GLU A CA 1
ATOM 2316 C C . GLU A 1 328 ? -6.693 1.228 15.736 1.00 94.38 328 GLU A C 1
ATOM 2318 O O . GLU A 1 328 ? -7.432 1.092 16.708 1.00 94.38 328 GLU A O 1
ATOM 2323 N N . LEU A 1 329 ? -5.507 0.633 15.659 1.00 94.25 329 LEU A N 1
ATOM 2324 C CA . LEU A 1 329 ? -4.909 -0.143 16.734 1.00 94.25 329 LEU A CA 1
ATOM 2325 C C . LEU A 1 329 ? -3.657 0.596 17.178 1.00 94.25 329 LEU A C 1
ATOM 2327 O O . LEU A 1 329 ? -2.800 0.880 16.349 1.00 94.25 329 LEU A O 1
ATOM 2331 N N . GLN A 1 330 ? -3.528 0.887 18.465 1.00 93.50 330 GLN A N 1
ATOM 2332 C CA . GLN A 1 330 ? -2.361 1.552 19.027 1.00 93.50 330 GLN A CA 1
ATOM 2333 C C . GLN A 1 330 ? -1.857 0.775 20.240 1.00 93.50 330 GLN A C 1
ATOM 2335 O O . GLN A 1 330 ? -2.486 0.765 21.298 1.00 93.50 330 GLN A O 1
ATOM 2340 N N . LEU A 1 331 ? -0.705 0.127 20.090 1.00 91.94 331 LEU A N 1
ATOM 2341 C CA . LEU A 1 331 ? 0.028 -0.480 21.190 1.00 91.94 331 LEU A CA 1
ATOM 2342 C C . LEU A 1 331 ? 0.930 0.576 21.831 1.00 91.94 331 LEU A C 1
ATOM 2344 O O . LEU A 1 331 ? 1.782 1.148 21.159 1.00 91.94 331 LEU A O 1
ATOM 2348 N N . THR A 1 332 ? 0.782 0.801 23.133 1.00 91.94 332 THR A N 1
ATOM 2349 C CA . THR A 1 332 ? 1.773 1.512 23.952 1.00 91.94 332 THR A CA 1
ATOM 2350 C C . THR A 1 332 ? 2.653 0.487 24.654 1.00 91.94 332 THR A C 1
ATOM 2352 O O . THR A 1 332 ? 2.139 -0.329 25.424 1.00 91.94 332 THR A O 1
ATOM 2355 N N . LEU A 1 333 ? 3.959 0.520 24.387 1.00 87.25 333 LEU A N 1
ATOM 2356 C CA . LEU A 1 333 ? 4.901 -0.481 24.887 1.00 87.25 333 LEU A CA 1
ATOM 2357 C C . LEU A 1 333 ? 5.106 -0.353 26.400 1.00 87.25 333 LEU A C 1
ATOM 2359 O O . LEU A 1 333 ? 5.130 0.751 26.948 1.00 87.25 333 LEU A O 1
ATOM 2363 N N . ALA A 1 334 ? 5.314 -1.484 27.077 1.00 78.62 334 ALA A N 1
ATOM 2364 C CA . ALA A 1 334 ? 5.757 -1.467 28.468 1.00 78.62 334 ALA A CA 1
ATOM 2365 C C . ALA A 1 334 ? 7.159 -0.816 28.598 1.00 78.62 334 ALA A C 1
ATOM 2367 O O . ALA A 1 334 ? 8.007 -1.006 27.720 1.00 78.62 334 ALA A O 1
ATOM 2368 N N . PRO A 1 335 ? 7.470 -0.104 29.702 1.00 68.56 335 PRO A N 1
ATOM 2369 C CA . PRO A 1 335 ? 8.744 0.608 29.860 1.00 68.56 335 PRO A CA 1
ATOM 2370 C C . PRO A 1 335 ? 9.997 -0.272 29.708 1.00 68.56 335 PRO A C 1
ATOM 2372 O O . PRO A 1 335 ? 10.994 0.177 29.148 1.00 68.56 335 PRO A O 1
ATOM 2375 N N . SER A 1 336 ? 9.955 -1.537 30.139 1.00 57.25 336 SER A N 1
ATOM 2376 C CA . SER A 1 336 ? 11.069 -2.487 29.973 1.00 57.25 336 SER A CA 1
ATOM 2377 C C . SER A 1 336 ? 11.231 -2.998 28.536 1.00 57.25 336 SER A C 1
ATOM 2379 O O . SER A 1 336 ? 12.352 -3.276 28.125 1.00 57.25 336 SER A O 1
ATOM 2381 N N . ALA A 1 337 ? 10.149 -3.059 27.752 1.00 52.16 337 ALA A N 1
ATOM 2382 C CA . ALA A 1 337 ? 10.200 -3.374 26.323 1.00 52.16 337 ALA A CA 1
ATOM 2383 C C . ALA A 1 337 ? 10.723 -2.179 25.501 1.00 52.16 337 ALA A C 1
ATOM 2385 O O . ALA A 1 337 ? 11.382 -2.360 24.479 1.00 52.16 337 ALA A O 1
ATOM 2386 N N . SER A 1 338 ? 10.510 -0.946 25.983 1.00 49.44 338 SER A N 1
ATOM 2387 C CA . SER A 1 338 ? 10.955 0.278 25.300 1.00 49.44 338 SER A CA 1
ATOM 2388 C C . SER A 1 338 ? 12.482 0.440 25.220 1.00 49.44 338 SER A C 1
ATOM 2390 O O . SER A 1 338 ? 12.974 1.101 24.310 1.00 49.44 338 SER A O 1
ATOM 2392 N N . ALA A 1 339 ? 13.242 -0.196 26.123 1.00 42.19 339 ALA A N 1
ATOM 2393 C CA . ALA A 1 339 ? 14.708 -0.163 26.117 1.00 42.19 339 ALA A CA 1
ATOM 2394 C C . ALA A 1 339 ? 15.337 -1.034 25.009 1.00 42.19 339 ALA A C 1
ATOM 2396 O O . ALA A 1 339 ? 16.473 -0.780 24.618 1.00 42.19 339 ALA A O 1
ATOM 2397 N N . SER A 1 340 ? 14.598 -2.022 24.484 1.00 41.03 340 SER A N 1
ATOM 2398 C CA . SER A 1 340 ? 15.010 -2.851 23.338 1.00 41.03 340 SER A CA 1
ATOM 2399 C C . SER A 1 340 ? 14.348 -2.421 22.023 1.00 41.03 340 SER A C 1
ATOM 2401 O O . SER A 1 340 ? 14.816 -2.796 20.955 1.00 41.03 340 SER A O 1
ATOM 2403 N N . ALA A 1 341 ? 13.278 -1.622 22.096 1.00 39.56 341 ALA A N 1
ATOM 2404 C CA . ALA A 1 341 ? 12.497 -1.134 20.959 1.00 39.56 341 ALA A CA 1
ATOM 2405 C C . ALA A 1 341 ? 12.817 0.330 20.602 1.00 39.56 341 ALA A C 1
ATOM 2407 O O . ALA A 1 341 ? 11.943 1.094 20.184 1.00 39.56 341 ALA A O 1
ATOM 2408 N N . ALA A 1 342 ? 14.072 0.749 20.768 1.00 37.44 342 ALA A N 1
ATOM 2409 C CA . ALA A 1 342 ? 14.556 1.885 19.999 1.00 37.44 342 ALA A CA 1
ATOM 2410 C C . ALA A 1 342 ? 14.693 1.397 18.547 1.00 37.44 342 ALA A C 1
ATOM 2412 O O . ALA A 1 342 ? 15.495 0.492 18.318 1.00 37.44 342 ALA A O 1
ATOM 2413 N N . PRO A 1 343 ? 13.959 1.938 17.555 1.00 42.28 343 PRO A N 1
ATOM 2414 C CA . PRO A 1 343 ? 14.361 1.719 16.177 1.00 42.28 343 PRO A CA 1
ATOM 2415 C C . PRO A 1 343 ? 15.772 2.291 16.078 1.00 42.28 343 PRO A C 1
ATOM 2417 O O . PRO A 1 343 ? 15.975 3.481 16.337 1.00 42.28 343 PRO A O 1
ATOM 2420 N N . ALA A 1 344 ? 16.754 1.428 15.818 1.00 41.44 344 ALA A N 1
ATOM 2421 C CA . ALA A 1 344 ? 18.127 1.864 15.657 1.00 41.44 344 ALA A CA 1
ATOM 2422 C C . ALA A 1 344 ? 18.137 2.999 14.621 1.00 41.44 344 ALA A C 1
ATOM 2424 O O . ALA A 1 344 ? 17.634 2.809 13.506 1.00 41.44 344 ALA A O 1
ATOM 2425 N N . PRO A 1 345 ? 18.653 4.194 14.955 1.00 44.06 345 PRO A N 1
ATOM 2426 C CA . PRO A 1 345 ? 18.978 5.141 13.917 1.00 44.06 345 PRO A CA 1
ATOM 2427 C C . PRO A 1 345 ? 20.094 4.504 13.088 1.00 44.06 345 PRO A C 1
ATOM 2429 O O . PRO A 1 345 ? 21.053 3.956 13.634 1.00 44.06 345 PRO A O 1
ATOM 2432 N N . ASN A 1 346 ? 19.954 4.627 11.772 1.00 47.12 346 ASN A N 1
ATOM 2433 C CA . ASN A 1 346 ? 20.917 4.230 10.750 1.00 47.12 346 ASN A CA 1
ATOM 2434 C C . ASN A 1 346 ? 20.840 2.743 10.393 1.00 47.12 346 ASN A C 1
ATOM 2436 O O . ASN A 1 346 ? 21.689 1.934 10.759 1.00 47.12 346 ASN A O 1
ATOM 2440 N N . GLY A 1 347 ? 19.871 2.408 9.541 1.00 48.12 347 GLY A N 1
ATOM 2441 C CA . GLY A 1 347 ? 20.174 1.416 8.521 1.00 48.12 347 GLY A CA 1
ATOM 2442 C C . GLY A 1 347 ? 21.460 1.864 7.828 1.00 48.12 347 GLY A C 1
ATOM 2443 O O . GLY A 1 347 ? 21.508 3.000 7.360 1.00 48.12 347 GLY A O 1
ATOM 2444 N N . GLY A 1 348 ? 22.516 1.056 7.946 1.00 55.75 348 GLY A N 1
ATOM 2445 C CA . GLY A 1 348 ? 23.909 1.495 7.829 1.00 55.75 348 GLY A CA 1
ATOM 2446 C C . GLY A 1 348 ? 24.212 2.336 6.589 1.00 55.75 348 GLY A C 1
ATOM 2447 O O . GLY A 1 348 ? 23.470 2.339 5.620 1.00 55.75 348 GLY A O 1
ATOM 2448 N N . THR A 1 349 ? 25.344 3.028 6.567 1.00 58.84 349 THR A N 1
ATOM 2449 C CA . THR A 1 349 ? 25.777 3.839 5.416 1.00 58.84 349 THR A CA 1
ATOM 2450 C C . THR A 1 349 ? 26.163 3.015 4.183 1.00 58.84 349 THR A C 1
ATOM 2452 O O . THR A 1 349 ? 26.699 3.577 3.241 1.00 58.84 349 THR A O 1
ATOM 2455 N N . GLY A 1 350 ? 25.861 1.712 4.135 1.00 77.06 350 GLY A N 1
ATOM 2456 C CA . GLY A 1 350 ? 26.334 0.778 3.110 1.00 77.06 350 GLY A CA 1
ATOM 2457 C C . GLY A 1 350 ? 26.090 1.236 1.669 1.00 77.06 350 GLY A C 1
ATOM 2458 O O . GLY A 1 350 ? 27.008 1.161 0.856 1.00 77.06 350 GLY A O 1
ATOM 2459 N N . LEU A 1 351 ? 24.913 1.794 1.351 1.00 82.75 351 LEU A N 1
ATOM 2460 C CA . LEU A 1 351 ? 24.632 2.307 0.000 1.00 82.75 351 LEU A CA 1
ATOM 2461 C C . LEU A 1 351 ? 25.375 3.620 -0.281 1.00 82.75 351 LEU A C 1
ATOM 2463 O O . LEU A 1 351 ? 25.946 3.800 -1.360 1.00 82.75 351 LEU A O 1
ATOM 2467 N N . ALA A 1 352 ? 25.405 4.532 0.694 1.00 86.62 352 ALA A N 1
ATOM 2468 C CA . ALA A 1 352 ? 26.140 5.793 0.580 1.00 86.62 352 ALA A CA 1
ATOM 2469 C C . ALA A 1 352 ? 27.659 5.569 0.425 1.00 86.62 352 ALA A C 1
ATOM 2471 O O . ALA A 1 352 ? 28.288 6.177 -0.448 1.00 86.62 352 ALA A O 1
ATOM 2472 N N . ASP A 1 353 ? 28.217 4.665 1.231 1.00 87.31 353 ASP A N 1
ATOM 2473 C CA . ASP A 1 353 ? 29.627 4.272 1.274 1.00 87.31 353 ASP A CA 1
ATOM 2474 C C . ASP A 1 353 ? 30.033 3.506 0.011 1.00 87.31 353 ASP A C 1
ATOM 2476 O O . ASP A 1 353 ? 31.139 3.696 -0.497 1.00 87.31 353 ASP A O 1
ATOM 2480 N N . ALA A 1 354 ? 29.121 2.707 -0.561 1.00 86.25 354 ALA A N 1
ATOM 2481 C CA . ALA A 1 354 ? 29.317 2.075 -1.866 1.00 86.25 354 ALA A CA 1
ATOM 2482 C C . ALA A 1 354 ? 29.447 3.098 -3.010 1.00 86.25 354 ALA A C 1
ATOM 2484 O O . ALA A 1 354 ? 30.001 2.774 -4.063 1.00 86.25 354 ALA A O 1
ATOM 2485 N N . GLY A 1 355 ? 28.985 4.336 -2.801 1.00 91.19 355 GLY A N 1
ATOM 2486 C CA . GLY A 1 355 ? 29.083 5.435 -3.760 1.00 91.19 355 GLY A CA 1
ATOM 2487 C C . GLY A 1 355 ? 27.759 5.827 -4.413 1.00 91.19 355 GLY A C 1
ATOM 2488 O O . GLY A 1 355 ? 27.757 6.741 -5.240 1.00 91.19 355 GLY A O 1
ATOM 2489 N N . LEU A 1 356 ? 26.639 5.203 -4.034 1.00 91.94 356 LEU A N 1
ATOM 2490 C CA . LEU A 1 356 ? 25.317 5.602 -4.514 1.00 91.94 356 LEU A CA 1
ATOM 2491 C C . LEU A 1 356 ? 24.929 6.974 -3.957 1.00 91.94 356 LEU A C 1
ATOM 2493 O O . LEU A 1 356 ? 25.400 7.422 -2.905 1.00 91.94 356 LEU A O 1
ATOM 2497 N N . ARG A 1 357 ? 24.060 7.671 -4.681 1.00 94.00 357 ARG A N 1
ATOM 2498 C CA . ARG A 1 357 ? 23.459 8.940 -4.260 1.00 94.00 357 ARG A CA 1
ATOM 2499 C C . ARG A 1 357 ? 21.955 8.816 -4.334 1.00 94.00 357 ARG A C 1
ATOM 2501 O O . ARG A 1 357 ? 21.449 8.035 -5.129 1.00 94.00 357 ARG A O 1
ATOM 2508 N N . TRP A 1 358 ? 21.247 9.594 -3.525 1.00 93.94 358 TRP A N 1
ATOM 2509 C CA . TRP A 1 358 ? 19.796 9.567 -3.556 1.00 93.94 358 TRP A CA 1
ATOM 2510 C C . TRP A 1 358 ? 19.172 10.935 -3.318 1.00 93.94 358 TRP A C 1
ATOM 2512 O O . TRP A 1 358 ? 19.779 11.825 -2.714 1.00 93.94 358 TRP A O 1
ATOM 2522 N N . ARG A 1 359 ? 17.941 11.085 -3.799 1.00 95.81 359 ARG A N 1
ATOM 2523 C CA . ARG A 1 359 ? 17.098 12.250 -3.546 1.00 95.81 359 ARG A CA 1
ATOM 2524 C C . ARG A 1 359 ? 15.625 11.884 -3.548 1.00 95.81 359 ARG A C 1
ATOM 2526 O O . ARG A 1 359 ? 15.230 10.947 -4.239 1.00 95.81 359 ARG A O 1
ATOM 2533 N N . VAL A 1 360 ? 14.805 12.658 -2.849 1.00 96.25 360 VAL A N 1
ATOM 2534 C CA . VAL A 1 360 ? 13.352 12.594 -3.046 1.00 96.25 360 VAL A CA 1
ATOM 2535 C C . VAL A 1 360 ? 13.019 13.053 -4.467 1.00 96.25 360 VAL A C 1
ATOM 2537 O O . VAL A 1 360 ? 13.565 14.044 -4.958 1.00 96.25 360 VAL A O 1
ATOM 2540 N N . ASP A 1 361 ? 12.153 12.306 -5.147 1.00 95.31 361 ASP A N 1
ATOM 2541 C CA . ASP A 1 361 ? 11.605 12.703 -6.444 1.00 95.31 361 ASP A CA 1
ATOM 2542 C C . ASP A 1 361 ? 10.201 13.284 -6.295 1.00 95.31 361 ASP A C 1
ATOM 2544 O O . ASP A 1 361 ? 9.917 14.364 -6.811 1.00 95.31 361 ASP A O 1
ATOM 2548 N N . ARG A 1 362 ? 9.333 12.590 -5.550 1.00 94.94 362 ARG A N 1
ATOM 2549 C CA . ARG A 1 362 ? 7.957 13.021 -5.304 1.00 94.94 362 ARG A CA 1
ATOM 2550 C C . ARG A 1 362 ? 7.409 12.417 -4.019 1.00 94.94 362 ARG A C 1
ATOM 2552 O O . ARG A 1 362 ? 7.683 11.265 -3.709 1.00 94.94 362 ARG A O 1
ATOM 2559 N N . VAL A 1 363 ? 6.569 13.172 -3.320 1.00 96.38 363 VAL A N 1
ATOM 2560 C CA . VAL A 1 363 ? 5.686 12.656 -2.272 1.00 96.38 363 VAL A CA 1
ATOM 2561 C C . VAL A 1 363 ? 4.274 13.145 -2.575 1.00 96.38 363 VAL A C 1
ATOM 2563 O O . VAL A 1 363 ? 4.043 14.347 -2.670 1.00 96.38 363 VAL A O 1
ATOM 2566 N N . GLU A 1 364 ? 3.338 12.223 -2.782 1.00 95.25 364 GLU A N 1
ATOM 2567 C CA . GLU A 1 364 ? 1.971 12.532 -3.221 1.00 95.25 364 GLU A CA 1
ATOM 2568 C C . GLU A 1 364 ? 0.949 11.859 -2.306 1.00 95.25 364 GLU A C 1
ATOM 2570 O O . GLU A 1 364 ? 1.052 10.668 -2.009 1.00 95.25 364 GLU A O 1
ATOM 2575 N N . ARG A 1 365 ? -0.053 12.615 -1.852 1.00 93.69 365 ARG A N 1
ATOM 2576 C CA . ARG A 1 365 ? -1.160 12.074 -1.061 1.00 93.69 365 ARG A CA 1
ATOM 2577 C C . ARG A 1 365 ? -2.160 11.361 -1.968 1.00 93.69 365 ARG A C 1
ATOM 2579 O O . ARG A 1 365 ? -2.749 11.974 -2.851 1.00 93.69 365 ARG A O 1
ATOM 2586 N N . LEU A 1 366 ? -2.407 10.090 -1.671 1.00 91.75 366 LEU A N 1
ATOM 2587 C CA . LEU A 1 366 ? -3.391 9.229 -2.319 1.00 91.75 366 LEU A CA 1
ATOM 2588 C C . LEU A 1 366 ? -4.444 8.828 -1.282 1.00 91.75 366 LEU A C 1
ATOM 2590 O O . LEU A 1 366 ? -4.333 7.786 -0.636 1.00 91.75 366 LEU A O 1
ATOM 2594 N N . ALA A 1 367 ? -5.448 9.685 -1.083 1.00 89.50 367 ALA A N 1
ATOM 2595 C CA . ALA A 1 367 ? -6.486 9.490 -0.069 1.00 89.50 367 ALA A CA 1
ATOM 2596 C C . ALA A 1 367 ? -5.889 9.228 1.337 1.00 89.50 367 ALA A C 1
ATOM 2598 O O . ALA A 1 367 ? -5.234 10.112 1.900 1.00 89.50 367 ALA A O 1
ATOM 2599 N N . GLY A 1 368 ? -6.097 8.025 1.890 1.00 87.50 368 GLY A N 1
ATOM 2600 C CA . GLY A 1 368 ? -5.612 7.622 3.217 1.00 87.50 368 GLY A CA 1
ATOM 2601 C C . GLY A 1 368 ? -4.124 7.264 3.266 1.00 87.50 368 GLY A C 1
ATOM 2602 O O . GLY A 1 368 ? -3.615 6.909 4.333 1.00 87.50 368 GLY A O 1
ATOM 2603 N N . HIS A 1 369 ? -3.431 7.364 2.130 1.00 92.62 369 HIS A N 1
ATOM 2604 C CA . HIS A 1 369 ? -2.044 6.955 1.942 1.00 92.62 369 HIS A CA 1
ATOM 2605 C C . HIS A 1 369 ? -1.192 8.070 1.327 1.00 92.62 369 HIS A C 1
ATOM 2607 O O . HIS A 1 369 ? -1.696 9.083 0.841 1.00 92.62 369 HIS A O 1
ATOM 2613 N N . VAL A 1 370 ? 0.122 7.883 1.356 1.00 93.88 370 VAL A N 1
ATOM 2614 C CA . VAL A 1 370 ? 1.099 8.718 0.657 1.00 93.88 370 VAL A CA 1
ATOM 2615 C C . VAL A 1 370 ? 2.000 7.818 -0.174 1.00 93.88 370 VAL A C 1
ATOM 2617 O O . VAL A 1 370 ? 2.564 6.860 0.349 1.00 93.88 370 VAL A O 1
ATOM 2620 N N . LEU A 1 371 ? 2.144 8.131 -1.459 1.00 94.25 371 LEU A N 1
ATOM 2621 C CA . LEU A 1 371 ? 3.132 7.517 -2.335 1.00 94.25 371 LEU A CA 1
ATOM 2622 C C . LEU A 1 371 ? 4.408 8.358 -2.293 1.00 94.25 371 LEU A C 1
ATOM 2624 O O . LEU A 1 371 ? 4.438 9.483 -2.795 1.00 94.25 371 LEU A O 1
ATOM 2628 N N . ALA A 1 372 ? 5.456 7.812 -1.686 1.00 93.75 372 ALA A N 1
ATOM 2629 C CA . ALA A 1 372 ? 6.790 8.394 -1.704 1.00 93.75 372 ALA A CA 1
ATOM 2630 C C . ALA A 1 372 ? 7.602 7.758 -2.834 1.00 93.75 372 ALA A C 1
ATOM 2632 O O . ALA A 1 372 ? 7.640 6.538 -2.943 1.00 93.75 372 ALA A O 1
ATOM 2633 N N . GLN A 1 373 ? 8.258 8.573 -3.654 1.00 93.44 373 GLN A N 1
ATOM 2634 C CA . GLN A 1 373 ? 9.176 8.167 -4.713 1.00 93.44 373 GLN A CA 1
ATOM 2635 C C . GLN A 1 373 ? 10.525 8.850 -4.497 1.00 93.44 373 GLN A C 1
ATOM 2637 O O . GLN A 1 373 ? 10.606 10.064 -4.278 1.00 93.44 373 GLN A O 1
ATOM 2642 N N . VAL A 1 374 ? 11.596 8.073 -4.579 1.00 92.75 374 VAL A N 1
ATOM 2643 C CA . VAL A 1 374 ? 12.976 8.523 -4.411 1.00 92.75 374 VAL A CA 1
ATOM 2644 C C . VAL A 1 374 ? 13.811 8.026 -5.577 1.00 92.75 374 VAL A C 1
ATOM 2646 O O . VAL A 1 374 ? 13.608 6.927 -6.075 1.00 92.75 374 VAL A O 1
ATOM 2649 N N . LYS A 1 375 ? 14.779 8.826 -6.000 1.00 93.06 375 LYS A N 1
ATOM 2650 C CA . LYS A 1 375 ? 15.745 8.462 -7.033 1.00 93.06 375 LYS A CA 1
ATOM 2651 C C . LYS A 1 375 ? 17.053 8.069 -6.395 1.00 93.06 375 LYS A C 1
ATOM 2653 O O . LYS A 1 375 ? 17.571 8.825 -5.578 1.00 93.06 375 LYS A O 1
ATOM 2658 N N . VAL A 1 376 ? 17.587 6.926 -6.800 1.00 91.56 376 VAL A N 1
ATOM 2659 C CA . VAL A 1 376 ? 18.914 6.434 -6.446 1.00 91.56 376 VAL A CA 1
ATOM 2660 C C . VAL A 1 376 ? 19.758 6.390 -7.714 1.00 91.56 376 VAL A C 1
ATOM 2662 O O . VAL A 1 376 ? 19.409 5.712 -8.677 1.00 91.56 376 VAL A O 1
ATOM 2665 N N . SER A 1 377 ? 20.864 7.127 -7.727 1.00 93.62 377 SER A N 1
ATOM 2666 C CA . SER A 1 377 ? 21.767 7.225 -8.870 1.00 93.62 377 SER A CA 1
ATOM 2667 C C . SER A 1 377 ? 23.135 6.632 -8.562 1.00 93.62 377 SER A C 1
ATOM 2669 O O . SER A 1 377 ? 23.648 6.726 -7.440 1.00 93.62 377 SER A O 1
ATOM 2671 N N . ASN A 1 378 ? 23.743 6.033 -9.585 1.00 93.94 378 ASN A N 1
ATOM 2672 C CA . ASN A 1 378 ? 25.111 5.541 -9.533 1.00 93.94 378 ASN A CA 1
ATOM 2673 C C . ASN A 1 378 ? 26.034 6.444 -10.364 1.00 93.94 378 ASN A C 1
ATOM 2675 O O . ASN A 1 378 ? 26.150 6.261 -11.576 1.00 93.94 378 ASN A O 1
ATOM 2679 N N . PRO A 1 379 ? 26.730 7.407 -9.735 1.00 96.00 379 PRO A N 1
ATOM 2680 C CA . PRO A 1 379 ? 27.660 8.289 -10.435 1.00 96.00 379 PRO A CA 1
ATOM 2681 C C . PRO A 1 379 ? 29.015 7.627 -10.739 1.00 96.00 379 PRO A C 1
ATOM 2683 O O . PRO A 1 379 ? 29.914 8.287 -11.259 1.00 96.00 379 PRO A O 1
ATOM 2686 N N . THR A 1 380 ? 29.217 6.363 -10.359 1.00 94.56 380 THR A N 1
ATOM 2687 C CA . THR A 1 380 ? 30.504 5.676 -10.505 1.00 94.56 380 THR A CA 1
ATOM 2688 C C . THR A 1 380 ? 30.622 4.971 -11.856 1.00 94.56 380 THR A C 1
ATOM 2690 O O . THR A 1 380 ? 29.652 4.818 -12.593 1.00 94.56 380 THR A O 1
ATOM 2693 N N . ALA A 1 381 ? 31.833 4.513 -12.179 1.00 94.00 381 ALA A N 1
ATOM 2694 C CA . ALA A 1 381 ? 32.119 3.781 -13.413 1.00 94.00 381 ALA A CA 1
ATOM 2695 C C . ALA A 1 381 ? 31.847 2.264 -13.323 1.00 94.00 381 ALA A C 1
ATOM 2697 O O . ALA A 1 381 ? 32.108 1.545 -14.284 1.00 94.00 381 ALA A O 1
ATOM 2698 N N . ARG A 1 382 ? 31.359 1.756 -12.183 1.00 92.38 382 ARG A N 1
ATOM 2699 C CA . ARG A 1 382 ? 31.066 0.328 -11.970 1.00 92.38 382 ARG A CA 1
ATOM 2700 C C . ARG A 1 382 ? 29.630 0.140 -11.503 1.00 92.38 382 ARG A C 1
ATOM 2702 O O . ARG A 1 382 ? 29.079 1.039 -10.879 1.00 92.38 382 ARG A O 1
ATOM 2709 N N . ALA A 1 383 ? 29.034 -1.014 -11.786 1.00 88.12 383 ALA A N 1
ATOM 2710 C CA . ALA A 1 383 ? 27.743 -1.356 -11.201 1.00 88.12 383 ALA A CA 1
ATOM 2711 C C . ALA A 1 383 ? 27.879 -1.408 -9.672 1.00 88.12 383 ALA A C 1
ATOM 2713 O O . ALA A 1 383 ? 28.874 -1.921 -9.152 1.00 88.12 383 ALA A O 1
ATOM 2714 N N . LEU A 1 384 ? 26.909 -0.832 -8.967 1.00 87.44 384 LEU A N 1
ATOM 2715 C CA . LEU A 1 384 ? 26.868 -0.836 -7.509 1.00 87.44 384 LEU A CA 1
ATOM 2716 C C . LEU A 1 384 ? 25.640 -1.617 -7.052 1.00 87.44 384 LEU A C 1
ATOM 2718 O O . LEU A 1 384 ? 24.550 -1.338 -7.553 1.00 87.44 384 LEU A O 1
ATOM 2722 N N . PRO A 1 385 ? 25.789 -2.582 -6.133 1.00 79.12 385 PRO A N 1
ATOM 2723 C CA . PRO A 1 385 ? 24.644 -3.314 -5.618 1.00 79.12 385 PRO A CA 1
ATOM 2724 C C . PRO A 1 385 ? 23.705 -2.347 -4.889 1.00 79.12 385 PRO A C 1
ATOM 2726 O O . PRO A 1 385 ? 24.158 -1.473 -4.148 1.00 79.12 385 PRO A O 1
ATOM 2729 N N . LEU A 1 386 ? 22.400 -2.503 -5.112 1.00 74.19 386 LEU A N 1
ATOM 2730 C CA . LEU A 1 386 ? 21.390 -1.942 -4.210 1.00 74.19 386 LEU A CA 1
ATOM 2731 C C . LEU A 1 386 ? 21.213 -2.823 -2.972 1.00 74.19 386 LEU A C 1
ATOM 2733 O O . LEU A 1 386 ? 20.683 -2.340 -1.979 1.00 74.19 386 LEU A O 1
ATOM 2737 N N . ASP A 1 387 ? 21.691 -4.073 -3.044 1.00 59.12 387 ASP A N 1
ATOM 2738 C CA . ASP A 1 387 ? 21.723 -5.055 -1.957 1.00 59.12 387 ASP A CA 1
ATOM 2739 C C . ASP A 1 387 ? 20.397 -5.132 -1.195 1.00 59.12 387 ASP A C 1
ATOM 2741 O O . ASP A 1 387 ? 20.331 -5.054 0.031 1.00 59.12 387 ASP A O 1
ATOM 2745 N N . PHE A 1 388 ? 19.306 -5.256 -1.953 1.00 59.28 388 PHE A N 1
ATOM 2746 C CA . PHE A 1 388 ? 18.076 -5.786 -1.396 1.00 59.28 388 PHE A CA 1
ATOM 2747 C C . PHE A 1 388 ? 18.356 -7.266 -1.100 1.00 59.28 388 PHE A C 1
ATOM 2749 O O . PHE A 1 388 ? 18.163 -8.121 -1.965 1.00 59.28 388 PHE A O 1
ATOM 2756 N N . GLU A 1 389 ? 18.929 -7.595 0.060 1.00 44.94 389 GLU A N 1
ATOM 2757 C CA . GLU A 1 389 ? 18.939 -8.985 0.514 1.00 44.94 389 GLU A CA 1
ATOM 2758 C C . GLU A 1 389 ? 17.477 -9.409 0.719 1.00 44.94 389 GLU A C 1
ATOM 2760 O O . GLU A 1 389 ? 16.866 -9.188 1.762 1.00 44.94 389 GLU A O 1
ATOM 2765 N N . ASN A 1 390 ? 16.926 -9.995 -0.344 1.00 42.44 390 ASN A N 1
ATOM 2766 C CA . ASN A 1 390 ? 15.563 -10.498 -0.502 1.00 42.44 390 ASN A CA 1
ATOM 2767 C C . ASN A 1 390 ? 15.428 -11.917 0.053 1.00 42.44 390 ASN A C 1
ATOM 2769 O O . ASN A 1 390 ? 14.774 -12.781 -0.531 1.00 42.44 390 ASN A O 1
ATOM 2773 N N . HIS A 1 391 ? 16.150 -12.234 1.118 1.00 34.19 391 HIS A N 1
ATOM 2774 C CA . HIS A 1 391 ? 15.908 -13.472 1.839 1.00 34.19 391 HIS A CA 1
ATOM 2775 C C . HIS A 1 391 ? 15.018 -13.145 3.019 1.00 34.19 391 HIS A C 1
ATOM 2777 O O . HIS A 1 391 ? 15.071 -12.031 3.530 1.00 34.19 391 HIS A O 1
ATOM 2783 N N . TYR A 1 392 ? 14.190 -14.124 3.386 1.00 36.88 392 TYR A N 1
ATOM 2784 C CA . TYR A 1 392 ? 13.322 -14.231 4.563 1.00 36.88 392 TYR A CA 1
ATOM 2785 C C . TYR A 1 392 ? 14.057 -13.873 5.876 1.00 36.88 392 TYR A C 1
ATOM 2787 O O . TYR A 1 392 ? 14.223 -14.689 6.780 1.00 36.88 392 TYR A O 1
ATOM 2795 N N . SER A 1 393 ? 14.558 -12.651 5.976 1.00 34.84 393 SER A N 1
ATOM 2796 C CA . SER A 1 393 ? 15.152 -12.086 7.165 1.00 34.84 393 SER A CA 1
ATOM 2797 C C . SER A 1 393 ? 13.987 -11.557 7.993 1.00 34.84 393 SER A C 1
ATOM 2799 O O . SER A 1 393 ? 13.062 -10.965 7.423 1.00 34.84 393 SER A O 1
ATOM 2801 N N . PRO A 1 394 ? 13.964 -11.816 9.309 1.00 43.03 394 PRO A N 1
ATOM 2802 C CA . PRO A 1 394 ? 12.875 -11.380 10.171 1.00 43.03 394 PRO A CA 1
ATOM 2803 C C . PRO A 1 394 ? 12.598 -9.887 9.962 1.00 43.03 394 PRO A C 1
ATOM 2805 O O . PRO A 1 394 ? 13.528 -9.102 9.770 1.00 43.03 394 PRO A O 1
ATOM 2808 N N . GLU A 1 395 ? 11.311 -9.528 9.984 1.00 50.38 395 GLU A N 1
ATOM 2809 C CA . GLU A 1 395 ? 10.692 -8.280 9.490 1.00 50.38 395 GLU A CA 1
ATOM 2810 C C . GLU A 1 395 ? 11.307 -6.950 10.003 1.00 50.38 395 GLU A C 1
ATOM 2812 O O . GLU A 1 395 ? 10.948 -5.863 9.531 1.00 50.38 395 GLU A O 1
ATOM 2817 N N . ASP A 1 396 ? 12.253 -7.035 10.940 1.00 50.06 396 ASP A N 1
ATOM 2818 C CA . ASP A 1 396 ? 12.912 -5.939 11.643 1.00 50.06 396 ASP A CA 1
ATOM 2819 C C . ASP A 1 396 ? 14.391 -5.724 11.254 1.00 50.06 396 ASP A C 1
ATOM 2821 O O . ASP A 1 396 ? 15.019 -4.780 11.744 1.00 50.06 396 ASP A O 1
ATOM 2825 N N . ALA A 1 397 ? 14.971 -6.535 10.357 1.00 52.97 397 ALA A N 1
ATOM 2826 C CA . ALA A 1 397 ? 16.310 -6.258 9.836 1.00 52.97 397 ALA A CA 1
ATOM 2827 C C . ALA A 1 397 ? 16.284 -5.018 8.910 1.00 52.97 397 ALA A C 1
ATOM 2829 O O . ALA A 1 397 ? 15.399 -4.892 8.059 1.00 52.97 397 ALA A O 1
ATOM 2830 N N . PRO A 1 398 ? 17.224 -4.062 9.047 1.00 56.84 398 PRO A N 1
ATOM 2831 C CA . PRO A 1 398 ? 17.289 -2.897 8.173 1.00 56.84 398 PRO A CA 1
ATOM 2832 C C . PRO A 1 398 ? 17.737 -3.302 6.760 1.00 56.84 398 PRO A C 1
ATOM 2834 O O . PRO A 1 398 ? 18.919 -3.224 6.439 1.00 56.84 398 PRO A O 1
ATOM 2837 N N . THR A 1 399 ? 16.790 -3.696 5.905 1.00 63.16 399 THR A N 1
ATOM 2838 C CA . THR A 1 399 ? 17.056 -4.000 4.492 1.00 63.16 399 THR A CA 1
ATOM 2839 C C . THR A 1 399 ? 17.392 -2.714 3.728 1.00 63.16 399 THR A C 1
ATOM 2841 O O . THR A 1 399 ? 16.593 -1.763 3.770 1.00 63.16 399 THR A O 1
ATOM 2844 N N . PRO A 1 400 ? 18.550 -2.644 3.043 1.00 68.62 400 PRO A N 1
ATOM 2845 C CA . PRO A 1 400 ? 18.902 -1.531 2.163 1.00 68.62 400 PRO A CA 1
ATOM 2846 C C . PRO A 1 400 ? 17.783 -1.182 1.170 1.00 68.62 400 PRO A C 1
ATOM 2848 O O . PRO A 1 400 ? 17.015 -2.035 0.738 1.00 68.62 400 PRO A O 1
ATOM 2851 N N . GLY A 1 401 ? 17.638 0.105 0.850 1.00 71.62 401 GLY A N 1
ATOM 2852 C CA . GLY A 1 401 ? 16.663 0.597 -0.130 1.00 71.62 401 GLY A CA 1
ATOM 2853 C C . GLY A 1 401 ? 15.225 0.767 0.381 1.00 71.62 401 GLY A C 1
ATOM 2854 O O . GLY A 1 401 ? 14.396 1.345 -0.319 1.00 71.62 401 GLY A O 1
ATOM 2855 N N . ARG A 1 402 ? 14.906 0.359 1.617 1.00 79.75 402 ARG A N 1
ATOM 2856 C CA . ARG A 1 402 ? 13.575 0.582 2.212 1.00 79.75 402 ARG A CA 1
ATOM 2857 C C . ARG A 1 402 ? 13.274 2.078 2.376 1.00 79.75 402 ARG A C 1
ATOM 2859 O O . ARG A 1 402 ? 13.969 2.768 3.121 1.00 79.75 402 ARG A O 1
ATOM 2866 N N . VAL A 1 403 ? 12.204 2.561 1.735 1.00 85.75 403 VAL A N 1
ATOM 2867 C CA . VAL A 1 403 ? 11.728 3.953 1.846 1.00 85.75 403 VAL A CA 1
ATOM 2868 C C . VAL A 1 403 ? 10.718 4.067 2.991 1.00 85.75 403 VAL A C 1
ATOM 2870 O O . VAL A 1 403 ? 9.658 3.444 2.958 1.00 85.75 403 VAL A O 1
ATOM 2873 N N . THR A 1 404 ? 11.051 4.867 3.999 1.00 88.88 404 THR A N 1
ATOM 2874 C CA . THR A 1 404 ? 10.214 5.207 5.163 1.00 88.88 404 THR A CA 1
ATOM 2875 C C . THR A 1 404 ? 10.021 6.719 5.227 1.00 88.88 404 THR A C 1
ATOM 2877 O O . THR A 1 404 ? 10.729 7.461 4.543 1.00 88.88 404 THR A O 1
ATOM 2880 N N . ALA A 1 405 ? 9.098 7.196 6.058 1.00 91.94 405 ALA A N 1
ATOM 2881 C CA . ALA A 1 405 ? 8.991 8.623 6.339 1.00 91.94 405 ALA A CA 1
ATOM 2882 C C . ALA A 1 405 ? 8.806 8.901 7.827 1.00 91.94 405 ALA A C 1
ATOM 2884 O O . ALA A 1 405 ? 8.472 8.011 8.609 1.00 91.94 405 ALA A O 1
ATOM 2885 N N . SER A 1 406 ? 9.002 10.150 8.229 1.00 92.25 406 SER A N 1
ATOM 2886 C CA . SER A 1 406 ? 8.707 10.613 9.577 1.00 92.25 406 SER A CA 1
ATOM 2887 C C . SER A 1 406 ? 8.127 12.020 9.581 1.00 92.25 406 SER A C 1
ATOM 2889 O O . SER A 1 406 ? 8.409 12.834 8.705 1.00 92.25 406 SER A O 1
ATOM 2891 N N . ASP A 1 407 ? 7.299 12.295 10.579 1.00 87.12 407 ASP A N 1
ATOM 2892 C CA . ASP A 1 407 ? 6.786 13.626 10.878 1.00 87.12 407 ASP A CA 1
ATOM 2893 C C . ASP A 1 407 ? 7.563 14.191 12.073 1.00 87.12 407 ASP A C 1
ATOM 2895 O O . ASP A 1 407 ? 7.486 13.665 13.186 1.00 87.12 407 ASP A O 1
ATOM 2899 N N . GLN A 1 408 ? 8.308 15.273 11.843 1.00 78.62 408 GLN A N 1
ATOM 2900 C CA . GLN A 1 408 ? 9.127 15.935 12.862 1.00 78.62 408 GLN A CA 1
ATOM 2901 C C . GLN A 1 408 ? 8.302 16.502 14.024 1.00 78.62 408 GLN A C 1
ATOM 2903 O O . GLN A 1 408 ? 8.766 16.508 15.167 1.00 78.62 408 GLN A O 1
ATOM 2908 N N . GLY A 1 409 ? 7.072 16.953 13.762 1.00 78.56 409 GLY A N 1
ATOM 2909 C CA . GLY A 1 409 ? 6.201 17.540 14.777 1.00 78.56 409 GLY A CA 1
ATOM 2910 C C . GLY A 1 409 ? 5.681 16.493 15.758 1.00 78.56 409 GLY A C 1
ATOM 2911 O O . GLY A 1 409 ? 5.752 16.670 16.976 1.00 78.56 409 GLY A O 1
ATOM 2912 N N . THR A 1 410 ? 5.186 15.368 15.241 1.00 80.19 410 THR A N 1
ATOM 2913 C CA . THR A 1 410 ? 4.609 14.292 16.069 1.00 80.19 410 THR A CA 1
ATOM 2914 C C . THR A 1 410 ? 5.636 13.251 16.524 1.00 80.19 410 THR A C 1
ATOM 2916 O O . THR A 1 410 ? 5.386 12.520 17.496 1.00 80.19 410 THR A O 1
ATOM 2919 N N . ARG A 1 411 ? 6.800 13.212 15.860 1.00 83.38 411 ARG A N 1
ATOM 2920 C CA . ARG A 1 411 ? 7.818 12.149 15.919 1.00 83.38 411 ARG A CA 1
ATOM 2921 C C . ARG A 1 411 ? 7.276 10.774 15.527 1.00 83.38 411 ARG A C 1
ATOM 2923 O O . ARG A 1 411 ? 7.793 9.756 15.987 1.00 83.38 411 ARG A O 1
ATOM 2930 N N . LEU A 1 412 ? 6.211 10.742 14.727 1.00 87.00 412 LEU A N 1
ATOM 2931 C CA . LEU A 1 412 ? 5.689 9.508 14.154 1.00 87.00 412 LEU A CA 1
ATOM 2932 C C . LEU A 1 412 ? 6.546 9.102 12.960 1.00 87.00 412 LEU A C 1
ATOM 2934 O O . LEU A 1 412 ? 6.804 9.908 12.069 1.00 87.00 412 LEU A O 1
ATOM 2938 N N . ARG A 1 413 ? 6.956 7.840 12.942 1.00 90.31 413 ARG A N 1
ATOM 2939 C CA . ARG A 1 413 ? 7.554 7.150 11.807 1.00 90.31 413 ARG A CA 1
ATOM 2940 C C . ARG A 1 413 ? 6.470 6.373 11.071 1.00 90.31 413 ARG A C 1
ATOM 2942 O O . ARG A 1 413 ? 5.623 5.740 11.700 1.00 90.31 413 ARG A O 1
ATOM 2949 N N . TYR A 1 414 ? 6.526 6.418 9.752 1.00 89.75 414 TYR A N 1
ATOM 2950 C CA . TYR A 1 414 ? 5.637 5.736 8.828 1.00 89.75 414 TYR A CA 1
ATOM 2951 C C . TYR A 1 414 ? 6.444 4.661 8.111 1.00 89.75 414 TYR A C 1
ATOM 2953 O O . TYR A 1 414 ? 7.417 4.957 7.410 1.00 89.75 414 TYR A O 1
ATOM 2961 N N . GLU A 1 415 ? 6.046 3.414 8.319 1.00 85.69 415 GLU A N 1
ATOM 2962 C CA . GLU A 1 415 ? 6.610 2.271 7.617 1.00 85.69 415 GLU A CA 1
ATOM 2963 C C . GLU A 1 415 ? 5.828 2.010 6.324 1.00 85.69 415 GLU A C 1
ATOM 2965 O O . GLU A 1 415 ? 4.646 2.370 6.245 1.00 85.69 415 GLU A O 1
ATOM 2970 N N . PRO A 1 416 ? 6.460 1.365 5.324 1.00 84.38 416 PRO A N 1
ATOM 2971 C CA . PRO A 1 416 ? 5.759 0.803 4.186 1.00 84.38 416 PRO A CA 1
ATOM 2972 C C . PRO A 1 416 ? 4.532 0.029 4.627 1.00 84.38 416 PRO A C 1
ATOM 2974 O O . PRO A 1 416 ? 4.588 -0.783 5.557 1.00 84.38 416 PRO A O 1
ATOM 2977 N N . CYS A 1 417 ? 3.426 0.293 3.949 1.00 83.38 417 CYS A N 1
ATOM 2978 C CA . CYS A 1 417 ? 2.283 -0.579 4.047 1.00 83.38 417 CYS A CA 1
ATOM 2979 C C . CYS A 1 417 ? 2.638 -1.955 3.456 1.00 83.38 417 CYS A C 1
ATOM 2981 O O . CYS A 1 417 ? 3.647 -2.112 2.766 1.00 83.38 417 CYS A O 1
ATOM 2983 N N . ARG A 1 418 ? 1.828 -2.969 3.743 1.00 77.12 418 ARG A N 1
ATOM 2984 C CA . ARG A 1 418 ? 2.044 -4.329 3.243 1.00 77.12 418 ARG A CA 1
ATOM 2985 C C . ARG A 1 418 ? 0.744 -5.099 3.090 1.00 77.12 418 ARG A C 1
ATOM 2987 O O . ARG A 1 418 ? -0.253 -4.765 3.740 1.00 77.12 418 ARG A O 1
ATOM 2994 N N . PHE A 1 419 ? 0.804 -6.149 2.283 1.00 69.81 419 PHE A N 1
ATOM 2995 C CA . PHE A 1 419 ? -0.180 -7.229 2.279 1.00 69.81 419 PHE A CA 1
ATOM 2996 C C . PHE A 1 419 ? 0.088 -8.192 3.446 1.00 69.81 419 PHE A C 1
ATOM 2998 O O . PHE A 1 419 ? 1.143 -8.131 4.083 1.00 69.81 419 PHE A O 1
ATOM 3005 N N . LEU A 1 420 ? -0.896 -9.016 3.800 1.00 60.41 420 LEU A N 1
ATOM 3006 C CA . LEU A 1 420 ? -0.840 -9.836 5.019 1.00 60.41 420 LEU A CA 1
ATOM 3007 C C . LEU A 1 420 ? -0.775 -11.324 4.733 1.00 60.41 420 LEU A C 1
ATOM 3009 O O . LEU A 1 420 ? -0.189 -12.051 5.531 1.00 60.41 420 LEU A O 1
ATOM 3013 N N . ALA A 1 421 ? -1.366 -11.787 3.631 1.00 52.91 421 ALA A N 1
ATOM 3014 C CA . ALA A 1 421 ? -1.068 -13.128 3.171 1.00 52.91 421 ALA A CA 1
ATOM 3015 C C . ALA A 1 421 ? 0.377 -13.165 2.636 1.00 52.91 421 ALA A C 1
ATOM 3017 O O . ALA A 1 421 ? 0.879 -12.145 2.156 1.00 52.91 421 ALA A O 1
ATOM 3018 N N . PRO A 1 422 ? 1.068 -14.320 2.702 1.00 46.12 422 PRO A N 1
ATOM 3019 C CA . PRO A 1 422 ? 2.303 -14.540 1.963 1.00 46.12 422 PRO A CA 1
ATOM 3020 C C . PRO A 1 422 ? 1.968 -14.537 0.471 1.00 46.12 422 PRO A C 1
ATOM 3022 O O . PRO A 1 422 ? 1.699 -15.561 -0.152 1.00 46.12 422 PRO A O 1
ATOM 3025 N N . THR A 1 423 ? 1.905 -13.341 -0.077 1.00 44.50 423 THR A N 1
ATOM 3026 C CA . THR A 1 423 ? 1.759 -13.063 -1.490 1.00 44.50 423 THR A CA 1
ATOM 3027 C C . THR A 1 423 ? 3.071 -12.455 -1.933 1.00 44.50 423 THR A C 1
ATOM 3029 O O . THR A 1 423 ? 3.520 -11.472 -1.342 1.00 44.50 423 THR A O 1
ATOM 3032 N N . TYR A 1 424 ? 3.694 -13.069 -2.929 1.00 45.81 424 TYR A N 1
ATOM 3033 C CA . TYR A 1 424 ? 4.868 -12.528 -3.593 1.00 45.81 424 TYR A CA 1
ATOM 3034 C C . TYR A 1 424 ? 4.431 -11.218 -4.259 1.00 45.81 424 TYR A C 1
ATOM 3036 O O . TYR A 1 424 ? 3.705 -11.239 -5.247 1.00 45.81 424 TYR A O 1
ATOM 3044 N N . TYR A 1 425 ? 4.737 -10.074 -3.647 1.00 47.69 425 TYR A N 1
ATOM 3045 C CA . TYR A 1 425 ? 4.547 -8.768 -4.267 1.00 47.69 425 TYR A CA 1
ATOM 3046 C C . TYR A 1 425 ? 5.800 -7.945 -4.079 1.00 47.69 425 TYR A C 1
ATOM 3048 O O . TYR A 1 425 ? 6.158 -7.486 -2.995 1.00 47.69 425 TYR A O 1
ATOM 3056 N N . ASP A 1 426 ? 6.432 -7.717 -5.210 1.00 48.03 426 ASP A N 1
ATOM 3057 C CA . ASP A 1 426 ? 7.805 -7.306 -5.290 1.00 48.03 426 ASP A CA 1
ATOM 3058 C C . ASP A 1 426 ? 7.920 -6.236 -6.329 1.00 48.03 426 ASP A C 1
ATOM 3060 O O . ASP A 1 426 ? 8.028 -6.430 -7.542 1.00 48.03 426 ASP A O 1
ATOM 3064 N N . PHE A 1 427 ? 7.810 -5.048 -5.790 1.00 51.72 427 PHE A N 1
ATOM 3065 C CA . PHE A 1 427 ? 7.978 -3.832 -6.518 1.00 51.72 427 PHE A CA 1
ATOM 3066 C C . PHE A 1 427 ? 9.359 -3.294 -6.178 1.00 51.72 427 PHE A C 1
ATOM 3068 O O . PHE A 1 427 ? 9.855 -3.461 -5.062 1.00 51.72 427 PHE A O 1
ATOM 3075 N N . ILE A 1 428 ? 9.965 -2.582 -7.123 1.00 45.50 428 ILE A N 1
ATOM 3076 C CA . ILE A 1 428 ? 11.158 -1.770 -6.866 1.00 45.50 428 ILE A CA 1
ATOM 3077 C C . ILE A 1 428 ? 10.684 -0.546 -6.040 1.00 45.50 428 ILE A C 1
ATOM 3079 O O . ILE A 1 428 ? 10.593 0.576 -6.528 1.00 45.50 428 ILE A O 1
ATOM 3083 N N . GLY A 1 429 ? 10.255 -0.815 -4.796 1.00 51.97 429 GLY A N 1
ATOM 3084 C CA . GLY A 1 429 ? 9.547 0.066 -3.866 1.00 51.97 429 GLY A CA 1
ATOM 3085 C C . GLY A 1 429 ? 8.299 -0.536 -3.173 1.00 51.97 429 GLY A C 1
ATOM 3086 O O . GLY A 1 429 ? 7.436 -1.072 -3.835 1.00 51.97 429 GLY A O 1
ATOM 3087 N N . ASN A 1 430 ? 8.149 -0.455 -1.844 1.00 52.75 430 ASN A N 1
ATOM 3088 C CA . ASN A 1 430 ? 7.460 -1.496 -1.053 1.00 52.75 430 ASN A CA 1
ATOM 3089 C C . ASN A 1 430 ? 5.915 -1.533 -1.031 1.00 52.75 430 ASN A C 1
ATOM 3091 O O . ASN A 1 430 ? 5.277 -0.550 -0.638 1.00 52.75 430 ASN A O 1
ATOM 3095 N N . LEU A 1 431 ? 5.390 -2.762 -1.228 1.00 50.12 431 LEU A N 1
ATOM 3096 C CA . LEU A 1 431 ? 4.289 -3.403 -0.475 1.00 50.12 431 LEU A CA 1
ATOM 3097 C C . LEU A 1 431 ? 4.528 -4.927 -0.152 1.00 50.12 431 LEU A C 1
ATOM 3099 O O . LEU A 1 431 ? 3.550 -5.618 0.084 1.00 50.12 431 LEU A O 1
ATOM 3103 N N . GLY A 1 432 ? 5.788 -5.419 -0.058 1.00 48.78 432 GLY A N 1
ATOM 3104 C CA . GLY A 1 432 ? 6.287 -6.703 0.551 1.00 48.78 432 GLY A CA 1
ATOM 3105 C C . GLY A 1 432 ? 5.849 -8.066 -0.056 1.00 48.78 432 GLY A C 1
ATOM 3106 O O . GLY A 1 432 ? 4.734 -8.153 -0.539 1.00 48.78 432 GLY A O 1
ATOM 3107 N N . GLN A 1 433 ? 6.577 -9.205 -0.007 1.00 43.34 433 GLN A N 1
ATOM 3108 C CA . GLN A 1 433 ? 7.989 -9.534 0.296 1.00 43.34 433 GLN A CA 1
ATOM 3109 C C . GLN A 1 433 ? 8.674 -10.296 -0.868 1.00 43.34 433 GLN A C 1
ATOM 3111 O O . GLN A 1 433 ? 8.132 -11.296 -1.335 1.00 43.34 433 GLN A O 1
ATOM 3116 N N . ASN A 1 434 ? 9.948 -9.931 -1.068 1.00 50.06 434 ASN A N 1
ATOM 3117 C CA . ASN A 1 434 ? 11.101 -10.631 -1.656 1.00 50.06 434 ASN A CA 1
ATOM 3118 C C . ASN A 1 434 ? 11.104 -11.148 -3.108 1.00 50.06 434 ASN A C 1
ATOM 3120 O O . ASN A 1 434 ? 11.135 -12.354 -3.357 1.00 50.06 434 ASN A O 1
ATOM 3124 N N . PHE A 1 435 ? 11.385 -10.222 -4.024 1.00 43.00 435 PHE A N 1
ATOM 3125 C CA . PHE A 1 435 ? 11.911 -10.440 -5.364 1.00 43.00 435 PHE A CA 1
ATOM 3126 C C . PHE A 1 435 ? 12.401 -9.100 -5.922 1.00 43.00 435 PHE A C 1
ATOM 3128 O O . PHE A 1 435 ? 11.899 -8.020 -5.626 1.00 43.00 435 PHE A O 1
ATOM 3135 N N . THR A 1 436 ? 13.440 -9.166 -6.733 1.00 49.78 436 THR A N 1
ATOM 3136 C CA . THR A 1 436 ? 13.896 -8.042 -7.539 1.00 49.78 436 THR A CA 1
ATOM 3137 C C . THR A 1 436 ? 13.914 -8.589 -8.954 1.00 49.78 436 THR A C 1
ATOM 3139 O O . THR A 1 436 ? 14.481 -9.674 -9.123 1.00 49.78 436 THR A O 1
ATOM 3142 N N . PRO A 1 437 ? 13.338 -7.890 -9.953 1.00 50.62 437 PRO A N 1
ATOM 3143 C CA . PRO A 1 437 ? 13.475 -8.293 -11.344 1.00 50.62 437 PRO A CA 1
ATOM 3144 C C . PRO A 1 437 ? 14.922 -8.655 -11.653 1.00 50.62 437 PRO A C 1
ATOM 3146 O O . PRO A 1 437 ? 15.856 -8.043 -11.115 1.00 50.62 437 PRO A O 1
ATOM 3149 N N . LYS A 1 438 ? 15.110 -9.647 -12.518 1.00 51.25 438 LYS A N 1
ATOM 3150 C CA . LYS A 1 438 ? 16.432 -10.048 -12.995 1.00 51.25 438 LYS A CA 1
ATOM 3151 C C . LYS A 1 438 ? 17.221 -8.793 -13.408 1.00 51.25 438 LYS A C 1
ATOM 3153 O O . LYS A 1 438 ? 16.701 -7.918 -14.092 1.00 51.25 438 LYS A O 1
ATOM 3158 N N . ASP A 1 439 ? 18.440 -8.663 -12.885 1.00 51.91 439 ASP A N 1
ATOM 3159 C CA . ASP A 1 439 ? 19.359 -7.527 -13.087 1.00 51.91 439 ASP A CA 1
ATOM 3160 C C . ASP A 1 439 ? 19.019 -6.181 -12.401 1.00 51.91 439 ASP A C 1
ATOM 3162 O O . ASP A 1 439 ? 19.847 -5.268 -12.422 1.00 51.91 439 ASP A O 1
ATOM 3166 N N . ALA A 1 440 ? 17.901 -6.053 -11.673 1.00 58.50 440 ALA A N 1
ATOM 3167 C CA . ALA A 1 440 ? 17.587 -4.850 -10.880 1.00 58.50 440 ALA A CA 1
ATOM 3168 C C . ALA A 1 440 ? 18.216 -4.837 -9.464 1.00 58.50 440 ALA A C 1
ATOM 3170 O O . ALA A 1 440 ? 18.056 -3.874 -8.711 1.00 58.50 440 ALA A O 1
ATOM 3171 N N . GLY A 1 441 ? 18.980 -5.875 -9.093 1.00 67.88 441 GLY A N 1
ATOM 3172 C CA . GLY A 1 441 ? 19.717 -5.955 -7.816 1.00 67.88 441 GLY A CA 1
ATOM 3173 C C . GLY A 1 441 ? 20.926 -5.010 -7.719 1.00 67.88 441 GLY A C 1
ATOM 3174 O O . GLY A 1 441 ? 21.556 -4.888 -6.665 1.00 67.88 441 GLY A O 1
ATOM 3175 N N . SER A 1 442 ? 21.260 -4.319 -8.809 1.00 77.81 442 SER A N 1
ATOM 3176 C CA . SER A 1 442 ? 22.332 -3.327 -8.868 1.00 77.81 442 SER A CA 1
ATOM 3177 C C . SER A 1 442 ? 21.920 -2.117 -9.703 1.00 77.81 442 SER A C 1
ATOM 3179 O O . SER A 1 442 ? 21.086 -2.226 -10.597 1.00 77.81 442 SER A O 1
ATOM 3181 N N . VAL A 1 443 ? 22.523 -0.958 -9.435 1.00 85.62 443 VAL A N 1
ATOM 3182 C CA . VAL A 1 443 ? 22.414 0.222 -10.299 1.00 85.62 443 VAL A CA 1
ATOM 3183 C C . VAL A 1 443 ? 23.604 0.230 -11.261 1.00 85.62 443 VAL A C 1
ATOM 3185 O O . VAL A 1 443 ? 24.746 0.334 -10.795 1.00 85.62 443 VAL A O 1
ATOM 3188 N N . PRO A 1 444 ? 23.398 0.155 -12.587 1.00 88.56 444 PRO A N 1
ATOM 3189 C CA . PRO A 1 444 ? 24.484 0.266 -13.559 1.00 88.56 444 PRO A CA 1
ATOM 3190 C C . PRO A 1 444 ? 25.210 1.624 -13.509 1.00 88.56 444 PRO A C 1
ATOM 3192 O O . PRO A 1 444 ? 24.645 2.604 -13.019 1.00 88.56 444 PRO A O 1
ATOM 3195 N N . PRO A 1 445 ? 26.447 1.722 -14.035 1.00 92.69 445 PRO A N 1
ATOM 3196 C CA . PRO A 1 445 ? 27.164 2.993 -14.148 1.00 92.69 445 PRO A CA 1
ATOM 3197 C C . PRO A 1 445 ? 26.330 4.067 -14.855 1.00 92.69 445 PRO A C 1
ATOM 3199 O O . PRO A 1 445 ? 25.823 3.839 -15.952 1.00 92.69 445 PRO A O 1
ATOM 3202 N N . GLY A 1 446 ? 26.198 5.242 -14.242 1.00 92.38 446 GLY A N 1
ATOM 3203 C CA . GLY A 1 446 ? 25.455 6.374 -14.802 1.00 92.38 446 GLY A CA 1
ATOM 3204 C C . GLY A 1 446 ? 23.934 6.201 -14.839 1.00 92.38 446 GLY A C 1
ATOM 3205 O O . GLY A 1 446 ? 23.246 7.098 -15.323 1.00 92.38 446 GLY A O 1
ATOM 3206 N N . ALA A 1 447 ? 23.401 5.083 -14.342 1.00 91.31 447 ALA A N 1
ATOM 3207 C CA . ALA A 1 447 ? 21.969 4.844 -14.297 1.00 91.31 447 ALA A CA 1
ATOM 3208 C C . ALA A 1 447 ? 21.318 5.453 -13.049 1.00 91.31 447 ALA A C 1
ATOM 3210 O O . ALA A 1 447 ? 21.959 5.712 -12.023 1.00 91.31 447 ALA A O 1
ATOM 3211 N N . GLU A 1 448 ? 20.008 5.643 -13.153 1.00 90.19 448 GLU A N 1
ATOM 3212 C CA . GLU A 1 448 ? 19.122 6.004 -12.056 1.00 90.19 448 GLU A CA 1
ATOM 3213 C C . GLU A 1 448 ? 18.039 4.929 -11.912 1.00 90.19 448 GLU A C 1
ATOM 3215 O O . GLU A 1 448 ? 17.553 4.376 -12.904 1.00 90.19 448 GLU A O 1
ATOM 3220 N N . VAL A 1 449 ? 17.680 4.626 -10.668 1.00 88.12 449 VAL A N 1
ATOM 3221 C CA . VAL A 1 449 ? 16.557 3.765 -10.290 1.00 88.12 449 VAL A CA 1
ATOM 3222 C C . VAL A 1 449 ? 15.650 4.564 -9.363 1.00 88.12 449 VAL A C 1
ATOM 3224 O O . VAL A 1 449 ? 16.122 5.251 -8.458 1.00 88.12 449 VAL A O 1
ATOM 3227 N N . ILE A 1 450 ? 14.346 4.492 -9.583 1.00 88.81 450 ILE A N 1
ATOM 3228 C CA . ILE A 1 450 ? 13.331 5.088 -8.730 1.00 88.81 450 ILE A CA 1
ATOM 3229 C C . ILE A 1 450 ? 12.815 4.000 -7.798 1.00 88.81 450 ILE A C 1
ATOM 3231 O O . ILE A 1 450 ? 12.257 3.006 -8.254 1.00 88.81 450 ILE A O 1
ATOM 3235 N N . LEU A 1 451 ? 12.991 4.213 -6.498 1.00 86.19 451 LEU A N 1
ATOM 3236 C CA . LEU A 1 451 ? 12.353 3.417 -5.457 1.00 86.19 451 LEU A CA 1
ATOM 3237 C C . LEU A 1 451 ? 11.088 4.134 -5.012 1.00 86.19 451 LEU A C 1
ATOM 3239 O O . LEU A 1 451 ? 11.035 5.365 -4.994 1.00 86.19 451 LEU A O 1
ATOM 3243 N N . TRP A 1 452 ? 10.082 3.383 -4.599 1.00 88.25 452 TRP A N 1
ATOM 3244 C CA . TRP A 1 452 ? 8.860 3.960 -4.058 1.00 88.25 452 TRP A CA 1
ATOM 3245 C C . TRP A 1 452 ? 8.401 3.268 -2.773 1.00 88.25 452 TRP A C 1
ATOM 3247 O O . TRP A 1 452 ? 8.953 2.262 -2.364 1.00 88.25 452 TRP A O 1
ATOM 3257 N N . SER A 1 453 ? 7.438 3.838 -2.067 1.00 87.69 453 SER A N 1
ATOM 3258 C CA . SER A 1 453 ? 6.733 3.168 -0.972 1.00 87.69 453 SER A CA 1
ATOM 3259 C C . SER A 1 453 ? 5.361 3.790 -0.842 1.00 87.69 453 SER A C 1
ATOM 3261 O O . SER A 1 453 ? 5.222 5.014 -0.913 1.00 87.69 453 SER A O 1
ATOM 3263 N N . LEU A 1 454 ? 4.361 2.955 -0.585 1.00 89.56 454 LEU A N 1
ATOM 3264 C CA . LEU A 1 454 ? 3.075 3.432 -0.106 1.00 89.56 454 LEU A CA 1
ATOM 3265 C C . LEU A 1 454 ? 3.101 3.435 1.426 1.00 89.56 454 LEU A C 1
ATOM 3267 O O . LEU A 1 454 ? 3.387 2.419 2.054 1.00 89.56 454 LEU A O 1
ATOM 3271 N N . LEU A 1 455 ? 2.838 4.590 2.024 1.00 90.62 455 LEU A N 1
ATOM 3272 C CA . LEU A 1 455 ? 2.868 4.827 3.465 1.00 90.62 455 LEU A CA 1
ATOM 3273 C C . LEU A 1 455 ? 1.470 5.220 3.949 1.00 90.62 455 LEU A C 1
ATOM 3275 O O . LEU A 1 455 ? 0.674 5.765 3.180 1.00 90.62 455 LEU A O 1
ATOM 3279 N N . ALA A 1 456 ? 1.175 5.017 5.236 1.00 90.38 456 ALA A N 1
ATOM 3280 C CA . ALA A 1 456 ? -0.003 5.644 5.836 1.00 90.38 456 ALA A CA 1
ATOM 3281 C C . ALA A 1 456 ? 0.101 7.166 5.696 1.00 90.38 456 ALA A C 1
ATOM 3283 O O . ALA A 1 456 ? 1.158 7.747 5.952 1.00 90.38 456 ALA A O 1
ATOM 3284 N N . ALA A 1 457 ? -0.998 7.823 5.328 1.00 90.69 457 ALA A N 1
ATOM 3285 C CA . ALA A 1 457 ? -0.970 9.268 5.236 1.00 90.69 457 ALA A CA 1
ATOM 3286 C C . ALA A 1 457 ? -0.918 9.904 6.636 1.00 90.69 457 ALA A C 1
ATOM 3288 O O . ALA A 1 457 ? -1.680 9.494 7.528 1.00 90.69 457 ALA A O 1
ATOM 3289 N N . PRO A 1 458 ? -0.078 10.939 6.829 1.00 90.31 458 PRO A N 1
ATOM 3290 C CA . PRO A 1 458 ? -0.143 11.764 8.023 1.00 90.31 458 PRO A CA 1
ATOM 3291 C C . PRO A 1 458 ? -1.469 12.548 8.041 1.00 90.31 458 PRO A C 1
ATOM 3293 O O . PRO A 1 458 ? -2.168 12.606 7.015 1.00 90.31 458 PRO A O 1
ATOM 3296 N N . PRO A 1 459 ? -1.828 13.183 9.172 1.00 86.38 459 PRO A N 1
ATOM 3297 C CA . PRO A 1 459 ? -2.991 14.067 9.245 1.00 86.38 459 PRO A CA 1
ATOM 3298 C C . PRO A 1 459 ? -3.059 15.065 8.075 1.00 86.38 459 PRO A C 1
ATOM 3300 O O . PRO A 1 459 ? -2.033 15.454 7.519 1.00 86.38 459 PRO A O 1
ATOM 3303 N N . GLN A 1 460 ? -4.264 15.479 7.673 1.00 84.25 460 GLN A N 1
ATOM 3304 C CA . GLN A 1 460 ? -4.463 16.323 6.479 1.00 84.25 460 GLN A CA 1
ATOM 3305 C C . GLN A 1 460 ? -3.752 17.681 6.572 1.00 84.25 460 GLN A C 1
ATOM 3307 O O . GLN A 1 460 ? -3.326 18.225 5.561 1.00 84.25 460 GLN A O 1
ATOM 3312 N N . GLN A 1 461 ? -3.582 18.211 7.785 1.00 85.50 461 GLN A N 1
ATOM 3313 C CA . GLN A 1 461 ? -2.843 19.447 8.046 1.00 85.50 461 GLN A CA 1
ATOM 3314 C C . GLN A 1 461 ? -1.319 19.304 7.914 1.00 85.50 461 GLN A C 1
ATOM 3316 O O . GLN A 1 461 ? -0.612 20.310 7.893 1.00 85.50 461 GLN A O 1
ATOM 3321 N N . THR A 1 462 ? -0.798 18.077 7.860 1.00 89.44 462 THR A N 1
ATOM 3322 C CA . THR A 1 462 ? 0.628 17.826 7.661 1.00 89.44 462 THR A CA 1
ATOM 3323 C C . THR A 1 462 ? 0.950 18.020 6.182 1.00 89.44 462 THR A C 1
ATOM 3325 O O . THR A 1 462 ? 0.572 17.196 5.345 1.00 89.44 462 THR A O 1
ATOM 3328 N N . GLY A 1 463 ? 1.623 19.133 5.880 1.00 91.12 463 GLY A N 1
ATOM 3329 C CA . GLY A 1 463 ? 2.026 19.515 4.524 1.00 91.12 463 GLY A CA 1
ATOM 3330 C C . GLY A 1 463 ? 3.353 18.913 4.064 1.00 91.12 463 GLY A C 1
ATOM 3331 O O . GLY A 1 463 ? 3.591 18.851 2.868 1.00 91.12 463 GLY A O 1
ATOM 3332 N N . SER A 1 464 ? 4.192 18.420 4.977 1.00 93.94 464 SER A N 1
ATOM 3333 C CA . SER A 1 464 ? 5.507 17.862 4.647 1.00 93.94 464 SER A CA 1
ATOM 3334 C C . SER A 1 464 ? 5.899 16.699 5.560 1.00 93.94 464 SER A C 1
ATOM 3336 O O . SER A 1 464 ? 5.328 16.508 6.636 1.00 93.94 464 SER A O 1
ATOM 3338 N N . MET A 1 465 ? 6.858 15.893 5.108 1.00 94.56 465 MET A N 1
ATOM 3339 C CA . MET A 1 465 ? 7.445 14.781 5.859 1.00 94.56 465 MET A CA 1
ATOM 3340 C C . MET A 1 465 ? 8.927 14.619 5.524 1.00 94.56 465 MET A C 1
ATOM 3342 O O . MET A 1 465 ? 9.362 14.982 4.434 1.00 94.56 465 MET A O 1
ATOM 3346 N N . ASP A 1 466 ? 9.686 14.019 6.434 1.00 94.81 466 ASP A N 1
ATOM 3347 C CA . ASP A 1 466 ? 11.069 13.634 6.173 1.00 94.81 466 ASP A CA 1
ATOM 3348 C C . ASP A 1 466 ? 11.114 12.203 5.659 1.00 94.81 466 ASP A C 1
ATOM 3350 O O . ASP A 1 466 ? 10.813 11.259 6.392 1.00 94.81 466 ASP A O 1
ATOM 3354 N N . VAL A 1 467 ? 11.492 12.043 4.395 1.00 94.38 467 VAL A N 1
ATOM 3355 C CA . VAL A 1 467 ? 11.672 10.744 3.747 1.00 94.38 467 VAL A CA 1
ATOM 3356 C C . VAL A 1 467 ? 13.056 10.208 4.092 1.00 94.38 467 VAL A C 1
ATOM 3358 O O . VAL A 1 467 ? 14.034 10.949 4.103 1.00 94.38 467 VAL A O 1
ATOM 3361 N N . GLN A 1 468 ? 13.159 8.911 4.350 1.00 89.94 468 GLN A N 1
ATOM 3362 C CA . GLN A 1 468 ? 14.409 8.229 4.665 1.00 89.94 468 GLN A CA 1
ATOM 3363 C C . GLN A 1 468 ? 14.501 6.929 3.873 1.00 89.94 468 GLN A C 1
ATOM 3365 O O . GLN A 1 468 ? 13.564 6.132 3.872 1.00 89.94 468 GLN A O 1
ATOM 3370 N N . VAL A 1 469 ? 15.663 6.684 3.271 1.00 87.19 469 VAL A N 1
ATOM 3371 C CA . VAL A 1 469 ? 15.984 5.425 2.590 1.00 87.19 469 VAL A CA 1
ATOM 3372 C C . VAL A 1 469 ? 17.013 4.667 3.420 1.00 87.19 469 VAL A C 1
ATOM 3374 O O . VAL A 1 469 ? 18.084 5.200 3.711 1.00 87.19 469 VAL A O 1
ATOM 3377 N N . THR A 1 470 ? 16.701 3.444 3.841 1.00 82.62 470 THR A N 1
ATOM 3378 C CA . THR A 1 470 ? 17.665 2.575 4.535 1.00 82.62 470 THR A CA 1
ATOM 3379 C C . THR A 1 470 ? 18.910 2.373 3.668 1.00 82.62 470 THR A C 1
ATOM 3381 O O . THR A 1 470 ? 18.785 2.131 2.471 1.00 82.62 470 THR A O 1
ATOM 3384 N N . GLY A 1 471 ? 20.112 2.490 4.238 1.00 79.75 471 GLY A N 1
ATOM 3385 C CA . GLY A 1 471 ? 21.358 2.484 3.459 1.00 79.75 471 GLY A CA 1
ATOM 3386 C C . GLY A 1 471 ? 22.002 3.869 3.304 1.00 79.75 471 GLY A C 1
ATOM 3387 O O . GLY A 1 471 ? 23.164 3.975 2.903 1.00 79.75 471 GLY A O 1
ATOM 3388 N N . PHE A 1 472 ? 21.257 4.937 3.618 1.00 85.12 472 PHE A N 1
ATOM 3389 C CA . PHE A 1 472 ? 21.713 6.323 3.542 1.00 85.12 472 PHE A CA 1
ATOM 3390 C C . PHE A 1 472 ? 21.567 7.041 4.896 1.00 85.12 472 PHE A C 1
ATOM 3392 O O . PHE A 1 472 ? 20.589 6.821 5.604 1.00 85.12 472 PHE A O 1
ATOM 3399 N N . PRO A 1 473 ? 22.500 7.934 5.274 1.00 80.38 473 PRO A N 1
ATOM 3400 C CA . PRO A 1 473 ? 22.598 8.427 6.652 1.00 80.38 473 PRO A CA 1
ATOM 3401 C C . PRO A 1 473 ? 21.606 9.525 7.051 1.00 80.38 473 PRO A C 1
ATOM 3403 O O . PRO A 1 473 ? 21.430 9.753 8.242 1.00 80.38 473 PRO A O 1
ATOM 3406 N N . GLN A 1 474 ? 21.039 10.272 6.101 1.00 85.19 474 GLN A N 1
ATOM 3407 C CA . GLN A 1 474 ? 20.295 11.502 6.403 1.00 85.19 474 GLN A CA 1
ATOM 3408 C C . GLN A 1 474 ? 18.929 11.500 5.722 1.00 85.19 474 GLN A C 1
ATOM 3410 O O . GLN A 1 474 ? 18.917 11.337 4.500 1.00 85.19 474 GLN A O 1
ATOM 3415 N N . PRO A 1 475 ? 17.824 11.740 6.455 1.00 91.38 475 PRO A N 1
ATOM 3416 C CA . PRO A 1 475 ? 16.519 11.974 5.854 1.00 91.38 475 PRO A CA 1
ATOM 3417 C C . PRO A 1 475 ? 16.526 13.229 4.974 1.00 91.38 475 PRO A C 1
ATOM 3419 O O . PRO A 1 475 ? 17.342 14.133 5.163 1.00 91.38 475 PRO A O 1
ATOM 3422 N N . GLN A 1 476 ? 15.591 13.306 4.031 1.00 94.19 476 GLN A N 1
ATOM 3423 C CA . GLN A 1 476 ? 15.356 14.492 3.210 1.00 94.19 476 GLN A CA 1
ATOM 3424 C C . GLN A 1 476 ? 13.918 14.991 3.396 1.00 94.19 476 GLN A C 1
ATOM 3426 O O . GLN A 1 476 ? 12.989 14.187 3.268 1.00 94.19 476 GLN A O 1
ATOM 3431 N N . PRO A 1 477 ? 13.714 16.295 3.653 1.00 94.88 477 PRO A N 1
ATOM 3432 C CA . PRO A 1 477 ? 12.379 16.867 3.742 1.00 94.88 477 PRO A CA 1
ATOM 3433 C C . PRO A 1 477 ? 11.697 16.861 2.374 1.00 94.88 477 PRO A C 1
ATOM 3435 O O . PRO A 1 477 ? 12.328 17.106 1.343 1.00 94.88 477 PRO A O 1
ATOM 3438 N N . ALA A 1 478 ? 10.393 16.615 2.375 1.00 95.88 478 ALA A N 1
ATOM 3439 C CA . ALA A 1 478 ? 9.569 16.583 1.181 1.00 95.88 478 ALA A CA 1
ATOM 3440 C C . ALA A 1 478 ? 8.186 17.175 1.452 1.00 95.88 478 ALA A C 1
ATOM 3442 O O . ALA A 1 478 ? 7.510 16.798 2.411 1.00 95.88 478 ALA A O 1
ATOM 3443 N N . GLU A 1 479 ? 7.750 18.075 0.574 1.00 96.19 479 GLU A N 1
ATOM 3444 C CA . GLU A 1 479 ? 6.368 18.550 0.547 1.00 96.19 479 GLU A CA 1
ATOM 3445 C C . GLU A 1 479 ? 5.448 17.433 0.046 1.00 96.19 479 GLU A C 1
ATOM 3447 O O . GLU A 1 479 ? 5.751 16.742 -0.930 1.00 96.19 479 GLU A O 1
ATOM 3452 N N . ILE A 1 480 ? 4.309 17.267 0.710 1.00 94.88 480 ILE A N 1
ATOM 3453 C CA . ILE A 1 480 ? 3.271 16.314 0.340 1.00 94.88 480 ILE A CA 1
ATOM 3454 C C . ILE A 1 480 ? 2.359 17.013 -0.661 1.00 94.88 480 ILE A C 1
ATOM 3456 O O . ILE A 1 480 ? 1.511 17.831 -0.297 1.00 94.88 480 ILE A O 1
ATOM 3460 N N . ALA A 1 481 ? 2.517 16.675 -1.937 1.00 92.94 481 ALA A N 1
ATOM 3461 C CA . ALA A 1 481 ? 1.620 17.157 -2.971 1.00 92.94 481 ALA A CA 1
ATOM 3462 C C . ALA A 1 481 ? 0.195 16.644 -2.712 1.00 92.94 481 ALA A C 1
ATOM 3464 O O . ALA A 1 481 ? -0.021 15.467 -2.405 1.00 92.94 481 ALA A O 1
ATOM 3465 N N . THR A 1 482 ? -0.782 17.538 -2.856 1.00 77.81 482 THR A N 1
ATOM 3466 C CA . THR A 1 482 ? -2.189 17.152 -2.979 1.00 77.81 482 THR A CA 1
ATOM 3467 C C . THR A 1 482 ? -2.420 16.807 -4.448 1.00 77.81 482 THR A C 1
ATOM 3469 O O . THR A 1 482 ? -2.163 17.639 -5.318 1.00 77.81 482 THR A O 1
ATOM 3472 N N . GLY A 1 483 ? -2.725 15.533 -4.713 1.00 58.00 483 GLY A N 1
ATOM 3473 C CA . GLY A 1 483 ? -2.838 14.985 -6.068 1.00 58.00 483 GLY A CA 1
ATOM 3474 C C . GLY A 1 483 ? -4.174 15.227 -6.751 1.00 58.00 483 GLY A C 1
ATOM 3475 O O . GLY A 1 483 ? -5.004 16.000 -6.220 1.00 58.00 483 GLY A O 1
#

Secondary structure (DSSP, 8-state):
-------------------------------------------------------SSEEEPBSBSSS-EEEEEEEEEEETTTEEEEEEEEEE-SSS-B-GGGGT-STTT--EEEEETTTTEEEPBPP-SSS-TT-S--S-B-TT-EEEEEEEEEPPPTT--EEEEEETTB--EEEEEEPTT-S-PPP-HHHHS------EEE-EEEEEE-STT-EEEEEEEHHHHB-TT--PBPHHHHHHHHHHHHHHHT--EEEEEEEE--S-S-HHHHHHHHHHHHHHHHHHHHHHHTTSEEEEEEEEETSS-SS-SB-TTSSB-HHHHHHHSEEEEEEEEPHHHHTT----S-S-THHHHHT-EEEEEEEEEETTEEEEEEEEE--SSS-EE-----S---TTS--TT-EEEEETTTTEEEEEEE-SS------SSBSSS----TTTTEEPTT-EEEEEEEEEPPPTT--EEEEEETTSSS-EEEE-EE-